Protein AF-A0A2D6DZB7-F1 (afdb_monomer)

Secondary structure (DSSP, 8-state):
-----------------HHHHHHHHHHHHHHHHHHTTS--S---EEEEE-TTT--EEEEE--S--SS--PPPEEEPPPPPP------------PPPPPP------------------------PPPPPPP----PPSP-TT-PPPTT-SEEEEEEEEEEETTTTEEEEESSTTSPPEEEEEEEEEEEEETTEE--GGGSPTTBEEEEEEEPPPTT-TTSS---HHHHHH-GGGG--EEEEEEEHHHHHHHTT-EEEEEEEEE--SSS--EEEEEEEESS--TTS--S-EEEE--TTSEEEETTEEE-GGG--TT-EEEEEEEEEGGGEEEEEEEESSHHHHHHHHHHHHHHHHHHHHHH-EEEEEEEEEE-TTS-EEEEEEEESSS-HHHHHHHHH-SEEEEEEB-TT-PBBS-HHHHPEEEEEEEEEE-SSPPTTEEEEEEEEEESS--TT-STT-EEEEE-SPPP-PPPGGGSB-SHHHHHHHHS----

Sequence (491 aa):
MNGHNPAHHNQSLKPVNEQTDMKQAISQTLAAMVVGIMLPAMCQTAAHADEKTGAHWAVFAHPSNPGGASPWVVKVASFKPVEGSAKLDVAKVPYSNPVMNRSESQATKDKPTAPVQAKANKLVAAPTQPKVINSGGPKRGIFPEEGAGVQIHGDLVISDPVNRRGALREKRHLPRHYFAMLPYGMVWYHGAPADIRDLPPGIHMHGRFLLPMEGEEETIPLTEKLLKNHENHRYNHAILLEDDVSFYSRRGRSWKVLGFEQGGGPAPRLKLSVEPVGPEIEGGINKAALFDIDNSTRVWRDRQLVNKDQIKEGMDVQVNLTWGPFDSLATTDVWLDESSLQANREIQRQRHLRMIRSRFLPGWIDAVKNNDSGGGEVTVTFFGGMDEELYDDIRKSQSLKICNAENTLRSWNYHQEYASPATILEKREIKDPPLGSSGLQVRLKVTQMLDGFRPGWVVRVKGPWAYVLLPWDEHINSAEAYEKSKKLILP

Foldseek 3Di:
DDDDDDDDDDDDDDDDDPVPVVVVVVVVVVVVVVVVPDDDDDWDWDKDDDPPPRWIWIWTDDPDDDDDDDTDTDGDDDDDDDDDDDDDDDDDDDDDDDDDDDDDDDDDDDDDDDDDDDDDDDDDDDPDDPDAPPDDFAEFQDFDDPPHADKDKAFFAFFDQLLQWTWGDQFPPADTLTAHEFLLAWEEDLQATATSVVDDGQWMKMWGFTADYVPLNQQEDDDPVSCVVPVSSRRHYTNYIYFQLNVQVVQVKWWAWQDWDFADDPDTFIWTWTAMDDDDDPPDDHGIATAGEDPQEFEDDPLDGDDPVVDDGGQTWGFIWGDDPPSHIHTNYIYRDPNNSVVVNVVRLVVLVVVCLALFFKWFWADWAADPVAFTKTKTFTWDNHDPVRVVLVVPDFKKWKFFAARSSAGAPWCVVPTWIKGWPDWFADPPDHRGTPRIMTMIGTRHDDPQRDRSGMMGMHGPGDHDTDPPLSHQHDPVSVVVSSHDDDD

Solvent-accessible surface area (backbone atoms only — not comparable to full-atom values): 29005 Å² total; per-residue (Å²): 133,89,82,84,86,87,85,89,84,92,77,87,77,75,89,74,68,69,75,58,60,55,54,54,54,51,51,56,52,52,56,54,54,66,59,70,74,65,82,95,75,94,71,74,77,59,77,58,75,50,90,88,75,76,57,64,49,57,53,60,64,81,97,80,76,100,69,95,76,84,76,66,80,63,86,74,85,86,86,82,89,84,89,82,92,78,88,84,82,84,81,88,78,88,87,82,83,85,87,80,89,80,87,86,84,83,88,84,88,89,86,88,88,88,89,84,86,91,77,94,72,87,75,77,78,74,85,76,75,84,75,72,64,86,63,80,46,43,49,74,72,47,73,56,63,88,79,53,48,47,77,50,55,22,20,30,78,42,82,38,50,70,56,34,31,34,21,31,31,69,40,90,90,52,73,70,46,54,37,35,45,42,70,37,33,26,30,32,39,60,65,18,38,41,51,67,77,74,56,62,82,39,36,28,33,43,31,35,18,27,42,37,38,77,92,42,67,72,25,55,85,77,53,72,70,54,43,74,77,39,59,69,61,60,39,26,22,26,50,34,39,20,26,43,40,23,52,36,46,77,63,59,31,42,30,32,28,72,38,78,43,78,42,77,73,98,74,60,43,47,22,44,30,31,36,59,42,61,71,84,54,89,91,55,80,74,55,71,45,66,30,36,49,60,93,80,38,44,28,29,44,89,66,35,84,48,64,72,86,74,68,50,64,74,39,63,29,44,48,32,39,22,77,27,80,93,74,39,43,17,41,50,34,36,28,63,39,68,66,21,43,50,53,50,16,49,55,34,35,54,53,34,52,57,52,38,54,55,63,27,51,50,26,30,24,72,41,68,45,80,43,96,90,60,17,29,38,39,29,34,41,32,37,22,58,65,61,68,67,62,55,49,44,43,70,75,46,53,68,37,30,38,32,47,27,45,64,52,65,30,25,66,39,66,45,87,79,70,29,29,51,27,34,61,76,45,79,47,80,47,81,86,48,50,68,36,40,55,23,45,31,38,32,29,42,31,62,54,75,54,92,51,70,38,63,34,31,33,30,27,38,36,52,92,55,72,91,55,88,72,66,77,85,56,34,36,80,46,73,67,54,45,60,54,64,57,40,60,82,81,133

Nearest PDB structures (foldseek):
  5xu0-assembly1_B-2  TM=4.532E-01  e=5.463E-01  Streptococcus pneumoniae
  1txy-assembly1_A  TM=4.956E-01  e=4.490E+00  Escherichia coli
  2pnh-assembly1_B  TM=4.084E-01  e=4.019E+00  Escherichia coli K-12

Radius of gyration: 32.4 Å; Cα contacts (8 Å, |Δi|>4): 882; chains: 1; bounding box: 83×65×130 Å

Structure (mmCIF, N/CA/C/O backbone):
data_AF-A0A2D6DZB7-F1
#
_entry.id   AF-A0A2D6DZB7-F1
#
loop_
_atom_site.group_PDB
_atom_site.id
_atom_site.type_symbol
_atom_site.label_atom_id
_atom_site.label_alt_id
_atom_site.label_comp_id
_atom_site.label_asym_id
_atom_site.label_entity_id
_atom_site.label_seq_id
_atom_site.pdbx_PDB_ins_code
_atom_site.Cartn_x
_atom_site.Cartn_y
_atom_site.Cartn_z
_atom_site.occupancy
_atom_site.B_iso_or_equiv
_atom_site.auth_seq_id
_atom_site.auth_comp_id
_atom_site.auth_asym_id
_atom_site.auth_atom_id
_atom_site.pdbx_PDB_model_num
ATOM 1 N N . MET A 1 1 ? -27.126 25.958 -76.516 1.00 35.28 1 MET A N 1
ATOM 2 C CA . MET A 1 1 ? -27.997 24.772 -76.403 1.00 35.28 1 MET A CA 1
ATOM 3 C C . MET A 1 1 ? -28.845 24.940 -75.151 1.00 35.28 1 MET A C 1
ATOM 5 O O . MET A 1 1 ? -28.281 25.089 -74.080 1.00 35.28 1 MET A O 1
ATOM 9 N N . ASN A 1 2 ? -30.155 25.076 -75.376 1.00 30.45 2 ASN A N 1
ATOM 10 C CA . ASN A 1 2 ? -31.335 25.088 -74.489 1.00 30.45 2 ASN A CA 1
ATOM 11 C C . ASN A 1 2 ? -31.114 24.634 -73.028 1.00 30.45 2 ASN A C 1
ATOM 13 O O . ASN A 1 2 ? -30.453 23.631 -72.814 1.00 30.45 2 ASN A O 1
ATOM 17 N N . GLY A 1 3 ? -31.704 25.217 -71.982 1.00 28.09 3 GLY A N 1
ATOM 18 C CA . GLY A 1 3 ? -32.727 26.256 -71.861 1.00 28.09 3 GLY A CA 1
ATOM 19 C C . GLY A 1 3 ? -33.411 26.163 -70.478 1.00 28.09 3 GLY A C 1
ATOM 20 O O . GLY A 1 3 ? -33.467 25.085 -69.903 1.00 28.09 3 GLY A O 1
ATOM 21 N N . HIS A 1 4 ? -33.964 27.295 -70.023 1.00 28.20 4 HIS A N 1
ATOM 22 C CA . HIS A 1 4 ? -35.022 27.476 -69.007 1.00 28.20 4 HIS A CA 1
ATOM 23 C C . HIS A 1 4 ? -34.724 27.297 -67.497 1.00 28.20 4 HIS A C 1
ATOM 25 O O . HIS A 1 4 ? -34.689 26.201 -66.953 1.00 28.20 4 HIS A O 1
ATOM 31 N N . ASN A 1 5 ? -34.681 28.445 -66.809 1.00 34.47 5 ASN A N 1
ATOM 32 C CA . ASN A 1 5 ? -35.309 28.702 -65.494 1.00 34.47 5 ASN A CA 1
ATOM 33 C C . ASN A 1 5 ? -36.765 29.191 -65.783 1.00 34.47 5 ASN A C 1
ATOM 35 O O . ASN A 1 5 ? -36.918 29.723 -66.892 1.00 34.47 5 ASN A O 1
ATOM 39 N N . PRO A 1 6 ? -37.819 29.116 -64.914 1.00 41.97 6 PRO A N 1
ATOM 40 C CA . PRO A 1 6 ? -37.835 29.793 -63.598 1.00 41.97 6 PRO A CA 1
ATOM 41 C C . PRO A 1 6 ? -38.810 29.278 -62.481 1.00 41.97 6 PRO A C 1
ATOM 43 O O . PRO A 1 6 ? -39.716 28.486 -62.704 1.00 41.97 6 PRO A O 1
ATOM 46 N N . ALA A 1 7 ? -38.653 29.888 -61.294 1.00 28.67 7 ALA A N 1
ATOM 47 C CA . ALA A 1 7 ? -39.682 30.371 -60.344 1.00 28.67 7 ALA A CA 1
ATOM 48 C C . ALA A 1 7 ? -40.462 29.434 -59.374 1.00 28.67 7 ALA A C 1
ATOM 50 O O . ALA A 1 7 ? -41.362 28.692 -59.741 1.00 28.67 7 ALA A O 1
ATOM 51 N N . HIS A 1 8 ? -40.192 29.683 -58.081 1.00 27.53 8 HIS A N 1
ATOM 52 C CA . HIS A 1 8 ? -41.109 29.942 -56.951 1.00 27.53 8 HIS A CA 1
ATOM 53 C C . HIS A 1 8 ? -42.373 29.088 -56.724 1.00 27.53 8 HIS A C 1
ATOM 55 O O . HIS A 1 8 ? -43.404 29.310 -57.355 1.00 27.53 8 HIS A O 1
ATOM 61 N N . HIS A 1 9 ? -42.403 28.387 -55.580 1.00 27.47 9 HIS A N 1
ATOM 62 C CA . HIS A 1 9 ? -43.562 28.465 -54.682 1.00 27.47 9 HIS A CA 1
ATOM 63 C C . HIS A 1 9 ? -43.171 28.423 -53.200 1.00 27.47 9 HIS A C 1
ATOM 65 O O . HIS A 1 9 ? -42.500 27.516 -52.720 1.00 27.47 9 HIS A O 1
ATOM 71 N N . ASN A 1 10 ? -43.596 29.475 -52.506 1.00 27.88 10 ASN A N 1
ATOM 72 C CA . ASN A 1 10 ? -43.483 29.698 -51.077 1.00 27.88 10 ASN A CA 1
ATOM 73 C C . ASN A 1 10 ? -44.675 28.975 -50.424 1.00 27.88 10 ASN A C 1
ATOM 75 O O . ASN A 1 10 ? -45.816 29.351 -50.693 1.00 27.88 10 ASN A O 1
ATOM 79 N N . GLN A 1 11 ? -44.447 27.949 -49.601 1.00 27.84 11 GLN A N 1
ATOM 80 C CA . GLN A 1 11 ? -45.487 27.405 -48.724 1.00 27.84 11 GLN A CA 1
ATOM 81 C C . GLN A 1 11 ? -45.077 27.576 -47.264 1.00 27.84 11 GLN A C 1
ATOM 83 O O . GLN A 1 11 ? -44.061 27.072 -46.796 1.00 27.84 11 GLN A O 1
ATOM 88 N N . SER A 1 12 ? -45.914 28.350 -46.582 1.00 27.44 12 SER A N 1
ATOM 89 C CA . SER A 1 12 ? -45.930 28.625 -45.155 1.00 27.44 12 SER A CA 1
ATOM 90 C C . SER A 1 12 ? -45.926 27.327 -44.339 1.00 27.44 12 SER A C 1
ATOM 92 O O . SER A 1 12 ? -46.898 26.572 -44.352 1.00 27.44 12 SER A O 1
ATOM 94 N N . LEU A 1 13 ? -44.844 27.093 -43.595 1.00 27.38 13 LEU A N 1
ATOM 95 C CA . LEU A 1 13 ? -44.833 26.151 -42.479 1.00 27.38 13 LEU A CA 1
ATOM 96 C C . LEU A 1 13 ? -45.423 26.859 -41.254 1.00 27.38 13 LEU A C 1
ATOM 98 O O . LEU A 1 13 ? -44.922 27.891 -40.808 1.00 27.38 13 LEU A O 1
ATOM 102 N N . LYS A 1 14 ? -46.520 26.306 -40.732 1.00 29.62 14 LYS A N 1
ATOM 103 C CA . LYS A 1 14 ? -47.074 26.655 -39.418 1.00 29.62 14 LYS A CA 1
ATOM 104 C C . LYS A 1 14 ? -46.025 26.352 -38.334 1.00 29.62 14 LYS A C 1
ATOM 106 O O . LYS A 1 14 ? -45.357 25.325 -38.450 1.00 29.62 14 LYS A O 1
ATOM 111 N N . PRO A 1 15 ? -45.898 27.158 -37.267 1.00 28.64 15 PRO A N 1
ATOM 112 C CA . PRO A 1 15 ? -45.034 26.798 -36.150 1.00 28.64 15 PRO A CA 1
ATOM 113 C C . PRO A 1 15 ? -45.606 25.564 -35.434 1.00 28.64 15 PRO A C 1
ATOM 115 O O . PRO A 1 15 ? -46.708 25.606 -34.885 1.00 28.64 15 PRO A O 1
ATOM 118 N N . VAL A 1 16 ? -44.861 24.457 -35.467 1.00 30.98 16 VAL A N 1
ATOM 119 C CA . VAL A 1 16 ? -45.063 23.309 -34.576 1.00 30.98 16 VAL A CA 1
ATOM 120 C C . VAL A 1 16 ? -44.421 23.661 -33.236 1.00 30.98 16 VAL A C 1
ATOM 122 O O . VAL A 1 16 ? -43.314 24.188 -33.174 1.00 30.98 16 VAL A O 1
ATOM 125 N N . ASN A 1 17 ? -45.165 23.437 -32.162 1.00 35.34 17 ASN A N 1
ATOM 126 C CA . ASN A 1 17 ? -44.822 23.840 -30.807 1.00 35.34 17 ASN A CA 1
ATOM 127 C C . ASN A 1 17 ? -43.742 22.898 -30.225 1.00 35.34 17 ASN A C 1
ATOM 129 O O . ASN A 1 17 ? -44.077 21.904 -29.579 1.00 35.34 17 ASN A O 1
ATOM 133 N N . GLU A 1 18 ? -42.457 23.208 -30.448 1.00 35.41 18 GLU A N 1
ATOM 134 C CA . GLU A 1 18 ? -41.270 22.429 -30.015 1.00 35.41 18 GLU A CA 1
ATOM 135 C C . GLU A 1 18 ? -41.260 22.042 -28.521 1.00 35.41 18 GLU A C 1
ATOM 137 O O . GLU A 1 18 ? -40.602 21.086 -28.115 1.00 35.41 18 GLU A O 1
ATOM 142 N N . GLN A 1 19 ? -42.035 22.724 -27.676 1.00 34.94 19 GLN A N 1
ATOM 143 C CA . GLN A 1 19 ? -42.124 22.419 -26.247 1.00 34.94 19 GLN A CA 1
ATOM 144 C C . GLN A 1 19 ? -42.938 21.161 -25.899 1.00 34.94 19 GLN A C 1
ATOM 146 O O . GLN A 1 19 ? -42.817 20.662 -24.777 1.00 34.94 19 GLN A O 1
ATOM 151 N N . THR A 1 20 ? -43.765 20.649 -26.817 1.00 37.03 20 THR A N 1
ATOM 152 C CA . THR A 1 20 ? -44.655 19.507 -26.527 1.00 37.03 20 THR A CA 1
ATOM 153 C C . THR A 1 20 ? -44.001 18.172 -26.907 1.00 37.03 20 THR A C 1
ATOM 155 O O . THR A 1 20 ? -44.047 17.235 -26.111 1.00 37.03 20 THR A O 1
ATOM 158 N N . ASP A 1 21 ? -43.258 18.125 -28.020 1.00 40.47 21 ASP A N 1
ATOM 159 C CA . ASP A 1 21 ? -42.490 16.940 -28.444 1.00 40.47 21 ASP A CA 1
ATOM 160 C C . ASP A 1 21 ? -41.290 16.650 -27.527 1.00 40.47 21 ASP A C 1
ATOM 162 O O . ASP A 1 21 ? -40.983 15.494 -27.222 1.00 40.47 21 ASP A O 1
ATOM 166 N N . MET A 1 22 ? -40.647 17.689 -26.983 1.00 35.44 22 MET A N 1
ATOM 167 C CA . MET A 1 22 ? -39.485 17.515 -26.105 1.00 35.44 22 MET A CA 1
ATOM 168 C C . MET A 1 22 ? -39.860 16.886 -24.749 1.00 35.44 22 MET A C 1
ATOM 170 O O . MET A 1 22 ? -39.091 16.109 -24.184 1.00 35.44 22 MET A O 1
ATOM 174 N N . LYS A 1 23 ? -41.070 17.151 -24.233 1.00 36.78 23 LYS A N 1
ATOM 175 C CA . LYS A 1 23 ? -41.561 16.544 -22.981 1.00 36.78 23 LYS A CA 1
ATOM 176 C C . LYS A 1 23 ? -41.942 15.073 -23.159 1.00 36.78 23 LYS A C 1
ATOM 178 O O . LYS A 1 23 ? -41.715 14.273 -22.250 1.00 36.78 23 LYS A O 1
ATOM 183 N N . GLN A 1 24 ? -42.464 14.707 -24.329 1.00 39.44 24 GLN A N 1
ATOM 184 C CA . GLN A 1 24 ? -42.832 13.327 -24.645 1.00 39.44 24 GLN A CA 1
ATOM 185 C C . GLN A 1 24 ? -41.581 12.453 -24.859 1.00 39.44 24 GLN A C 1
ATOM 187 O O . GLN A 1 24 ? -41.507 11.348 -24.317 1.00 39.44 24 GLN A O 1
ATOM 192 N N . ALA A 1 25 ? -40.546 12.996 -25.513 1.00 36.16 25 ALA A N 1
ATOM 193 C CA . ALA A 1 25 ? -39.251 12.332 -25.680 1.00 36.16 25 ALA A CA 1
ATOM 194 C C . ALA A 1 25 ? -38.500 12.127 -24.346 1.00 36.16 25 ALA A C 1
ATOM 196 O O . ALA A 1 25 ? -37.946 11.052 -24.099 1.00 36.16 25 ALA A O 1
ATOM 197 N N . ILE A 1 26 ? -38.523 13.113 -23.440 1.00 40.34 26 ILE A N 1
ATOM 198 C CA . ILE A 1 26 ? -37.875 13.003 -22.119 1.00 40.34 26 ILE A CA 1
ATOM 199 C C . ILE A 1 26 ? -38.595 11.977 -21.227 1.00 40.34 26 ILE A C 1
ATOM 201 O O . ILE A 1 26 ? -37.939 11.200 -20.532 1.00 40.34 26 ILE A O 1
ATOM 205 N N . SER A 1 27 ? -39.930 11.910 -21.280 1.00 37.41 27 SER A N 1
ATOM 206 C CA . SER A 1 27 ? -40.710 10.952 -20.485 1.00 37.41 27 SER A CA 1
ATOM 207 C C . SER A 1 27 ? -40.494 9.497 -20.926 1.00 37.41 27 SER A C 1
ATOM 209 O O . SER A 1 27 ? -40.306 8.628 -20.071 1.00 37.41 27 SER A O 1
ATOM 211 N N . GLN A 1 28 ? -40.427 9.230 -22.236 1.00 36.09 28 GLN A N 1
ATOM 212 C CA . GLN A 1 28 ? -40.142 7.886 -22.760 1.00 36.09 28 GLN A CA 1
ATOM 213 C C . GLN A 1 28 ? -38.703 7.434 -22.455 1.00 36.09 28 GLN A C 1
ATOM 215 O O . GLN A 1 28 ? -38.475 6.267 -22.131 1.00 36.09 28 GLN A O 1
ATOM 220 N N . THR A 1 29 ? -37.743 8.364 -22.468 1.00 34.44 29 THR A N 1
ATOM 221 C CA . THR A 1 29 ? -36.330 8.068 -22.173 1.00 34.44 29 THR A CA 1
ATOM 222 C C . THR A 1 29 ? -36.098 7.783 -20.682 1.00 34.44 29 THR A C 1
ATOM 224 O O . THR A 1 29 ? -35.358 6.859 -20.339 1.00 34.44 29 THR A O 1
ATOM 227 N N . LEU A 1 30 ? -36.777 8.504 -19.776 1.00 34.56 30 LEU A N 1
ATOM 228 C CA . LEU A 1 30 ? -36.695 8.230 -18.335 1.00 34.56 30 LEU A CA 1
ATOM 229 C C . LEU A 1 30 ? -37.351 6.895 -17.948 1.00 34.56 30 LEU A C 1
ATOM 231 O O . LEU A 1 30 ? -36.814 6.179 -17.104 1.00 34.56 30 LEU A O 1
ATOM 235 N N . ALA A 1 31 ? -38.476 6.531 -18.574 1.00 35.72 31 ALA A N 1
ATOM 236 C CA . ALA A 1 31 ? -39.130 5.247 -18.318 1.00 35.72 31 ALA A CA 1
ATOM 237 C C . ALA A 1 31 ? -38.248 4.058 -18.749 1.00 35.72 31 ALA A C 1
ATOM 239 O O . ALA A 1 31 ? -38.146 3.072 -18.019 1.00 35.72 31 ALA A O 1
ATOM 240 N N . ALA A 1 32 ? -37.545 4.176 -19.881 1.00 35.81 32 ALA A N 1
ATOM 241 C CA . ALA A 1 32 ? -36.591 3.163 -20.333 1.00 35.81 32 ALA A CA 1
ATOM 242 C C . ALA A 1 32 ? -35.363 3.042 -19.405 1.00 35.81 32 ALA A C 1
ATOM 244 O O . ALA A 1 32 ? -34.906 1.932 -19.133 1.00 35.81 32 ALA A O 1
ATOM 245 N N . MET A 1 33 ? -34.860 4.160 -18.862 1.00 34.47 33 MET A N 1
ATOM 246 C CA . MET A 1 33 ? -33.721 4.151 -17.931 1.00 34.47 33 MET A CA 1
ATOM 247 C C . MET A 1 33 ? -34.051 3.536 -16.567 1.00 34.47 33 MET A C 1
ATOM 249 O O . MET A 1 33 ? -33.223 2.815 -16.018 1.00 34.47 33 MET A O 1
ATOM 253 N N . VAL A 1 34 ? -35.245 3.774 -16.017 1.00 35.09 34 VAL A N 1
ATOM 254 C CA . VAL A 1 34 ? -35.616 3.227 -14.698 1.00 35.09 34 VAL A CA 1
ATOM 255 C C . VAL A 1 34 ? -35.854 1.713 -14.758 1.00 35.09 34 VAL A C 1
ATOM 257 O O . VAL A 1 34 ? -35.528 1.010 -13.804 1.00 35.09 34 VAL A O 1
ATOM 260 N N . VAL A 1 35 ? -36.342 1.181 -15.884 1.00 35.88 35 VAL A N 1
ATOM 261 C CA . VAL A 1 35 ? -36.539 -0.272 -16.059 1.00 35.88 35 VAL A CA 1
ATOM 262 C C . VAL A 1 35 ? -35.231 -0.998 -16.412 1.00 35.88 35 VAL A C 1
ATOM 264 O O . VAL A 1 35 ? -35.045 -2.141 -16.008 1.00 35.88 35 VAL A O 1
ATOM 267 N N . GLY A 1 36 ? -34.279 -0.336 -17.079 1.00 33.75 36 GLY A N 1
ATOM 268 C CA . GLY A 1 36 ? -32.982 -0.926 -17.443 1.00 33.75 36 GLY A CA 1
ATOM 269 C C . GLY A 1 36 ? -31.980 -1.119 -16.294 1.00 33.75 36 GLY A C 1
ATOM 270 O O . GLY A 1 36 ? -30.957 -1.768 -16.495 1.00 33.75 36 GLY A O 1
ATOM 271 N N . ILE A 1 37 ? -32.243 -0.578 -15.097 1.00 35.56 37 ILE A N 1
ATOM 272 C CA . ILE A 1 37 ? -31.298 -0.611 -13.961 1.00 35.56 37 ILE A CA 1
ATOM 273 C C . ILE A 1 37 ? -31.558 -1.790 -12.994 1.00 35.56 37 ILE A C 1
ATOM 275 O O . ILE A 1 37 ? -30.743 -2.047 -12.109 1.00 35.56 37 ILE A O 1
ATOM 279 N N . MET A 1 38 ? -32.611 -2.597 -13.188 1.00 29.62 38 MET A N 1
ATOM 280 C CA . MET A 1 38 ? -32.833 -3.817 -12.393 1.00 29.62 38 MET A CA 1
ATOM 281 C C . MET A 1 38 ? -32.892 -5.095 -13.255 1.00 29.62 38 MET A C 1
ATOM 283 O O . MET A 1 38 ? -33.896 -5.370 -13.898 1.00 29.62 38 MET A O 1
ATOM 287 N N . LEU A 1 39 ? -31.822 -5.899 -13.149 1.00 27.50 39 LEU A N 1
ATOM 288 C CA . LEU A 1 39 ? -31.581 -7.272 -13.647 1.00 27.50 39 LEU A CA 1
ATOM 289 C C . LEU A 1 39 ? -31.284 -7.495 -15.153 1.00 27.50 39 LEU A C 1
ATOM 291 O O . LEU A 1 39 ? -32.055 -7.077 -16.012 1.00 27.50 39 LEU A O 1
ATOM 295 N N . PRO A 1 40 ? -30.237 -8.285 -15.495 1.00 31.00 40 PRO A N 1
ATOM 296 C CA . PRO A 1 40 ? -30.018 -8.779 -16.849 1.00 31.00 40 PRO A CA 1
ATOM 297 C C . PRO A 1 40 ? -30.554 -10.215 -17.001 1.00 31.00 40 PRO A C 1
ATOM 299 O O . PRO A 1 40 ? -29.959 -11.139 -16.458 1.00 31.00 40 PRO A O 1
ATOM 302 N N . ALA A 1 41 ? -31.652 -10.411 -17.740 1.00 31.48 41 ALA A N 1
ATOM 303 C CA . ALA A 1 41 ? -31.907 -11.577 -18.610 1.00 31.48 41 ALA A CA 1
ATOM 304 C C . ALA A 1 41 ? -33.357 -11.584 -19.141 1.00 31.48 41 ALA A C 1
ATOM 306 O O . ALA A 1 41 ? -34.313 -11.444 -18.388 1.00 31.48 41 ALA A O 1
ATOM 307 N N . MET A 1 42 ? -33.469 -11.762 -20.461 1.00 33.81 42 MET A N 1
ATOM 308 C CA . MET A 1 42 ? -34.635 -12.094 -21.299 1.00 33.81 42 MET A CA 1
ATOM 309 C C . MET A 1 42 ? -36.019 -12.224 -20.617 1.00 33.81 42 MET A C 1
ATOM 311 O O . MET A 1 42 ? -36.379 -13.286 -20.121 1.00 33.81 42 MET A O 1
ATOM 315 N N . CYS A 1 43 ? -36.850 -11.183 -20.739 1.00 29.03 43 CYS A N 1
ATOM 316 C CA . CYS A 1 43 ? -38.306 -11.239 -20.551 1.00 29.03 43 CYS A CA 1
ATOM 317 C C . CYS A 1 43 ? -38.972 -10.298 -21.574 1.00 29.03 43 CYS A C 1
ATOM 319 O O . CYS A 1 43 ? -38.511 -9.171 -21.749 1.00 29.03 43 CYS A O 1
ATOM 321 N N . GLN A 1 44 ? -40.024 -10.737 -22.276 1.00 36.56 44 GLN A N 1
ATOM 322 C CA . GLN A 1 44 ? -40.795 -9.867 -23.179 1.00 36.56 44 GLN A CA 1
ATOM 323 C C . GLN A 1 44 ? -41.781 -9.017 -22.365 1.00 36.56 44 GLN A C 1
ATOM 325 O O . GLN A 1 44 ? -42.547 -9.551 -21.564 1.00 36.56 44 GLN A O 1
ATOM 330 N N . THR A 1 45 ? -41.776 -7.701 -22.577 1.00 36.12 45 THR A N 1
ATOM 331 C CA . THR A 1 45 ? -42.669 -6.737 -21.918 1.00 36.12 45 THR A CA 1
ATOM 332 C C . THR A 1 45 ? -43.615 -6.090 -22.928 1.00 36.12 45 THR A C 1
ATOM 334 O O . THR A 1 45 ? -43.199 -5.674 -24.007 1.00 36.12 45 THR A O 1
ATOM 337 N N . ALA A 1 46 ? -44.894 -5.967 -22.563 1.00 36.62 46 ALA A N 1
ATOM 338 C CA . ALA A 1 46 ? -45.872 -5.148 -23.277 1.00 36.62 46 ALA A CA 1
ATOM 339 C C . ALA A 1 46 ? -46.380 -4.048 -22.334 1.00 36.62 46 ALA A C 1
ATOM 341 O O . ALA A 1 46 ? -46.867 -4.338 -21.241 1.00 36.62 46 ALA A O 1
ATOM 342 N N . ALA A 1 47 ? -46.250 -2.788 -22.750 1.00 36.25 47 ALA A N 1
ATOM 343 C CA . ALA A 1 47 ? -46.787 -1.632 -22.038 1.00 36.25 47 ALA A CA 1
ATOM 344 C C . ALA A 1 47 ? -48.077 -1.156 -22.725 1.00 36.25 47 ALA A C 1
ATOM 346 O O . ALA A 1 47 ? -48.161 -1.148 -23.953 1.00 36.25 47 ALA A O 1
ATOM 347 N N . HIS A 1 48 ? -49.083 -0.758 -21.946 1.00 36.72 48 HIS A N 1
ATOM 348 C CA . HIS A 1 48 ? -50.268 -0.043 -22.433 1.00 36.72 48 HIS A CA 1
ATOM 349 C C . HIS A 1 48 ? -50.457 1.227 -21.599 1.00 36.72 48 HIS A C 1
ATOM 351 O O . HIS A 1 48 ? -50.329 1.199 -20.373 1.00 36.72 48 HIS A O 1
ATOM 357 N N . ALA A 1 49 ? -50.746 2.339 -22.272 1.00 34.56 49 ALA A N 1
ATOM 358 C CA . ALA A 1 49 ? -51.037 3.627 -21.654 1.00 34.56 49 ALA A CA 1
ATOM 359 C C . ALA A 1 49 ? -52.506 3.990 -21.908 1.00 34.56 49 ALA A C 1
ATOM 361 O O . ALA A 1 49 ? -52.968 3.911 -23.043 1.00 34.56 49 ALA A O 1
ATOM 362 N N . ASP A 1 50 ? -53.228 4.383 -20.857 1.00 35.69 50 ASP A N 1
ATOM 363 C CA . ASP A 1 50 ? -54.561 4.982 -20.971 1.00 35.69 50 ASP A CA 1
ATOM 364 C C . ASP A 1 50 ? -54.426 6.508 -20.868 1.00 35.69 50 ASP A C 1
ATOM 366 O O . ASP A 1 50 ? -54.114 7.060 -19.806 1.00 35.69 50 ASP A O 1
ATOM 370 N N . GLU A 1 51 ? -54.644 7.194 -21.992 1.00 36.88 51 GLU A N 1
ATOM 371 C CA . GLU A 1 51 ? -54.452 8.642 -22.133 1.00 36.88 51 GLU A CA 1
ATOM 372 C C . GLU A 1 51 ? -55.387 9.487 -21.254 1.00 36.88 51 GLU A C 1
ATOM 374 O O . GLU A 1 51 ? -55.123 10.672 -21.059 1.00 36.88 51 GLU A O 1
ATOM 379 N N . LYS A 1 52 ? -56.452 8.920 -20.666 1.00 35.84 52 LYS A N 1
ATOM 380 C CA . LYS A 1 52 ? -57.382 9.703 -19.832 1.00 35.84 52 LYS A CA 1
ATOM 381 C C . LYS A 1 52 ? -57.001 9.795 -18.356 1.00 35.84 52 LYS A C 1
ATOM 383 O O . LYS A 1 52 ? -57.511 10.680 -17.672 1.00 35.84 52 LYS A O 1
ATOM 388 N N . THR A 1 53 ? -56.128 8.923 -17.847 1.00 43.50 53 THR A N 1
ATOM 389 C CA . THR A 1 53 ? -55.811 8.865 -16.402 1.00 43.50 53 THR A CA 1
ATOM 390 C C . THR A 1 53 ? -54.328 9.017 -16.064 1.00 43.50 53 THR A C 1
ATOM 392 O O . THR A 1 53 ? -53.998 9.228 -14.898 1.00 43.50 53 THR A O 1
ATOM 395 N N . GLY A 1 54 ? -53.428 8.945 -17.053 1.00 36.78 54 GLY A N 1
ATOM 396 C CA . GLY A 1 54 ? -51.981 9.090 -16.841 1.00 36.78 54 GLY A CA 1
ATOM 397 C C . GLY A 1 54 ? -51.342 7.955 -16.028 1.00 36.78 54 GLY A C 1
ATOM 398 O O . GLY A 1 54 ? -50.218 8.100 -15.550 1.00 36.78 54 GLY A O 1
ATOM 399 N N . ALA A 1 55 ? -52.046 6.833 -15.843 1.00 34.41 55 ALA A N 1
ATOM 400 C CA . ALA A 1 55 ? -51.527 5.649 -15.169 1.00 34.41 55 ALA A CA 1
ATOM 401 C C . ALA A 1 55 ? -50.891 4.686 -16.185 1.00 34.41 55 ALA A C 1
ATOM 403 O O . ALA A 1 55 ? -51.519 4.309 -17.175 1.00 34.41 55 ALA A O 1
ATOM 404 N N . HIS A 1 56 ? -49.656 4.259 -15.915 1.00 38.97 56 HIS A N 1
ATOM 405 C CA . HIS A 1 56 ? -48.947 3.258 -16.713 1.00 38.97 56 HIS A CA 1
ATOM 406 C C . HIS A 1 56 ? -48.921 1.913 -15.982 1.00 38.97 56 HIS A C 1
ATOM 408 O O . HIS A 1 56 ? -48.644 1.857 -14.783 1.00 38.97 56 HIS A O 1
ATOM 414 N N . TRP A 1 57 ? -49.179 0.831 -16.718 1.00 36.25 57 TRP A N 1
ATOM 415 C CA . TRP A 1 57 ? -49.153 -0.539 -16.205 1.00 36.25 57 TRP A CA 1
ATOM 416 C C . TRP A 1 57 ? -48.139 -1.368 -16.992 1.00 36.25 57 TRP A C 1
ATOM 418 O O . TRP A 1 57 ? -48.053 -1.250 -18.216 1.00 36.25 57 TRP A O 1
ATOM 428 N N . ALA A 1 58 ? -47.395 -2.225 -16.295 1.00 37.06 58 ALA A N 1
ATOM 429 C CA . ALA A 1 58 ? -46.524 -3.222 -16.906 1.00 37.06 58 ALA A CA 1
ATOM 430 C C . ALA A 1 58 ? -46.988 -4.619 -16.477 1.00 37.06 58 ALA A C 1
ATOM 432 O O . ALA A 1 58 ? -47.185 -4.870 -15.287 1.00 37.06 58 ALA A O 1
ATOM 433 N N . VAL A 1 59 ? -47.178 -5.510 -17.452 1.00 37.44 59 VAL A N 1
ATOM 434 C CA . VAL A 1 59 ? -47.521 -6.920 -17.225 1.00 37.44 59 VAL A CA 1
ATOM 435 C C . VAL A 1 59 ? -46.298 -7.766 -17.563 1.00 37.44 59 VAL A C 1
ATOM 437 O O . VAL A 1 59 ? -45.734 -7.632 -18.649 1.00 37.44 59 VAL A O 1
ATOM 440 N N . PHE A 1 60 ? -45.896 -8.636 -16.638 1.00 36.97 60 PHE A N 1
ATOM 441 C CA . PHE A 1 60 ? -44.755 -9.536 -16.804 1.00 36.97 60 PHE A CA 1
ATOM 442 C C . PHE A 1 60 ? -45.250 -10.985 -16.877 1.00 36.97 60 PHE A C 1
ATOM 444 O O . PHE A 1 60 ? -45.989 -11.431 -15.998 1.00 36.97 60 PHE A O 1
ATOM 451 N N . ALA A 1 61 ? -44.840 -11.724 -17.910 1.00 39.25 61 ALA A N 1
ATOM 452 C CA . ALA A 1 61 ? -45.146 -13.145 -18.072 1.00 39.25 61 ALA A CA 1
ATOM 453 C C . ALA A 1 61 ? -43.846 -13.952 -18.217 1.00 39.25 61 ALA A C 1
ATOM 455 O O . ALA A 1 61 ? -42.983 -13.598 -19.017 1.00 39.25 61 ALA A O 1
ATOM 456 N N . HIS A 1 62 ? -43.707 -15.035 -17.447 1.00 33.06 62 HIS A N 1
ATOM 457 C CA . HIS A 1 62 ? -42.538 -15.919 -17.485 1.00 33.06 62 HIS A CA 1
ATOM 458 C C . HIS A 1 62 ? -42.788 -17.096 -18.446 1.00 33.06 62 HIS A C 1
ATOM 460 O O . HIS A 1 62 ? -43.805 -17.781 -18.296 1.00 33.06 62 HIS A O 1
ATOM 466 N N . PRO A 1 63 ? -41.894 -17.406 -19.402 1.00 34.19 63 PRO A N 1
ATOM 467 C CA . PRO A 1 63 ? -42.124 -18.484 -20.355 1.00 34.19 63 PRO A CA 1
ATOM 468 C C . PRO A 1 63 ? -41.575 -19.819 -19.826 1.00 34.19 63 PRO A C 1
ATOM 470 O O . PRO A 1 63 ? -40.553 -20.281 -20.310 1.00 34.19 63 PRO A O 1
ATOM 473 N N . SER A 1 64 ? -42.227 -20.427 -18.823 1.00 35.66 64 SER A N 1
ATOM 474 C CA . SER A 1 64 ? -42.122 -21.878 -18.527 1.00 35.66 64 SER A CA 1
ATOM 475 C C . SER A 1 64 ? -42.922 -22.294 -17.278 1.00 35.66 64 SER A C 1
ATOM 477 O O . SER A 1 64 ? -42.349 -22.369 -16.194 1.00 35.66 64 SER A O 1
ATOM 479 N N . ASN A 1 65 ? -44.222 -22.597 -17.409 1.00 32.19 65 ASN A N 1
ATOM 480 C CA . ASN A 1 65 ? -44.878 -23.699 -16.676 1.00 32.19 65 ASN A CA 1
ATOM 481 C C . ASN A 1 65 ? -46.321 -23.929 -17.188 1.00 32.19 65 ASN A C 1
ATOM 483 O O . ASN A 1 65 ? -47.105 -22.978 -17.196 1.00 32.19 65 ASN A O 1
ATOM 487 N N . PRO A 1 66 ? -46.724 -25.151 -17.588 1.00 37.97 66 PRO A N 1
ATOM 488 C CA . PRO A 1 66 ? -48.112 -25.471 -17.893 1.00 37.97 66 PRO A CA 1
ATOM 489 C C . PRO A 1 66 ? -48.828 -25.864 -16.593 1.00 37.97 66 PRO A C 1
ATOM 491 O O . PRO A 1 66 ? -48.842 -27.023 -16.193 1.00 37.97 66 PRO A O 1
ATOM 494 N N . GLY A 1 67 ? -49.394 -24.887 -15.892 1.00 33.59 67 GLY A N 1
ATOM 495 C CA . GLY A 1 67 ? -50.158 -25.131 -14.668 1.00 33.59 67 GLY A CA 1
ATOM 496 C C . GLY A 1 67 ? -50.530 -23.815 -14.005 1.00 33.59 67 GLY A C 1
ATOM 497 O O . GLY A 1 67 ? -49.651 -23.069 -13.590 1.00 33.59 67 GLY A O 1
ATOM 498 N N . GLY A 1 68 ? -51.825 -23.505 -13.988 1.00 42.59 68 GLY A N 1
ATOM 499 C CA . GLY A 1 68 ? -52.360 -22.167 -13.750 1.00 42.59 68 GLY A CA 1
ATOM 500 C C . GLY A 1 68 ? -51.915 -21.487 -12.452 1.00 42.59 68 GLY A C 1
ATOM 501 O O . GLY A 1 68 ? -52.125 -22.005 -11.360 1.00 42.59 68 GLY A O 1
ATOM 502 N N . ALA A 1 69 ? -51.399 -20.266 -12.598 1.00 34.25 69 ALA A N 1
ATOM 503 C CA . ALA A 1 69 ? -51.429 -19.210 -11.592 1.00 34.25 69 ALA A CA 1
ATOM 504 C C . ALA A 1 69 ? -51.409 -17.840 -12.302 1.00 34.25 69 ALA A C 1
ATOM 506 O O . ALA A 1 69 ? -50.734 -17.666 -13.316 1.00 34.25 69 ALA A O 1
ATOM 507 N N . SER A 1 70 ? -52.199 -16.893 -11.796 1.00 34.81 70 SER A N 1
ATOM 508 C CA . SER A 1 70 ? -52.464 -15.570 -12.382 1.00 34.81 70 SER A CA 1
ATOM 509 C C . SER A 1 70 ? -51.219 -14.659 -12.422 1.00 34.81 70 SER A C 1
ATOM 511 O O . SER A 1 70 ? -50.394 -14.737 -11.511 1.00 34.81 70 SER A O 1
ATOM 513 N N . PRO A 1 71 ? -51.081 -13.757 -13.419 1.00 33.53 71 PRO A N 1
ATOM 514 C CA . PRO A 1 71 ? -49.941 -12.841 -13.512 1.00 33.53 71 PRO A CA 1
ATOM 515 C C . PRO A 1 71 ? -49.945 -11.776 -12.401 1.00 33.53 71 PRO A C 1
ATOM 517 O O . PRO A 1 71 ? -50.997 -11.293 -11.979 1.00 33.53 71 PRO A O 1
ATOM 520 N N . TRP A 1 72 ? -48.748 -11.384 -11.955 1.00 30.72 72 TRP A N 1
ATOM 521 C CA . TRP A 1 72 ? -48.534 -10.325 -10.965 1.00 30.72 72 TRP A CA 1
ATOM 522 C C . TRP A 1 72 ? -48.704 -8.942 -11.615 1.00 30.72 72 TRP A C 1
ATOM 524 O O . TRP A 1 72 ? -48.081 -8.660 -12.638 1.00 30.72 72 TRP A O 1
ATOM 534 N N . VAL A 1 73 ? -49.511 -8.063 -11.011 1.00 34.16 73 VAL A N 1
ATOM 535 C CA . VAL A 1 73 ? -49.685 -6.663 -11.446 1.00 34.16 73 VAL A CA 1
ATOM 536 C C . VAL A 1 73 ? -49.105 -5.737 -10.379 1.00 34.16 73 VAL A C 1
ATOM 538 O O . VAL A 1 73 ? -49.560 -5.747 -9.237 1.00 34.16 73 VAL A O 1
ATOM 541 N N . VAL A 1 74 ? -48.117 -4.916 -10.747 1.00 29.36 74 VAL A N 1
ATOM 542 C CA . VAL A 1 74 ? -47.512 -3.906 -9.861 1.00 29.36 74 VAL A CA 1
ATOM 543 C C . VAL A 1 74 ? -47.994 -2.515 -10.277 1.00 29.36 74 VAL A C 1
ATOM 545 O O . VAL A 1 74 ? -47.896 -2.142 -11.444 1.00 29.36 74 VAL A O 1
ATOM 548 N N . LYS A 1 75 ? -48.518 -1.737 -9.321 1.00 30.69 75 LYS A N 1
ATOM 549 C CA . LYS A 1 75 ? -48.994 -0.360 -9.529 1.00 30.69 75 LYS A CA 1
ATOM 550 C C . LYS A 1 75 ? -47.908 0.629 -9.101 1.00 30.69 75 LYS A C 1
ATOM 552 O O . LYS A 1 75 ? -47.535 0.650 -7.932 1.00 30.69 75 LYS A O 1
ATOM 557 N N . VAL A 1 76 ? -47.415 1.456 -10.021 1.00 31.80 76 VAL A N 1
ATOM 558 C CA . VAL A 1 76 ? -46.402 2.488 -9.727 1.00 31.80 76 VAL A CA 1
ATOM 559 C C . VAL A 1 76 ? -47.107 3.831 -9.498 1.00 31.80 76 VAL A C 1
ATOM 561 O O . VAL A 1 76 ? -47.915 4.253 -10.322 1.00 31.80 76 VAL A O 1
ATOM 564 N N . ALA A 1 77 ? -46.855 4.489 -8.360 1.00 28.95 77 ALA A N 1
ATOM 565 C CA . ALA A 1 77 ? -47.485 5.763 -7.995 1.00 28.95 77 ALA A CA 1
ATOM 566 C C . ALA A 1 77 ? -46.733 6.977 -8.583 1.00 28.95 77 ALA A C 1
ATOM 568 O O . ALA A 1 77 ? -45.505 7.020 -8.582 1.00 28.95 77 ALA A O 1
ATOM 569 N N . SER A 1 78 ? -47.480 7.975 -9.064 1.00 30.55 78 SER A N 1
ATOM 570 C CA . SER A 1 78 ? -46.983 9.193 -9.724 1.00 30.55 78 SER A CA 1
ATOM 571 C C . SER A 1 78 ? -46.520 10.281 -8.738 1.00 30.55 78 SER A C 1
ATOM 573 O O . SER A 1 78 ? -47.271 10.631 -7.827 1.00 30.55 78 SER A O 1
ATOM 575 N N . PHE A 1 79 ? -45.356 10.900 -8.975 1.00 26.02 79 PHE A N 1
ATOM 576 C CA . PHE A 1 79 ? -44.888 12.117 -8.285 1.00 26.02 79 PHE A CA 1
ATOM 577 C C . PHE A 1 79 ? -45.272 13.390 -9.068 1.00 26.02 79 PHE A C 1
ATOM 579 O O . PHE A 1 79 ? -45.136 13.428 -10.289 1.00 26.02 79 PHE A O 1
ATOM 586 N N . LYS A 1 80 ? -45.724 14.448 -8.372 1.00 25.33 80 LYS A N 1
ATOM 587 C CA . LYS A 1 80 ? -45.946 15.794 -8.945 1.00 25.33 80 LYS A CA 1
ATOM 588 C C . LYS A 1 80 ? -44.740 16.714 -8.664 1.00 25.33 80 LYS A C 1
ATOM 590 O O . LYS A 1 80 ? -44.222 16.651 -7.550 1.00 25.33 80 LYS A O 1
ATOM 595 N N . PRO A 1 81 ? -44.324 17.598 -9.593 1.00 26.55 81 PRO A N 1
ATOM 596 C CA . PRO A 1 81 ? -43.280 18.588 -9.332 1.00 26.55 81 PRO A CA 1
ATOM 597 C C . PRO A 1 81 ? -43.849 19.822 -8.613 1.00 26.55 81 PRO A C 1
ATOM 599 O O . PRO A 1 81 ? -44.960 20.257 -8.914 1.00 26.55 81 PRO A O 1
ATOM 602 N N . VAL A 1 82 ? -43.079 20.400 -7.686 1.00 27.20 82 VAL A N 1
ATOM 603 C CA . VAL 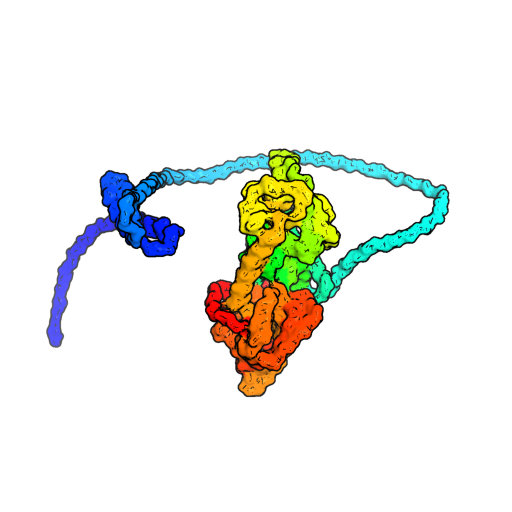A 1 82 ? -43.374 21.692 -7.040 1.00 27.20 82 VAL A CA 1
ATOM 604 C C . VAL A 1 82 ? -42.458 22.758 -7.647 1.00 27.20 82 VAL A C 1
ATOM 606 O O . VAL A 1 82 ? -41.237 22.642 -7.566 1.00 27.20 82 VAL A O 1
ATOM 609 N N . GLU A 1 83 ? -43.049 23.784 -8.263 1.00 27.09 83 GLU A N 1
ATOM 610 C CA . GLU A 1 83 ? -42.379 25.019 -8.690 1.00 27.09 83 GLU A CA 1
ATOM 611 C C . GLU A 1 83 ? -42.288 26.007 -7.515 1.00 27.09 83 GLU A C 1
ATOM 613 O O . GLU A 1 83 ? -43.258 26.185 -6.779 1.00 27.09 83 GLU A O 1
ATOM 618 N N . GLY A 1 84 ? -41.149 26.690 -7.353 1.00 27.53 84 GLY A N 1
ATOM 619 C CA . GLY A 1 84 ? -41.039 27.810 -6.412 1.00 27.53 84 GLY A CA 1
ATOM 620 C C . GLY A 1 84 ? -39.607 28.226 -6.082 1.00 27.53 84 GLY A C 1
ATOM 621 O O . GLY A 1 84 ? -38.962 27.649 -5.214 1.00 27.53 84 GLY A O 1
ATOM 622 N N . SER A 1 85 ? -39.126 29.270 -6.754 1.00 25.47 85 SER A N 1
ATOM 623 C CA . SER A 1 85 ? -37.894 29.998 -6.442 1.00 25.47 85 SER A CA 1
ATOM 624 C C . SER A 1 85 ? -38.005 30.769 -5.119 1.00 25.47 85 SER A C 1
ATOM 626 O O . SER A 1 85 ? -38.888 31.616 -4.989 1.00 25.47 85 SER A O 1
ATOM 628 N N . ALA A 1 86 ? -37.063 30.577 -4.192 1.00 25.77 86 ALA A N 1
ATOM 629 C CA . ALA A 1 86 ? -36.868 31.467 -3.046 1.00 25.77 86 ALA A CA 1
ATOM 630 C C . ALA A 1 86 ? -35.380 31.819 -2.891 1.00 25.77 86 ALA A C 1
ATOM 632 O O . ALA A 1 86 ? -34.527 30.948 -2.723 1.00 25.77 86 ALA A O 1
ATOM 633 N N . LYS A 1 87 ? -35.088 33.121 -2.989 1.00 24.33 87 LYS A N 1
ATOM 634 C CA . LYS A 1 87 ? -33.796 33.744 -2.675 1.00 24.33 87 LYS A CA 1
ATOM 635 C C . LYS A 1 87 ? -33.516 33.598 -1.176 1.00 24.33 87 LYS A C 1
ATOM 637 O O . LYS A 1 87 ? -34.409 33.839 -0.370 1.00 24.33 87 LYS A O 1
ATOM 642 N N . LEU A 1 88 ? -32.284 33.238 -0.819 1.00 23.00 88 LEU A N 1
ATOM 643 C CA . LEU A 1 88 ? -31.816 33.201 0.567 1.00 23.00 88 LEU A CA 1
ATOM 644 C C . LEU A 1 88 ? -31.024 34.484 0.863 1.00 23.00 88 LEU A C 1
ATOM 646 O O . LEU A 1 88 ? -29.921 34.664 0.347 1.00 23.00 88 LEU A O 1
ATOM 650 N N . ASP A 1 89 ? -31.597 35.365 1.681 1.00 22.25 89 ASP A N 1
ATOM 651 C CA . ASP A 1 89 ? -30.907 36.518 2.262 1.00 22.25 89 ASP A CA 1
ATOM 652 C C . ASP A 1 89 ? -30.047 36.068 3.452 1.00 22.25 89 ASP A C 1
ATOM 654 O O . ASP A 1 89 ? -30.524 35.432 4.393 1.00 22.25 89 ASP A O 1
ATOM 658 N N . VAL A 1 90 ? -28.756 36.405 3.417 1.00 23.62 90 VAL A N 1
ATOM 659 C CA . VAL A 1 90 ? -27.795 36.107 4.487 1.00 23.62 90 VAL A CA 1
ATOM 660 C C . VAL A 1 90 ? -27.811 37.248 5.505 1.00 23.62 90 VAL A C 1
ATOM 662 O O . VAL A 1 90 ? -27.194 38.294 5.301 1.00 23.62 90 VAL A O 1
ATOM 665 N N . ALA A 1 91 ? -28.501 37.044 6.627 1.00 23.62 91 ALA A N 1
ATOM 666 C CA . ALA A 1 91 ? -28.428 37.935 7.781 1.00 23.62 91 ALA A CA 1
ATOM 667 C C . ALA A 1 91 ? -27.125 37.699 8.573 1.00 23.62 91 ALA A C 1
ATOM 669 O O . ALA A 1 91 ? -26.834 36.589 9.018 1.00 23.62 91 ALA A O 1
ATOM 670 N N . LYS A 1 92 ? -26.338 38.768 8.756 1.00 22.23 92 LYS A N 1
ATOM 671 C CA . LYS A 1 92 ? -25.147 38.827 9.620 1.00 22.23 92 LYS A CA 1
ATOM 672 C C . LYS A 1 92 ? -25.561 38.835 11.096 1.00 22.23 92 LYS A C 1
ATOM 674 O O . LYS A 1 92 ? -26.314 39.713 11.507 1.00 22.23 92 LYS A O 1
ATOM 679 N N . VAL A 1 93 ? -24.989 37.939 11.899 1.00 22.75 93 VAL A N 1
ATOM 680 C CA . VAL A 1 93 ? -25.044 37.983 13.372 1.00 22.75 93 VAL A CA 1
ATOM 681 C C . VAL A 1 93 ? -23.614 38.172 13.904 1.00 22.75 93 VAL A C 1
ATOM 683 O O . VAL A 1 93 ? -22.732 37.408 13.505 1.00 22.75 93 VAL A O 1
ATOM 686 N N . PRO A 1 94 ? -23.332 39.177 14.757 1.00 24.08 94 PRO A N 1
ATOM 687 C CA . PRO A 1 94 ? -21.995 39.400 15.301 1.00 24.08 94 PRO A CA 1
ATOM 688 C C . PRO A 1 94 ? -21.719 38.501 16.517 1.00 24.08 94 PRO A C 1
ATOM 690 O O . PRO A 1 94 ? -22.502 38.458 17.462 1.00 24.08 94 PRO A O 1
ATOM 693 N N . TYR A 1 95 ? -20.573 37.816 16.503 1.00 22.39 95 TYR A N 1
ATOM 694 C CA . TYR A 1 95 ? -20.015 37.101 17.655 1.00 22.39 95 TYR A CA 1
ATOM 695 C C . TYR A 1 95 ? -19.179 38.065 18.511 1.00 22.39 95 TYR A C 1
ATOM 697 O O . TYR A 1 95 ? -18.233 38.677 18.013 1.00 22.39 95 TYR A O 1
ATOM 705 N N . SER A 1 96 ? -19.503 38.177 19.800 1.00 24.30 96 SER A N 1
ATOM 706 C CA . SER A 1 96 ? -18.704 38.858 20.824 1.00 24.30 96 SER A CA 1
ATOM 707 C C . SER A 1 96 ? -17.978 37.826 21.701 1.00 24.30 96 SER A C 1
ATOM 709 O O . SER A 1 96 ? -18.588 36.902 22.233 1.00 24.30 96 SER A O 1
ATOM 711 N N . ASN A 1 97 ? -16.658 37.978 21.844 1.00 23.36 97 ASN A N 1
ATOM 712 C CA . ASN A 1 97 ? -15.813 37.184 22.745 1.00 23.36 97 ASN A CA 1
ATOM 713 C C . ASN A 1 97 ? -15.722 37.863 24.124 1.00 23.36 97 ASN A C 1
ATOM 715 O O . ASN A 1 97 ? -15.368 39.043 24.169 1.00 23.36 97 ASN A O 1
ATOM 719 N N . PRO A 1 98 ? -15.905 37.146 25.247 1.00 26.39 98 PRO A N 1
ATOM 720 C CA . PRO A 1 98 ? -15.438 37.603 26.547 1.00 26.39 98 PRO A CA 1
ATOM 721 C C . PRO A 1 98 ? -14.007 37.115 26.817 1.00 26.39 98 PRO A C 1
ATOM 723 O O . PRO A 1 98 ? -13.704 35.923 26.780 1.00 26.39 98 PRO A O 1
ATOM 726 N N . VAL A 1 99 ? -13.133 38.076 27.107 1.00 25.09 99 VAL A N 1
ATOM 727 C CA . VAL A 1 99 ? -11.755 37.903 27.582 1.00 25.09 99 VAL A CA 1
ATOM 728 C C . VAL A 1 99 ? -11.783 37.486 29.058 1.00 25.09 99 VAL A C 1
ATOM 730 O O . VAL A 1 99 ? -12.378 38.181 29.877 1.00 25.09 99 VAL A O 1
ATOM 733 N N . MET A 1 100 ? -11.120 36.382 29.411 1.00 25.78 100 MET A N 1
ATOM 734 C CA . MET A 1 100 ? -10.843 35.998 30.802 1.00 25.78 100 MET A CA 1
ATOM 735 C C . MET A 1 100 ? -9.344 36.138 31.077 1.00 25.78 100 MET A C 1
ATOM 737 O O . MET A 1 100 ? -8.523 35.405 30.528 1.00 25.78 100 MET A O 1
ATOM 741 N N . ASN A 1 101 ? -9.017 37.104 31.936 1.00 24.23 101 ASN A N 1
ATOM 742 C CA . ASN A 1 101 ? -7.688 37.357 32.487 1.00 24.23 101 ASN A CA 1
ATOM 743 C C . ASN A 1 101 ? -7.236 36.187 33.378 1.00 24.23 101 ASN A C 1
ATOM 745 O O . ASN A 1 101 ? -7.951 35.799 34.302 1.00 24.23 101 ASN A O 1
ATOM 749 N N . ARG A 1 102 ? -6.020 35.674 33.156 1.00 25.53 102 ARG A N 1
ATOM 750 C CA . ARG A 1 102 ? -5.276 34.876 34.142 1.00 25.53 102 ARG A CA 1
ATOM 751 C C . ARG A 1 102 ? -4.159 35.736 34.721 1.00 25.53 102 ARG A C 1
ATOM 753 O O . ARG A 1 102 ? -3.291 36.197 33.989 1.00 25.53 102 ARG A O 1
ATOM 760 N N . SER A 1 103 ? -4.213 35.941 36.030 1.00 25.47 103 SER A N 1
ATOM 761 C CA . SER A 1 103 ? -3.178 36.570 36.844 1.00 25.47 103 SER A CA 1
ATOM 762 C C . SER A 1 103 ? -1.996 35.619 37.052 1.00 25.47 103 SER A C 1
ATOM 764 O O . SER A 1 103 ? -2.181 34.489 37.505 1.00 25.47 103 SER A O 1
ATOM 766 N N . GLU A 1 104 ? -0.794 36.100 36.750 1.00 24.06 104 GLU A N 1
ATOM 767 C CA . GLU A 1 104 ? 0.485 35.502 37.133 1.00 24.06 104 GLU A CA 1
ATOM 768 C C . GLU A 1 104 ? 0.804 35.805 38.607 1.00 24.06 104 GLU A C 1
ATOM 770 O O . GLU A 1 104 ? 0.552 36.909 39.089 1.00 24.06 104 GLU A O 1
ATOM 775 N N . SER A 1 105 ? 1.416 34.851 39.310 1.00 25.47 105 SER A N 1
ATOM 776 C CA . SER A 1 105 ? 2.088 35.078 40.595 1.00 25.47 105 SER A CA 1
ATOM 777 C C . SER A 1 105 ? 3.489 34.461 40.553 1.00 25.47 105 SER A C 1
ATOM 779 O O . SER A 1 105 ? 3.640 33.277 40.249 1.00 25.47 105 SER A O 1
ATOM 781 N N . GLN A 1 106 ? 4.500 35.283 40.839 1.00 24.22 106 GLN A N 1
ATOM 782 C CA . GLN A 1 106 ? 5.932 34.967 40.851 1.00 24.22 106 GLN A CA 1
ATOM 783 C C . GLN A 1 106 ? 6.443 34.494 42.231 1.00 24.22 106 GLN A C 1
ATOM 785 O O . GLN A 1 106 ? 5.887 34.879 43.254 1.00 24.22 106 GLN A O 1
ATOM 790 N N . ALA A 1 107 ? 7.608 33.818 42.179 1.00 26.20 107 ALA A N 1
ATOM 791 C CA . ALA A 1 107 ? 8.700 33.709 43.175 1.00 26.20 107 ALA A CA 1
ATOM 792 C C . ALA A 1 107 ? 8.438 32.856 44.451 1.00 26.20 107 ALA A C 1
ATOM 794 O O . ALA A 1 107 ? 7.307 32.747 44.891 1.00 26.20 107 ALA A O 1
ATOM 795 N N . THR A 1 108 ? 9.391 32.158 45.093 1.00 24.89 108 THR A N 1
ATOM 796 C CA . THR A 1 108 ? 10.847 32.351 45.295 1.00 24.89 108 THR A CA 1
ATOM 797 C C . THR A 1 108 ? 11.599 31.027 45.595 1.00 24.89 108 THR A C 1
ATOM 799 O O . THR A 1 108 ? 11.008 29.994 45.895 1.00 24.89 108 THR A O 1
ATOM 802 N N . LYS A 1 109 ? 12.939 31.095 45.503 1.00 25.56 109 LYS A N 1
ATOM 803 C CA . LYS A 1 109 ? 13.965 30.104 45.894 1.00 25.56 109 LYS A CA 1
ATOM 804 C C . LYS A 1 109 ? 14.111 29.987 47.425 1.00 25.56 109 LYS A C 1
ATOM 806 O O . LYS A 1 109 ? 13.937 30.997 48.092 1.00 25.56 109 LYS A O 1
ATOM 811 N N . ASP A 1 110 ? 14.521 28.817 47.939 1.00 27.47 110 ASP A N 1
ATOM 812 C CA . ASP A 1 110 ? 15.780 28.635 48.703 1.00 27.47 110 ASP A CA 1
ATOM 813 C C . ASP A 1 110 ? 16.014 27.184 49.192 1.00 27.47 110 ASP A C 1
ATOM 815 O O . ASP A 1 110 ? 15.091 26.409 49.426 1.00 27.47 110 ASP A O 1
ATOM 819 N N . LYS A 1 111 ? 17.301 26.818 49.286 1.00 25.97 111 LYS A N 1
ATOM 820 C CA . LYS A 1 111 ? 17.905 25.529 49.710 1.00 25.97 111 LYS A CA 1
ATOM 821 C C . LYS A 1 111 ? 18.612 25.760 51.069 1.00 25.97 111 LYS A C 1
ATOM 823 O O . LYS A 1 111 ? 18.963 26.913 51.317 1.00 25.97 111 LYS A O 1
ATOM 828 N N . PRO A 1 112 ? 18.924 24.742 51.910 1.00 31.94 112 PRO A N 1
ATOM 829 C CA . PRO A 1 112 ? 20.183 23.989 51.726 1.00 31.94 112 PRO A CA 1
ATOM 830 C C . PRO A 1 112 ? 20.204 22.500 52.189 1.00 31.94 112 PRO A C 1
ATOM 832 O O . PRO A 1 112 ? 19.418 22.042 53.007 1.00 31.94 112 PRO A O 1
ATOM 835 N N . THR A 1 113 ? 21.172 21.767 51.623 1.00 25.70 113 THR A N 1
ATOM 836 C CA . THR A 1 113 ? 21.665 20.377 51.852 1.00 25.70 113 THR A CA 1
ATOM 837 C C . THR A 1 113 ? 22.536 20.252 53.127 1.00 25.70 113 THR A C 1
ATOM 839 O O . THR A 1 113 ? 23.122 21.255 53.514 1.00 25.70 113 THR A O 1
ATOM 842 N N . ALA A 1 114 ? 22.707 19.115 53.833 1.00 26.14 114 ALA A N 1
ATOM 843 C CA . ALA A 1 114 ? 23.358 17.817 53.497 1.00 26.14 114 ALA A CA 1
ATOM 844 C C . ALA A 1 114 ? 23.394 16.898 54.772 1.00 26.14 114 ALA A C 1
ATOM 846 O O . ALA A 1 114 ? 22.966 17.384 55.818 1.00 26.14 114 ALA A O 1
ATOM 847 N N . PRO A 1 115 ? 24.057 15.708 54.829 1.00 32.38 115 PRO A N 1
ATOM 848 C CA . PRO A 1 115 ? 24.301 14.611 53.865 1.00 32.38 115 PRO A CA 1
ATOM 849 C C . PRO A 1 115 ? 23.816 13.227 54.409 1.00 32.38 115 PRO A C 1
ATOM 851 O O . PRO A 1 115 ? 23.379 13.147 55.548 1.00 32.38 115 PRO A O 1
ATOM 854 N N . VAL A 1 116 ? 23.921 12.133 53.627 1.00 26.19 116 VAL A N 1
ATOM 855 C CA . VAL A 1 116 ? 24.432 10.787 54.037 1.00 26.19 116 VAL A CA 1
ATOM 856 C C . VAL A 1 116 ? 24.204 9.737 52.923 1.00 26.19 116 VAL A C 1
ATOM 858 O O . VAL A 1 116 ? 23.086 9.367 52.591 1.00 26.19 116 VAL A O 1
ATOM 861 N N . GLN A 1 117 ? 25.343 9.293 52.381 1.00 25.16 117 GLN A N 1
ATOM 862 C CA . GLN A 1 117 ? 25.760 7.956 51.918 1.00 25.16 117 GLN A CA 1
ATOM 863 C C . GLN A 1 117 ? 24.977 7.163 50.851 1.00 25.16 117 GLN A C 1
ATOM 865 O O . GLN A 1 117 ? 23.831 6.749 50.991 1.00 25.16 117 GLN A O 1
ATOM 870 N N . ALA A 1 118 ? 25.740 6.858 49.798 1.00 24.39 118 ALA A N 1
ATOM 871 C CA . ALA A 1 118 ? 25.406 6.075 48.625 1.00 24.39 118 ALA A CA 1
ATOM 872 C C . ALA A 1 118 ? 25.234 4.574 48.917 1.00 24.39 118 ALA A C 1
ATOM 874 O O . ALA A 1 118 ? 26.086 3.944 49.544 1.00 24.39 118 ALA A O 1
ATOM 875 N N . LYS A 1 119 ? 24.189 3.979 48.334 1.00 26.58 119 LYS A N 1
ATOM 876 C CA . LYS A 1 119 ? 24.140 2.553 47.996 1.00 26.58 119 LYS A CA 1
ATOM 877 C C . LYS A 1 119 ? 23.947 2.425 46.491 1.00 26.58 119 LYS A C 1
ATOM 879 O O . LYS A 1 119 ? 22.968 2.914 45.935 1.00 26.58 119 LYS A O 1
ATOM 884 N N . ALA A 1 120 ? 24.920 1.796 45.844 1.00 26.14 120 ALA A N 1
ATOM 885 C CA . ALA A 1 120 ? 24.897 1.489 44.426 1.00 26.14 120 ALA A CA 1
ATOM 886 C C . ALA A 1 120 ? 23.835 0.416 44.142 1.00 26.14 120 ALA A C 1
ATOM 888 O O . ALA A 1 120 ? 24.031 -0.748 44.479 1.00 26.14 120 ALA A O 1
ATOM 889 N N . ASN A 1 121 ? 22.735 0.804 43.495 1.00 27.28 121 ASN A N 1
ATOM 890 C CA . ASN A 1 121 ? 21.862 -0.126 42.788 1.00 27.28 121 ASN A CA 1
ATOM 891 C C . ASN A 1 121 ? 22.105 0.047 41.288 1.00 27.28 121 ASN A C 1
ATOM 893 O O . ASN A 1 121 ? 21.916 1.129 40.734 1.00 27.28 121 ASN A O 1
ATOM 897 N N . LYS A 1 122 ? 22.559 -1.038 40.651 1.00 27.14 122 LYS A N 1
ATOM 898 C CA . LYS A 1 122 ? 22.674 -1.176 39.198 1.00 27.14 122 LYS A CA 1
ATOM 899 C C . LYS A 1 122 ? 21.310 -0.893 38.566 1.00 27.14 122 LYS A C 1
ATOM 901 O O . LYS A 1 122 ? 20.405 -1.719 38.647 1.00 27.14 122 LYS A O 1
ATOM 906 N N . LEU A 1 123 ? 21.184 0.271 37.936 1.00 25.45 123 LEU A N 1
ATOM 907 C CA . LEU A 1 123 ? 20.118 0.561 36.987 1.00 25.45 123 LEU A CA 1
ATOM 908 C C . LEU A 1 123 ? 20.323 -0.339 35.768 1.00 25.45 123 LEU A C 1
ATOM 910 O O . LEU A 1 123 ? 21.302 -0.208 35.034 1.00 25.45 123 LEU A O 1
ATOM 914 N N . VAL A 1 124 ? 19.403 -1.283 35.598 1.00 28.05 124 VAL A N 1
ATOM 915 C CA . VAL A 1 124 ? 19.203 -2.011 34.347 1.00 28.05 124 VAL A CA 1
ATOM 916 C C . VAL A 1 124 ? 18.875 -0.966 33.284 1.00 28.05 124 VAL A C 1
ATOM 918 O O . VAL A 1 124 ? 17.970 -0.152 33.467 1.00 28.05 124 VAL A O 1
ATOM 921 N N . ALA A 1 125 ? 19.680 -0.935 32.224 1.00 26.16 125 ALA A N 1
ATOM 922 C CA . ALA A 1 125 ? 19.545 0.027 31.144 1.00 26.16 125 ALA A CA 1
ATOM 923 C C . ALA A 1 125 ? 18.141 -0.060 30.530 1.00 26.16 125 ALA A C 1
ATOM 925 O O . ALA A 1 125 ? 17.669 -1.144 30.188 1.00 26.16 125 ALA A O 1
ATOM 926 N N . ALA A 1 126 ? 17.485 1.094 30.403 1.00 27.09 126 ALA A N 1
ATOM 927 C CA . ALA A 1 126 ? 16.260 1.232 29.632 1.00 27.09 126 ALA A CA 1
ATOM 928 C C . ALA A 1 126 ? 16.501 0.758 28.184 1.00 27.09 126 ALA A C 1
ATOM 930 O O . ALA A 1 126 ? 17.593 0.998 27.652 1.00 27.09 126 ALA A O 1
ATOM 931 N N . PRO A 1 127 ? 15.519 0.103 27.535 1.00 28.92 127 PRO A N 1
ATOM 932 C CA . PRO A 1 127 ? 15.657 -0.308 26.147 1.00 28.92 127 PRO A CA 1
ATOM 933 C C . PRO A 1 127 ? 15.934 0.923 25.285 1.00 28.92 127 PRO A C 1
ATOM 935 O O . PRO A 1 127 ? 15.233 1.935 25.335 1.00 28.92 127 PRO A O 1
ATOM 938 N N . THR A 1 128 ? 17.039 0.845 24.554 1.00 29.45 128 THR A N 1
ATOM 939 C CA . THR A 1 128 ? 17.546 1.897 23.684 1.00 29.45 128 THR A CA 1
ATOM 940 C C . THR A 1 128 ? 16.510 2.151 22.595 1.00 29.45 128 THR A C 1
ATOM 942 O O . THR A 1 128 ? 16.144 1.228 21.872 1.00 29.45 128 THR A O 1
ATOM 945 N N . GLN A 1 129 ? 16.011 3.385 22.488 1.00 30.22 129 GLN A N 1
ATOM 946 C CA . GLN A 1 129 ? 15.138 3.759 21.376 1.00 30.22 129 GLN A CA 1
ATOM 947 C C . GLN A 1 129 ? 15.874 3.511 20.050 1.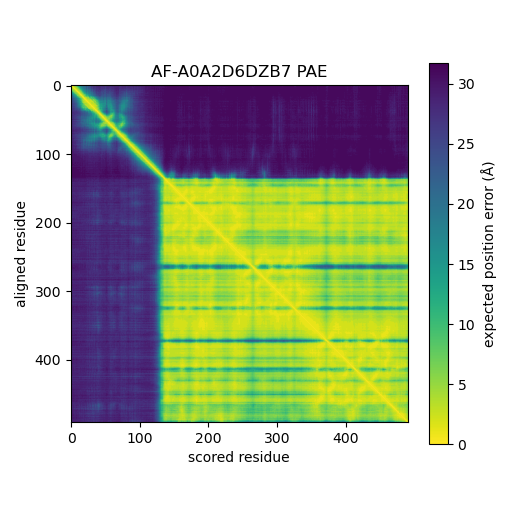00 30.22 129 GLN A C 1
ATOM 949 O O . GLN A 1 129 ? 17.052 3.881 19.952 1.00 30.22 129 GLN A O 1
ATOM 954 N N . PRO A 1 130 ? 15.232 2.898 19.038 1.00 35.72 130 PRO A N 1
ATOM 955 C CA . PRO A 1 130 ? 15.846 2.747 17.732 1.00 35.72 130 PRO A CA 1
ATOM 956 C C . PRO A 1 130 ? 16.137 4.137 17.165 1.00 35.72 130 PRO A C 1
ATOM 958 O O . PRO A 1 130 ? 15.272 5.003 17.040 1.00 35.72 130 PRO A O 1
ATOM 961 N N . LYS A 1 131 ? 17.419 4.365 16.902 1.00 34.28 131 LYS A N 1
ATOM 962 C CA . LYS A 1 131 ? 17.971 5.617 16.405 1.00 34.28 131 LYS A CA 1
ATOM 963 C C . LYS A 1 131 ? 17.470 5.804 14.971 1.00 34.28 131 LYS A C 1
ATOM 965 O O . LYS A 1 131 ? 17.838 5.016 14.107 1.00 34.28 131 LYS A O 1
ATOM 970 N N . VAL A 1 132 ? 16.641 6.821 14.723 1.00 44.31 132 VAL A N 1
ATOM 971 C CA . VAL A 1 132 ? 16.261 7.228 13.359 1.00 44.31 132 VAL A CA 1
ATOM 972 C C . VAL A 1 132 ? 17.552 7.463 12.577 1.00 44.31 132 VAL A C 1
ATOM 974 O O . VAL A 1 132 ? 18.346 8.343 12.926 1.00 44.31 132 VAL A O 1
ATOM 977 N N . ILE A 1 133 ? 17.805 6.638 11.561 1.00 45.53 133 ILE A N 1
ATOM 978 C CA . ILE A 1 133 ? 18.960 6.809 10.684 1.00 45.53 133 ILE A CA 1
ATOM 979 C C . ILE A 1 133 ? 18.629 7.981 9.756 1.00 45.53 133 ILE A C 1
ATOM 981 O O . ILE A 1 133 ? 18.003 7.822 8.714 1.00 45.53 133 ILE A O 1
ATOM 985 N N . ASN A 1 134 ? 19.017 9.184 10.182 1.00 45.38 134 ASN A N 1
ATOM 986 C CA . ASN A 1 134 ? 19.033 10.389 9.356 1.00 45.38 134 ASN A CA 1
ATOM 987 C C . ASN A 1 134 ? 20.245 10.335 8.408 1.00 45.38 134 ASN A C 1
ATOM 989 O O . ASN A 1 134 ? 21.197 11.099 8.562 1.00 45.38 134 ASN A O 1
ATOM 993 N N . SER A 1 135 ? 20.258 9.404 7.460 1.00 45.94 135 SER A N 1
ATOM 994 C CA . SER A 1 135 ? 21.061 9.535 6.240 1.00 45.94 135 SER A CA 1
ATOM 995 C C . SER A 1 135 ? 20.131 10.054 5.133 1.00 45.94 135 SER A C 1
ATOM 997 O O . SER A 1 135 ? 18.915 9.953 5.269 1.00 45.94 135 SER A O 1
ATOM 999 N N . GLY A 1 136 ? 20.660 10.747 4.117 1.00 66.69 136 GLY A N 1
ATOM 1000 C CA . GLY A 1 136 ? 19.858 11.460 3.106 1.00 66.69 136 GLY A CA 1
ATOM 1001 C C . GLY A 1 136 ? 18.723 10.630 2.483 1.00 66.69 136 GLY A C 1
ATOM 1002 O O . GLY A 1 136 ? 18.705 9.407 2.590 1.00 66.69 136 GLY A O 1
ATOM 1003 N N . GLY A 1 137 ? 17.762 11.306 1.843 1.00 78.50 137 GLY A N 1
ATOM 1004 C CA . GLY A 1 137 ? 16.592 10.656 1.247 1.00 78.50 137 GLY A CA 1
ATOM 1005 C C . GLY A 1 137 ? 16.930 9.492 0.300 1.00 78.50 137 GLY A C 1
ATOM 1006 O O . GLY A 1 137 ? 18.075 9.372 -0.152 1.00 78.50 137 GLY A O 1
ATOM 1007 N N . PRO A 1 138 ? 15.957 8.606 0.009 1.00 90.81 138 PRO A N 1
ATOM 1008 C CA . PRO A 1 138 ? 16.186 7.436 -0.829 1.00 90.81 138 PRO A CA 1
ATOM 1009 C C . PRO A 1 138 ? 16.828 7.791 -2.172 1.00 90.81 138 PRO A C 1
ATOM 1011 O O . PRO A 1 138 ? 16.567 8.849 -2.746 1.00 90.81 138 PRO A O 1
ATOM 1014 N N . LYS A 1 139 ? 17.648 6.882 -2.697 1.00 91.19 139 LYS A N 1
ATOM 1015 C CA . LYS A 1 139 ? 18.300 7.034 -4.001 1.00 91.19 139 LYS A CA 1
ATOM 1016 C C . LYS A 1 139 ? 17.715 6.051 -4.999 1.00 91.19 139 LYS A C 1
ATOM 1018 O O . LYS A 1 139 ? 17.287 4.956 -4.637 1.00 91.19 139 LYS A O 1
ATOM 1023 N N . ARG A 1 140 ? 17.745 6.416 -6.278 1.00 89.62 140 ARG A N 1
ATOM 1024 C CA . ARG A 1 140 ? 17.316 5.518 -7.357 1.00 89.62 140 ARG A CA 1
ATOM 1025 C C . ARG A 1 140 ? 18.159 4.241 -7.362 1.00 89.62 140 ARG A C 1
ATOM 1027 O O . ARG A 1 140 ? 19.381 4.306 -7.253 1.00 89.62 140 ARG A O 1
ATOM 1034 N N . GLY A 1 141 ? 17.503 3.091 -7.510 1.00 90.06 141 GLY A N 1
ATOM 1035 C CA . GLY A 1 141 ? 18.161 1.780 -7.560 1.00 90.06 141 GLY A CA 1
ATOM 1036 C C . GLY A 1 141 ? 18.716 1.273 -6.224 1.00 90.06 141 GLY A C 1
ATOM 1037 O O . GLY A 1 141 ? 19.407 0.258 -6.214 1.00 90.06 141 GLY A O 1
ATOM 1038 N N . ILE A 1 142 ? 18.450 1.957 -5.105 1.00 92.25 142 ILE A N 1
ATOM 1039 C CA . ILE A 1 142 ? 18.929 1.559 -3.777 1.00 92.25 142 ILE A CA 1
ATOM 1040 C C . ILE A 1 142 ? 17.737 1.494 -2.824 1.00 92.25 142 ILE A C 1
ATOM 1042 O O . ILE A 1 142 ? 17.070 2.498 -2.576 1.00 92.25 142 ILE A O 1
ATOM 1046 N N . PHE A 1 143 ? 17.463 0.304 -2.285 1.00 93.12 143 PHE A N 1
ATOM 1047 C CA . PHE A 1 143 ? 16.439 0.145 -1.253 1.00 93.12 143 PHE A CA 1
ATOM 1048 C C . PHE A 1 143 ? 16.924 0.778 0.058 1.00 93.12 143 PHE A C 1
ATOM 1050 O O . PHE A 1 143 ? 18.122 0.728 0.349 1.00 93.12 143 PHE A O 1
ATOM 1057 N N . PRO A 1 144 ? 16.026 1.382 0.851 1.00 92.06 144 PRO A N 1
ATOM 1058 C CA . PRO A 1 144 ? 16.414 1.992 2.111 1.00 92.06 144 PRO A CA 1
ATOM 1059 C C . PRO A 1 144 ? 16.828 0.933 3.135 1.00 92.06 144 PRO A C 1
ATOM 1061 O O . PRO A 1 144 ? 16.424 -0.229 3.060 1.00 92.06 144 PRO A O 1
ATOM 1064 N N . GLU A 1 145 ? 17.622 1.365 4.111 1.00 88.25 145 GLU A N 1
ATOM 1065 C CA . GLU A 1 145 ? 18.044 0.526 5.230 1.00 88.25 145 GLU A CA 1
ATOM 1066 C C . GLU A 1 145 ? 16.847 0.074 6.078 1.00 88.25 145 GLU A C 1
ATOM 1068 O O . GLU A 1 145 ? 15.799 0.730 6.145 1.00 88.25 145 GLU A O 1
ATOM 1073 N N . GLU A 1 146 ? 17.008 -1.063 6.752 1.00 84.06 146 GLU A N 1
ATOM 1074 C CA . GLU A 1 146 ? 15.991 -1.580 7.659 1.00 84.06 146 GLU A CA 1
ATOM 1075 C C . GLU A 1 146 ? 15.692 -0.570 8.777 1.00 84.06 146 GLU A C 1
ATOM 1077 O O . GLU A 1 146 ? 16.587 0.044 9.355 1.00 84.06 146 GLU A O 1
ATOM 1082 N N . GLY A 1 147 ? 14.407 -0.364 9.070 1.00 83.69 147 GLY A N 1
ATOM 1083 C CA . GLY A 1 147 ? 13.979 0.598 10.085 1.00 83.69 147 GLY A CA 1
ATOM 1084 C C . GLY A 1 147 ? 14.106 2.068 9.671 1.00 83.69 147 GLY A C 1
ATOM 1085 O O . GLY A 1 147 ? 13.836 2.942 10.493 1.00 83.69 147 GLY A O 1
ATOM 1086 N N . ALA A 1 148 ? 14.451 2.387 8.421 1.00 89.50 148 ALA A N 1
ATOM 1087 C CA . ALA A 1 148 ? 14.472 3.770 7.955 1.00 89.50 148 ALA A CA 1
ATOM 1088 C C . ALA A 1 148 ? 13.073 4.426 7.981 1.00 89.50 148 ALA A C 1
ATOM 1090 O O . ALA A 1 148 ? 12.029 3.768 7.880 1.00 89.50 148 ALA A O 1
ATOM 1091 N N . GLY A 1 149 ? 13.062 5.753 8.107 1.00 92.06 149 GLY A N 1
ATOM 1092 C CA . GLY A 1 149 ? 11.849 6.569 8.124 1.00 92.06 149 GLY A CA 1
ATOM 1093 C C . GLY A 1 149 ? 11.198 6.728 9.501 1.00 92.06 149 GLY A C 1
ATOM 1094 O O . GLY A 1 149 ? 11.688 6.230 10.511 1.00 92.06 149 GLY A O 1
ATOM 1095 N N . VAL A 1 150 ? 10.080 7.449 9.526 1.00 94.12 150 VAL A N 1
ATOM 1096 C CA . VAL A 1 150 ? 9.284 7.760 10.718 1.00 94.12 150 VAL A CA 1
ATOM 1097 C C . VAL A 1 150 ? 7.894 7.145 10.609 1.00 94.12 150 VAL A C 1
ATOM 1099 O O . VAL A 1 150 ? 7.337 7.026 9.516 1.00 94.12 150 VAL A O 1
ATOM 1102 N N . GLN A 1 151 ? 7.332 6.746 11.747 1.00 95.19 151 GLN A N 1
ATOM 1103 C CA . GLN A 1 151 ? 5.973 6.225 11.824 1.00 95.19 151 GLN A CA 1
ATOM 1104 C C . GLN A 1 151 ? 4.972 7.377 11.966 1.00 95.19 151 GLN A C 1
ATOM 1106 O O . GLN A 1 151 ? 5.103 8.211 12.861 1.00 95.19 151 GLN A O 1
ATOM 1111 N N . ILE A 1 152 ? 3.966 7.417 11.096 1.00 95.69 152 ILE A N 1
ATOM 1112 C CA . ILE A 1 152 ? 2.874 8.398 11.135 1.00 95.69 152 ILE A CA 1
ATOM 1113 C C . ILE A 1 152 ? 1.567 7.641 10.932 1.00 95.69 152 ILE A C 1
ATOM 1115 O O . ILE A 1 152 ? 1.509 6.715 10.127 1.00 95.69 152 ILE A O 1
ATOM 1119 N N . HIS A 1 153 ? 0.524 8.027 11.655 1.00 95.81 153 HIS A N 1
ATOM 1120 C CA . HIS A 1 153 ? -0.807 7.452 11.515 1.00 95.81 153 HIS A CA 1
ATOM 1121 C C . HIS A 1 153 ? -1.857 8.549 11.353 1.00 95.81 153 HIS A C 1
ATOM 1123 O O . HIS A 1 153 ? -1.601 9.728 11.617 1.00 95.81 153 HIS A O 1
ATOM 1129 N N . GLY A 1 154 ? -3.035 8.157 10.891 1.00 96.06 154 GLY A N 1
ATOM 1130 C CA . GLY A 1 154 ? -4.185 9.037 10.771 1.00 96.06 154 GLY A CA 1
ATOM 1131 C C . GLY A 1 154 ? -5.124 8.601 9.662 1.00 96.06 154 GLY A C 1
ATOM 1132 O O . GLY A 1 154 ? -4.866 7.644 8.934 1.00 96.06 154 GLY A O 1
ATOM 1133 N N . ASP A 1 155 ? -6.209 9.344 9.512 1.00 96.56 155 ASP A N 1
ATOM 1134 C CA . ASP A 1 155 ? -7.251 9.017 8.550 1.00 96.56 155 ASP A CA 1
ATOM 1135 C C . ASP A 1 155 ? -6.869 9.458 7.140 1.00 96.56 155 ASP A C 1
ATOM 1137 O O . ASP A 1 155 ? -6.366 10.570 6.931 1.00 96.56 155 ASP A O 1
ATOM 1141 N N . LEU A 1 156 ? -7.145 8.607 6.154 1.00 97.50 156 LEU A N 1
ATOM 1142 C CA . LEU A 1 156 ? -6.952 8.919 4.744 1.00 97.50 156 LEU A CA 1
ATOM 1143 C C . LEU A 1 156 ? -7.985 9.957 4.284 1.00 97.50 156 LEU A C 1
ATOM 1145 O O . LEU A 1 156 ? -9.128 9.628 3.971 1.00 97.50 156 LEU A O 1
ATOM 1149 N N . VAL A 1 157 ? -7.584 11.227 4.219 1.00 95.75 157 VAL A N 1
ATOM 1150 C CA . VAL A 1 157 ? -8.480 12.351 3.878 1.00 95.75 157 VAL A CA 1
ATOM 1151 C C . VAL A 1 157 ? -8.399 12.783 2.414 1.00 95.75 157 VAL A C 1
ATOM 1153 O O . VAL A 1 157 ? -9.280 13.495 1.939 1.00 95.75 157 VAL A O 1
ATOM 1156 N N . ILE A 1 158 ? -7.339 12.391 1.702 1.00 95.56 158 ILE A N 1
ATOM 1157 C CA . ILE A 1 158 ? -7.143 12.640 0.266 1.00 95.56 158 ILE A CA 1
ATOM 1158 C C . ILE A 1 158 ? -6.561 11.375 -0.356 1.00 95.56 158 ILE A C 1
ATOM 1160 O O . ILE A 1 158 ? -5.636 10.792 0.206 1.00 95.56 158 ILE A O 1
ATOM 1164 N N . SER A 1 159 ? -7.071 10.994 -1.526 1.00 94.94 159 SER A N 1
ATOM 1165 C CA . SER A 1 159 ? -6.616 9.834 -2.290 1.00 94.94 159 SER A CA 1
ATOM 1166 C C . SER A 1 159 ? -6.462 10.209 -3.766 1.00 94.94 159 SER A C 1
ATOM 1168 O O . SER A 1 159 ? -7.417 10.657 -4.398 1.00 94.94 159 SER A O 1
ATOM 1170 N N . ASP A 1 160 ? -5.253 10.042 -4.301 1.00 94.81 160 ASP A N 1
ATOM 1171 C CA . ASP A 1 160 ? -4.938 10.081 -5.732 1.00 94.81 160 ASP A CA 1
ATOM 1172 C C . ASP A 1 160 ? -4.179 8.794 -6.076 1.00 94.81 160 ASP A C 1
ATOM 1174 O O . ASP A 1 160 ? -2.943 8.747 -6.055 1.00 94.81 160 ASP A O 1
ATOM 1178 N N . PRO A 1 161 ? -4.893 7.703 -6.371 1.00 94.19 161 PRO A N 1
ATOM 1179 C CA . PRO A 1 161 ? -4.232 6.433 -6.591 1.00 94.19 161 PRO A CA 1
ATOM 1180 C C . PRO A 1 161 ? -3.565 6.327 -7.966 1.00 94.19 161 PRO A C 1
ATOM 1182 O O . PRO A 1 161 ? -2.726 5.448 -8.170 1.00 94.19 161 PRO A O 1
ATOM 1185 N N . VAL A 1 162 ? -3.908 7.201 -8.922 1.00 92.62 162 VAL A N 1
ATOM 1186 C CA . VAL A 1 162 ? -3.284 7.206 -10.252 1.00 92.62 162 VAL A CA 1
ATOM 1187 C C . VAL A 1 162 ? -1.831 7.641 -10.139 1.00 92.62 162 VAL A C 1
ATOM 1189 O O . VAL A 1 162 ? -0.961 6.969 -10.686 1.00 92.62 162 VAL A O 1
ATOM 1192 N N . ASN A 1 163 ? -1.557 8.699 -9.373 1.00 94.00 163 ASN A N 1
ATOM 1193 C CA . ASN A 1 163 ? -0.186 9.142 -9.109 1.00 94.00 163 ASN A CA 1
ATOM 1194 C C . ASN A 1 163 ? 0.387 8.581 -7.798 1.00 94.00 163 ASN A C 1
ATOM 1196 O O . ASN A 1 163 ? 1.477 8.977 -7.394 1.00 94.00 163 ASN A O 1
ATOM 1200 N N . ARG A 1 164 ? -0.335 7.657 -7.148 1.00 95.44 164 ARG A N 1
ATOM 120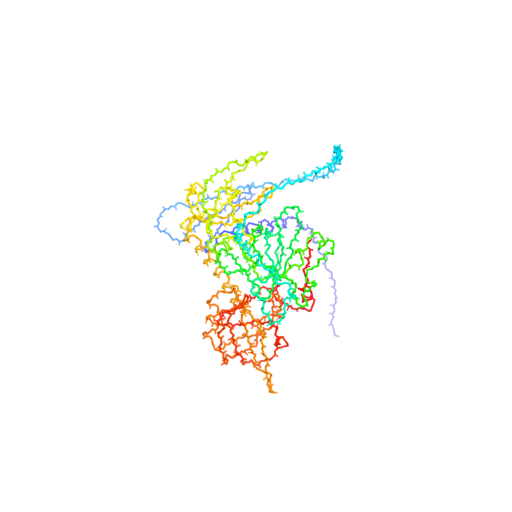1 C CA . ARG A 1 164 ? 0.019 7.017 -5.873 1.00 95.44 164 ARG A CA 1
ATOM 1202 C C . ARG A 1 164 ? 0.347 8.033 -4.773 1.00 95.44 164 ARG A C 1
ATOM 1204 O O . ARG A 1 164 ? 1.412 7.998 -4.162 1.00 95.44 164 ARG A O 1
ATOM 1211 N N . ARG A 1 165 ? -0.583 8.952 -4.533 1.00 96.19 165 ARG A N 1
ATOM 1212 C CA . ARG A 1 165 ? -0.483 10.037 -3.554 1.00 96.19 165 ARG A CA 1
ATOM 1213 C C . ARG A 1 165 ? -1.712 10.089 -2.661 1.00 96.19 165 ARG A C 1
ATOM 1215 O O . ARG A 1 165 ? -2.759 9.522 -2.972 1.00 96.19 165 ARG A O 1
ATOM 1222 N N . GLY A 1 166 ? -1.593 10.817 -1.564 1.00 96.62 166 GLY A N 1
ATOM 1223 C CA . GLY A 1 166 ? -2.715 11.062 -0.677 1.00 96.62 166 GLY A CA 1
ATOM 1224 C C . GLY A 1 166 ? -2.359 12.005 0.454 1.00 96.62 166 GLY A C 1
ATOM 1225 O O . GLY A 1 166 ? -1.344 12.703 0.415 1.00 96.62 166 GLY A O 1
ATOM 1226 N N . ALA A 1 167 ? -3.213 12.034 1.469 1.00 97.00 167 ALA A N 1
ATOM 1227 C CA . ALA A 1 167 ? -2.898 12.709 2.713 1.00 97.00 167 ALA A CA 1
ATOM 1228 C C . ALA A 1 167 ? -3.538 12.007 3.903 1.00 97.00 167 ALA A C 1
ATOM 1230 O O . ALA A 1 167 ? -4.716 11.645 3.847 1.00 97.00 167 ALA A O 1
ATOM 1231 N N . LEU A 1 168 ? -2.766 11.882 4.979 1.00 97.12 168 LEU A N 1
ATOM 1232 C CA . LEU A 1 168 ? -3.259 11.442 6.277 1.00 97.12 168 LEU A CA 1
ATOM 1233 C C . LEU A 1 168 ? -3.558 12.650 7.165 1.00 97.12 168 LEU A C 1
ATOM 1235 O O . LEU A 1 168 ? -2.963 13.722 7.015 1.00 97.12 168 LEU A O 1
ATOM 1239 N N . ARG A 1 169 ? -4.476 12.491 8.112 1.00 94.50 169 ARG A N 1
ATOM 1240 C CA . ARG A 1 169 ? -4.705 13.473 9.171 1.00 94.50 169 ARG A CA 1
ATOM 1241 C C . ARG A 1 169 ? -4.839 12.761 10.506 1.00 94.50 169 ARG A C 1
ATOM 1243 O O . ARG A 1 169 ? -5.759 11.981 10.687 1.00 94.50 169 ARG A O 1
ATOM 1250 N N . GLU A 1 170 ? -3.949 13.080 11.439 1.00 91.75 170 GLU A N 1
ATOM 1251 C CA . GLU A 1 170 ? -3.955 12.475 12.777 1.00 91.75 170 GLU A CA 1
ATOM 1252 C C . GLU A 1 170 ? -5.124 12.988 13.633 1.00 91.75 170 GLU A C 1
ATOM 1254 O O . GLU A 1 170 ? -5.802 12.218 14.300 1.00 91.75 170 GLU A O 1
ATOM 1259 N N . LYS A 1 171 ? -5.370 14.306 13.629 1.00 89.12 171 LYS A N 1
ATOM 1260 C CA . LYS A 1 171 ? -6.430 14.947 14.431 1.00 89.12 171 LYS A CA 1
ATOM 1261 C C . LYS A 1 171 ? -7.097 16.068 13.666 1.00 89.12 171 LYS A C 1
ATOM 1263 O O . LYS A 1 171 ? -6.493 16.666 12.772 1.00 89.12 171 LYS A O 1
ATOM 1268 N N . ARG A 1 172 ? -8.320 16.433 14.062 1.00 85.25 172 ARG A N 1
ATOM 1269 C CA . ARG A 1 172 ? -9.135 17.424 13.342 1.00 85.25 172 ARG A CA 1
ATOM 1270 C C . ARG A 1 172 ? -8.402 18.747 13.103 1.00 85.25 172 ARG A C 1
ATOM 1272 O O . ARG A 1 172 ? -8.513 19.316 12.014 1.00 85.25 172 ARG A O 1
ATOM 1279 N N . HIS A 1 173 ? -7.689 19.227 14.120 1.00 85.75 173 HIS A N 1
ATOM 1280 C CA . HIS A 1 173 ? -7.033 20.537 14.140 1.00 85.75 173 HIS A CA 1
ATOM 1281 C C . HIS A 1 173 ? -5.595 20.528 13.609 1.00 85.75 173 HIS A C 1
ATOM 1283 O O . HIS A 1 173 ? -4.996 21.595 13.478 1.00 85.75 173 HIS A O 1
ATOM 1289 N N . LEU A 1 174 ? -5.042 19.352 13.303 1.00 90.31 174 LEU A N 1
ATOM 1290 C CA . LEU A 1 174 ? -3.698 19.232 12.757 1.00 90.31 174 LEU A CA 1
ATOM 1291 C C . LEU A 1 174 ? -3.712 19.381 11.225 1.00 90.31 174 LEU A C 1
ATOM 1293 O O . LEU A 1 174 ? -4.711 19.051 10.569 1.00 90.31 174 LEU A O 1
ATOM 1297 N N . PRO A 1 175 ? -2.625 19.911 10.633 1.00 93.62 175 PRO A N 1
ATOM 1298 C CA . PRO A 1 175 ? -2.480 19.952 9.183 1.00 93.62 175 PRO A CA 1
ATOM 1299 C C . PRO A 1 175 ? -2.505 18.542 8.580 1.00 93.62 175 PRO A C 1
ATOM 1301 O O . PRO A 1 175 ? -2.281 17.541 9.258 1.00 93.62 175 PRO A O 1
ATOM 1304 N N . ARG A 1 176 ? -2.812 18.468 7.280 1.00 95.06 176 ARG A N 1
ATOM 1305 C CA . ARG A 1 176 ? -2.763 17.204 6.538 1.00 95.06 176 ARG A CA 1
ATOM 1306 C C . ARG A 1 176 ? -1.305 16.837 6.274 1.00 95.06 176 ARG A C 1
ATOM 1308 O O . ARG A 1 176 ? -0.558 17.658 5.741 1.00 95.06 176 ARG A O 1
ATOM 1315 N N . HIS A 1 177 ? -0.953 15.594 6.562 1.00 96.38 177 HIS A N 1
ATOM 1316 C CA . HIS A 1 177 ? 0.316 15.000 6.181 1.00 96.38 177 HIS A CA 1
ATOM 1317 C C . HIS A 1 177 ? 0.196 14.429 4.767 1.00 96.38 177 HIS A C 1
ATOM 1319 O O . HIS A 1 177 ? -0.248 13.297 4.570 1.00 96.38 177 HIS A O 1
ATOM 1325 N N . TYR A 1 178 ? 0.512 15.254 3.771 1.00 97.25 178 TYR A N 1
ATOM 1326 C CA . TYR A 1 178 ? 0.521 14.841 2.369 1.00 97.25 178 TYR A CA 1
ATOM 1327 C C . TYR A 1 178 ? 1.641 13.839 2.103 1.00 97.25 178 TYR A C 1
ATOM 1329 O O . TYR A 1 178 ? 2.733 13.970 2.657 1.00 97.25 178 TYR A O 1
ATOM 1337 N N . PHE A 1 179 ? 1.380 12.871 1.229 1.00 97.38 179 PHE A N 1
ATOM 1338 C CA . PHE A 1 179 ? 2.360 11.859 0.876 1.00 97.38 179 PHE A CA 1
ATOM 1339 C C . PHE A 1 179 ? 2.339 11.459 -0.597 1.00 97.38 179 PHE A C 1
ATOM 1341 O O . PHE A 1 179 ? 1.317 11.551 -1.283 1.00 97.38 179 PHE A O 1
ATOM 1348 N N . ALA A 1 180 ? 3.483 10.954 -1.048 1.00 97.25 180 ALA A N 1
ATOM 1349 C CA . ALA A 1 180 ? 3.671 10.229 -2.294 1.00 97.25 180 ALA A CA 1
ATOM 1350 C C . ALA A 1 180 ? 4.231 8.842 -1.963 1.00 97.25 180 ALA A C 1
ATOM 1352 O O . ALA A 1 180 ? 5.067 8.706 -1.075 1.00 97.25 180 ALA A O 1
ATOM 1353 N N . MET A 1 181 ? 3.769 7.792 -2.632 1.00 97.44 181 MET A N 1
ATOM 1354 C CA . MET A 1 181 ? 4.373 6.470 -2.474 1.00 97.44 181 MET A CA 1
ATOM 1355 C C . MET A 1 181 ? 5.712 6.435 -3.203 1.00 97.44 181 MET A C 1
ATOM 1357 O O . MET A 1 181 ? 5.814 6.891 -4.341 1.00 97.44 181 MET A O 1
ATOM 1361 N N . LEU A 1 182 ? 6.715 5.808 -2.592 1.00 96.75 182 LEU A N 1
ATOM 1362 C CA . LEU A 1 182 ? 7.897 5.374 -3.332 1.00 96.75 182 LEU A CA 1
ATOM 1363 C C . LEU A 1 182 ? 7.490 4.362 -4.422 1.00 96.75 182 LEU A C 1
ATOM 1365 O O . LEU A 1 182 ? 6.467 3.680 -4.266 1.00 96.75 182 LEU A O 1
ATOM 1369 N N . PRO A 1 183 ? 8.288 4.192 -5.494 1.00 95.88 183 PRO A N 1
ATOM 1370 C CA . PRO A 1 183 ? 7.982 3.216 -6.545 1.00 95.88 183 PRO A CA 1
ATOM 1371 C C . PRO A 1 183 ? 7.810 1.794 -5.990 1.00 95.88 183 PRO A C 1
ATOM 1373 O O . PRO A 1 183 ? 6.894 1.069 -6.365 1.00 95.88 183 PRO A O 1
ATOM 1376 N N . TYR A 1 184 ? 8.649 1.437 -5.020 1.00 96.88 184 TYR A N 1
ATOM 1377 C CA . TYR A 1 184 ? 8.622 0.177 -4.275 1.00 96.88 184 TYR A CA 1
ATOM 1378 C C . TYR A 1 184 ? 7.823 0.259 -2.961 1.00 96.88 184 TYR A C 1
ATOM 1380 O O . TYR A 1 184 ? 7.948 -0.601 -2.090 1.00 96.88 184 TYR A O 1
ATOM 1388 N N . GLY A 1 185 ? 7.026 1.315 -2.784 1.00 97.06 185 GLY A N 1
ATOM 1389 C CA . GLY A 1 185 ? 6.170 1.484 -1.621 1.00 97.06 185 GLY A CA 1
ATOM 1390 C C . GLY A 1 185 ? 5.008 0.489 -1.632 1.00 97.06 185 GLY A C 1
ATOM 1391 O O . GLY A 1 185 ? 4.340 0.309 -2.652 1.00 97.06 185 GLY A O 1
ATOM 1392 N N . MET A 1 186 ? 4.747 -0.134 -0.489 1.00 97.69 186 MET A N 1
ATOM 1393 C CA . MET A 1 186 ? 3.773 -1.211 -0.325 1.00 97.69 186 MET A CA 1
ATOM 1394 C C . MET A 1 186 ? 2.519 -0.712 0.394 1.00 97.69 186 MET A C 1
ATOM 1396 O O . MET A 1 186 ? 2.600 0.142 1.277 1.00 97.69 186 MET A O 1
ATOM 1400 N N . VAL A 1 187 ? 1.361 -1.262 0.034 1.00 98.44 187 VAL A N 1
ATOM 1401 C CA . VAL A 1 187 ? 0.080 -0.954 0.679 1.00 98.44 187 VAL A CA 1
ATOM 1402 C C . VAL A 1 187 ? -0.57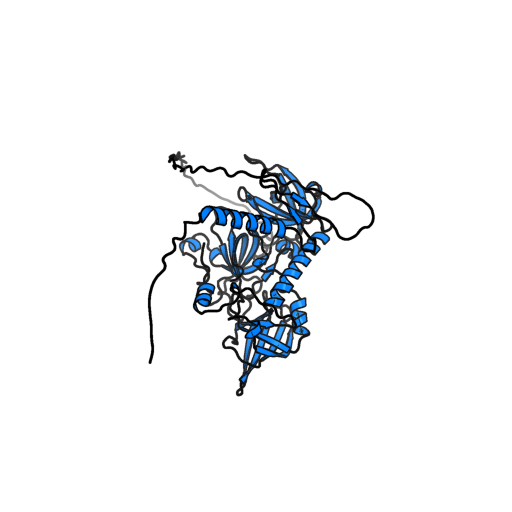7 -2.264 1.089 1.00 98.44 187 VAL A C 1
ATOM 1404 O O . VAL A 1 187 ? -0.615 -3.202 0.294 1.00 98.44 187 VAL A O 1
ATOM 1407 N N . TRP A 1 188 ? -1.087 -2.318 2.315 1.00 98.50 188 TRP A N 1
ATOM 1408 C CA . TRP A 1 188 ? -1.798 -3.464 2.866 1.00 98.50 188 TRP A CA 1
ATOM 1409 C C . TRP A 1 188 ? -3.178 -3.046 3.355 1.00 98.50 188 TRP A C 1
ATOM 1411 O O . TRP A 1 188 ? -3.327 -2.027 4.032 1.00 98.50 188 TRP A O 1
ATOM 1421 N N . TYR A 1 189 ? -4.176 -3.848 3.002 1.00 98.44 189 TYR A N 1
ATOM 1422 C CA . TYR A 1 189 ? -5.560 -3.675 3.420 1.00 98.44 189 TYR A CA 1
ATOM 1423 C C . TYR A 1 189 ? -6.147 -5.048 3.751 1.00 98.44 189 TYR A C 1
ATOM 1425 O O . TYR A 1 189 ? -5.929 -6.009 3.010 1.00 98.44 189 TYR A O 1
ATOM 1433 N N . HIS A 1 190 ? -6.842 -5.176 4.883 1.00 97.56 190 HIS A N 1
ATOM 1434 C CA . HIS A 1 190 ? -7.394 -6.452 5.363 1.00 97.56 190 HIS A CA 1
ATOM 1435 C C . HIS A 1 190 ? -6.353 -7.593 5.460 1.00 97.56 190 HIS A C 1
ATOM 1437 O O . HIS A 1 190 ? -6.664 -8.775 5.303 1.00 97.56 190 HIS A O 1
ATOM 1443 N N . GLY A 1 191 ? -5.086 -7.255 5.704 1.00 96.75 191 GLY A N 1
ATOM 1444 C CA . GLY A 1 191 ? -3.968 -8.192 5.779 1.00 96.75 191 GLY A CA 1
ATOM 1445 C C . GLY A 1 191 ? -3.532 -8.785 4.435 1.00 96.75 191 GLY A C 1
ATOM 1446 O O . GLY A 1 191 ? -2.868 -9.817 4.439 1.00 96.75 191 GLY A O 1
ATOM 1447 N N . ALA A 1 192 ? -3.909 -8.184 3.304 1.00 98.19 192 ALA A N 1
ATOM 1448 C CA . ALA A 1 192 ? -3.460 -8.567 1.963 1.00 98.19 192 ALA A CA 1
ATOM 1449 C C . ALA A 1 192 ? -2.824 -7.380 1.215 1.00 98.19 192 ALA A C 1
ATOM 1451 O O . ALA A 1 192 ? -3.143 -6.226 1.523 1.00 98.19 192 ALA A O 1
ATOM 1452 N N . PRO A 1 193 ? -1.972 -7.647 0.203 1.00 98.44 193 PRO A N 1
ATOM 1453 C CA . PRO A 1 193 ? -1.505 -6.632 -0.735 1.00 98.44 193 PRO A CA 1
ATOM 1454 C C . PRO A 1 193 ? -2.643 -5.802 -1.335 1.00 98.44 193 PRO A C 1
ATOM 1456 O O . PRO A 1 193 ? -3.711 -6.321 -1.676 1.00 98.44 193 PRO A O 1
ATOM 1459 N N . ALA A 1 194 ? -2.411 -4.502 -1.488 1.00 98.19 194 ALA A N 1
ATOM 1460 C CA . ALA A 1 194 ? -3.414 -3.551 -1.941 1.00 98.19 194 ALA A CA 1
ATOM 1461 C C . ALA A 1 194 ? -2.816 -2.415 -2.777 1.00 98.19 194 ALA A C 1
ATOM 1463 O O . ALA A 1 194 ? -1.601 -2.275 -2.928 1.00 98.19 194 ALA A O 1
ATOM 1464 N N . ASP A 1 195 ? -3.696 -1.601 -3.345 1.00 96.38 195 ASP A N 1
ATOM 1465 C CA . ASP A 1 195 ? -3.373 -0.291 -3.904 1.00 96.38 195 ASP A CA 1
ATOM 1466 C C . ASP A 1 195 ? -4.166 0.801 -3.193 1.00 96.38 195 ASP A C 1
ATOM 1468 O O . ASP A 1 195 ? -5.185 0.535 -2.561 1.00 96.38 195 ASP A O 1
ATOM 1472 N N . ILE A 1 196 ? -3.744 2.056 -3.347 1.00 96.19 196 ILE A N 1
ATOM 1473 C CA . ILE A 1 196 ? -4.480 3.207 -2.807 1.00 96.19 196 ILE A CA 1
ATOM 1474 C C . ILE A 1 196 ? -5.927 3.246 -3.345 1.00 96.19 196 ILE A C 1
ATOM 1476 O O . ILE A 1 196 ? -6.817 3.710 -2.638 1.00 96.19 196 ILE A O 1
ATOM 1480 N N . ARG A 1 197 ? -6.188 2.706 -4.552 1.00 95.00 197 ARG A N 1
ATOM 1481 C CA . ARG A 1 197 ? -7.547 2.511 -5.112 1.00 95.00 197 ARG A CA 1
ATOM 1482 C C . ARG A 1 197 ? -8.470 1.688 -4.216 1.00 95.00 197 ARG A C 1
ATOM 1484 O O . ARG A 1 197 ? -9.680 1.882 -4.277 1.00 95.00 197 ARG A O 1
ATOM 1491 N N . ASP A 1 198 ? -7.915 0.743 -3.464 1.00 96.88 198 ASP A N 1
ATOM 1492 C CA . ASP A 1 198 ? -8.693 -0.191 -2.653 1.00 96.88 198 ASP A CA 1
ATOM 1493 C C . ASP A 1 198 ? -9.056 0.401 -1.283 1.00 96.88 198 ASP A C 1
ATOM 1495 O O . ASP A 1 198 ? -9.954 -0.111 -0.614 1.00 96.88 198 ASP A O 1
ATOM 1499 N N . LEU A 1 199 ? -8.381 1.483 -0.874 1.00 97.31 199 LEU A N 1
ATOM 1500 C CA . LEU A 1 199 ? -8.549 2.104 0.434 1.00 97.31 199 LEU A CA 1
ATOM 1501 C C . LEU A 1 199 ? -9.796 3.004 0.456 1.00 97.31 199 LEU A C 1
ATOM 1503 O O . LEU A 1 199 ? -9.875 3.964 -0.320 1.00 97.31 199 LEU A O 1
ATOM 1507 N N . PRO A 1 200 ? -10.766 2.757 1.353 1.00 95.50 200 PRO A N 1
ATOM 1508 C CA . PRO A 1 200 ? -11.914 3.640 1.487 1.00 95.50 200 PRO A CA 1
ATOM 1509 C C . PRO A 1 200 ? -11.499 4.991 2.102 1.00 95.50 200 PRO A C 1
ATOM 1511 O O . PRO A 1 200 ? -10.682 5.021 3.024 1.00 95.50 200 PRO A O 1
ATOM 1514 N N . PRO A 1 201 ? -12.064 6.127 1.649 1.00 93.62 201 PRO A N 1
ATOM 1515 C CA . PRO A 1 201 ? -11.826 7.417 2.288 1.00 93.62 201 PRO A CA 1
ATOM 1516 C C . PRO A 1 201 ? -12.186 7.393 3.776 1.00 93.62 201 PRO A C 1
ATOM 1518 O O . PRO A 1 201 ? -13.195 6.810 4.169 1.00 93.62 201 PRO A O 1
ATOM 1521 N N . GLY A 1 202 ? -11.375 8.058 4.593 1.00 94.50 202 GLY A N 1
ATOM 1522 C CA . GLY A 1 202 ? -11.548 8.135 6.040 1.00 94.50 202 GLY A CA 1
ATOM 1523 C C . GLY A 1 202 ? -11.015 6.932 6.814 1.00 94.50 202 GLY A C 1
ATOM 1524 O O . GLY A 1 202 ? -11.013 6.992 8.038 1.00 94.50 202 GLY A O 1
ATOM 1525 N N . ILE A 1 203 ? -10.545 5.864 6.160 1.00 97.25 203 ILE A N 1
ATOM 1526 C CA . ILE A 1 203 ? -9.917 4.749 6.877 1.00 97.25 203 ILE A CA 1
ATOM 1527 C C . ILE A 1 203 ? -8.674 5.217 7.634 1.00 97.25 203 ILE A C 1
ATOM 1529 O O . ILE A 1 203 ? -7.874 5.994 7.101 1.00 97.25 203 ILE A O 1
ATOM 1533 N N . HIS A 1 204 ? -8.516 4.733 8.861 1.00 97.94 204 HIS A N 1
ATOM 1534 C CA . HIS A 1 204 ? -7.326 4.982 9.650 1.00 97.94 204 HIS A CA 1
ATOM 1535 C C . HIS A 1 204 ? -6.166 4.119 9.132 1.00 97.94 204 HIS A C 1
ATOM 1537 O O . HIS A 1 204 ? -6.288 2.905 8.961 1.00 97.94 204 HIS A O 1
ATOM 1543 N N . MET A 1 205 ? -5.040 4.767 8.840 1.00 98.12 205 MET A N 1
ATOM 1544 C CA . MET A 1 205 ? -3.864 4.138 8.247 1.00 98.12 205 MET A CA 1
ATOM 1545 C C . MET A 1 205 ? -2.633 4.371 9.113 1.00 98.12 205 MET A C 1
ATOM 1547 O O . MET A 1 205 ? -2.441 5.443 9.687 1.00 98.12 205 MET A O 1
ATOM 1551 N N . HIS A 1 206 ? -1.744 3.387 9.110 1.00 98.00 206 HIS A N 1
ATOM 1552 C CA . HIS A 1 206 ? -0.402 3.435 9.670 1.00 98.00 206 HIS A CA 1
ATOM 1553 C C . HIS A 1 206 ? 0.608 3.461 8.533 1.00 98.00 206 HIS A C 1
ATOM 1555 O O . HIS A 1 206 ? 0.605 2.578 7.679 1.00 98.00 206 HIS A O 1
ATOM 1561 N N . GLY A 1 207 ? 1.500 4.446 8.522 1.00 97.06 207 GLY A N 1
ATOM 1562 C CA . GLY A 1 207 ? 2.494 4.595 7.471 1.00 97.06 207 GLY A CA 1
ATOM 1563 C C . GLY A 1 207 ? 3.918 4.761 7.978 1.00 97.06 207 GLY A C 1
ATOM 1564 O O . GLY A 1 207 ? 4.163 5.393 9.007 1.00 97.06 207 GLY A O 1
ATOM 1565 N N . ARG A 1 208 ? 4.866 4.218 7.209 1.00 96.62 208 ARG A N 1
ATOM 1566 C CA . ARG A 1 208 ? 6.303 4.466 7.369 1.00 96.62 208 ARG A CA 1
ATOM 1567 C C . ARG A 1 208 ? 6.755 5.427 6.276 1.00 96.62 208 ARG A C 1
ATOM 1569 O O . ARG A 1 208 ? 6.657 5.106 5.088 1.00 96.62 208 ARG A O 1
ATOM 1576 N N . PHE A 1 209 ? 7.245 6.593 6.681 1.00 97.12 209 PHE A N 1
ATOM 1577 C CA . PHE A 1 209 ? 7.568 7.697 5.782 1.00 97.12 209 PHE A CA 1
ATOM 1578 C C . PHE A 1 209 ? 9.051 8.045 5.813 1.00 97.12 209 PHE A C 1
ATOM 1580 O O . PHE A 1 209 ? 9.659 8.176 6.870 1.00 97.12 209 PHE A O 1
ATOM 1587 N N . LEU A 1 210 ? 9.623 8.233 4.636 1.00 96.50 210 LEU A N 1
ATOM 1588 C CA . LEU A 1 210 ? 10.994 8.651 4.393 1.00 96.50 210 LEU A CA 1
ATOM 1589 C C . LEU A 1 210 ? 11.002 10.096 3.886 1.00 96.50 210 LEU A C 1
ATOM 1591 O O . LEU A 1 210 ? 9.964 10.658 3.518 1.00 96.50 210 LEU A O 1
ATOM 1595 N N . LEU A 1 211 ? 12.192 10.693 3.862 1.00 95.56 211 LEU A N 1
ATOM 1596 C CA . LEU A 1 211 ? 12.432 11.915 3.100 1.00 95.56 211 LEU A CA 1
ATOM 1597 C C . LEU A 1 211 ? 12.160 11.668 1.604 1.00 95.56 211 LEU A C 1
ATOM 1599 O O . LEU A 1 211 ? 12.182 10.509 1.172 1.00 95.56 211 LEU A O 1
ATOM 1603 N N . PRO A 1 212 ? 11.930 12.730 0.811 1.00 94.50 212 PRO A N 1
ATOM 1604 C CA . PRO A 1 212 ? 11.852 12.611 -0.634 1.00 94.50 212 PRO A CA 1
ATOM 1605 C C . PRO A 1 212 ? 13.014 11.829 -1.229 1.00 94.50 212 PRO A C 1
ATOM 1607 O O . PRO A 1 212 ? 14.154 11.943 -0.775 1.00 94.50 212 PRO A O 1
ATOM 1610 N N . MET A 1 213 ? 12.701 11.028 -2.244 1.00 91.88 213 MET A N 1
ATOM 1611 C CA . MET A 1 213 ? 13.730 10.430 -3.082 1.00 91.88 213 MET A CA 1
ATOM 1612 C C . MET A 1 213 ? 14.447 11.538 -3.861 1.00 91.88 213 MET A C 1
ATOM 1614 O O . MET A 1 213 ? 13.831 12.545 -4.200 1.00 91.88 213 MET A O 1
ATOM 1618 N N . GLU A 1 214 ? 15.726 11.338 -4.166 1.00 89.62 214 GLU A N 1
ATOM 1619 C CA . GLU A 1 214 ? 16.510 12.285 -4.965 1.00 89.62 214 GLU A CA 1
ATOM 1620 C C . GLU A 1 214 ? 15.792 12.650 -6.283 1.00 89.62 214 GLU A C 1
ATOM 1622 O O . GLU A 1 214 ? 15.493 11.780 -7.113 1.00 89.62 214 GLU A O 1
ATOM 1627 N N . GLY A 1 215 ? 15.515 13.945 -6.467 1.00 89.00 215 GLY A N 1
ATOM 1628 C CA . GLY A 1 215 ? 14.784 14.499 -7.611 1.00 89.00 215 GLY A CA 1
ATOM 1629 C C . GLY A 1 215 ? 13.260 14.586 -7.440 1.00 89.00 215 GLY A C 1
ATOM 1630 O O . GLY A 1 215 ? 12.580 15.035 -8.363 1.00 89.00 215 GLY A O 1
ATOM 1631 N N . GLU A 1 216 ? 12.718 14.168 -6.294 1.00 92.06 216 GLU A N 1
ATOM 1632 C CA . GLU A 1 216 ? 11.290 14.226 -5.935 1.00 92.06 216 GLU A CA 1
ATOM 1633 C C . GLU A 1 216 ? 11.024 15.196 -4.762 1.00 92.06 216 GLU A C 1
ATOM 1635 O O . GLU A 1 216 ? 9.955 15.180 -4.147 1.00 92.06 216 GLU A O 1
ATOM 1640 N N . GLU A 1 217 ? 11.983 16.061 -4.418 1.00 91.88 217 GLU A N 1
ATOM 1641 C CA . GLU A 1 217 ? 11.874 17.013 -3.304 1.00 91.88 217 GLU A CA 1
ATOM 1642 C C . GLU A 1 217 ? 10.698 17.986 -3.489 1.00 91.88 217 GLU A C 1
ATOM 1644 O O . GLU A 1 217 ? 10.010 18.334 -2.530 1.00 91.88 217 GLU A O 1
ATOM 1649 N N . GLU A 1 218 ? 10.420 18.352 -4.742 1.00 91.88 218 GLU A N 1
ATOM 1650 C CA . GLU A 1 218 ? 9.356 19.280 -5.142 1.00 91.88 218 GLU A CA 1
ATOM 1651 C C . GLU A 1 218 ? 8.017 18.585 -5.442 1.00 91.88 218 GLU A C 1
ATOM 1653 O O . GLU A 1 218 ? 7.056 19.232 -5.875 1.00 91.88 218 GLU A O 1
ATOM 1658 N N . THR A 1 219 ? 7.933 17.266 -5.241 1.00 94.12 219 THR A N 1
ATOM 1659 C CA . THR A 1 219 ? 6.731 16.479 -5.551 1.00 94.12 219 THR A CA 1
ATOM 1660 C C . THR A 1 219 ? 5.557 16.875 -4.664 1.00 94.12 219 THR A C 1
ATOM 1662 O O . THR A 1 219 ? 4.408 16.859 -5.109 1.00 94.12 219 THR A O 1
ATOM 1665 N N . ILE A 1 220 ? 5.825 17.285 -3.423 1.00 94.75 220 ILE A N 1
ATOM 1666 C CA . ILE A 1 220 ? 4.813 17.783 -2.490 1.00 94.75 220 ILE A CA 1
ATOM 1667 C C . ILE A 1 220 ? 5.186 19.215 -2.105 1.00 94.75 220 ILE A C 1
ATOM 1669 O O . ILE A 1 220 ? 6.202 19.413 -1.440 1.00 94.75 220 ILE A O 1
ATOM 1673 N N . PRO A 1 221 ? 4.371 20.219 -2.472 1.00 90.38 221 PRO A N 1
ATOM 1674 C CA . PRO A 1 221 ? 4.684 21.611 -2.178 1.00 90.38 221 PRO A CA 1
ATOM 1675 C C . PRO A 1 221 ? 4.468 21.901 -0.685 1.00 90.38 221 PRO A C 1
ATOM 1677 O O . PRO A 1 221 ? 3.344 22.110 -0.223 1.00 90.38 221 PRO A O 1
ATOM 1680 N N . LEU A 1 222 ? 5.556 21.902 0.087 1.00 90.38 222 LEU A N 1
ATOM 1681 C CA . LEU A 1 222 ? 5.557 22.218 1.517 1.00 90.38 222 LEU A CA 1
ATOM 1682 C C . LEU A 1 222 ? 5.968 23.676 1.749 1.00 90.38 222 LEU A C 1
ATOM 1684 O O . LEU A 1 222 ? 6.842 24.210 1.076 1.00 90.38 222 LEU A O 1
ATOM 1688 N N . THR A 1 223 ? 5.359 24.327 2.742 1.00 90.31 223 THR A N 1
ATOM 1689 C CA . THR A 1 223 ? 5.750 25.689 3.143 1.00 90.31 223 THR A CA 1
ATOM 1690 C C . THR A 1 223 ? 6.727 25.651 4.316 1.00 90.31 223 THR A C 1
ATOM 1692 O O . THR A 1 223 ? 6.584 24.830 5.223 1.00 90.31 223 THR A O 1
ATOM 1695 N N . GLU A 1 224 ? 7.673 26.590 4.372 1.00 91.12 224 GLU A N 1
ATOM 1696 C CA . GLU A 1 224 ? 8.608 26.712 5.506 1.00 91.12 224 GLU A CA 1
ATOM 1697 C C . GLU A 1 224 ? 7.876 26.865 6.847 1.00 91.12 224 GLU A C 1
ATOM 1699 O O . GLU A 1 224 ? 8.265 26.281 7.859 1.00 91.12 224 GLU A O 1
ATOM 1704 N N . LYS A 1 225 ? 6.756 27.602 6.849 1.00 92.31 225 LYS A N 1
ATOM 1705 C CA . LYS A 1 225 ? 5.900 27.778 8.028 1.00 92.31 225 LYS A CA 1
ATOM 1706 C C . LYS A 1 225 ? 5.353 26.445 8.544 1.00 92.31 225 LYS A C 1
ATOM 1708 O O . LYS A 1 225 ? 5.334 26.232 9.755 1.00 92.31 225 LYS A O 1
ATOM 1713 N N . LEU A 1 226 ? 4.913 25.561 7.644 1.00 90.75 226 LEU A N 1
ATOM 1714 C CA . LEU A 1 226 ? 4.439 24.226 8.010 1.00 90.75 226 LEU A CA 1
ATOM 1715 C C . LEU A 1 226 ? 5.572 23.418 8.646 1.00 90.75 226 LEU A C 1
ATOM 1717 O O . LEU A 1 226 ? 5.395 22.872 9.730 1.00 90.75 226 LEU A O 1
ATOM 1721 N N . LEU A 1 227 ? 6.748 23.417 8.019 1.00 90.81 227 LEU A N 1
ATOM 1722 C CA . LEU A 1 227 ? 7.910 22.657 8.479 1.00 90.81 227 LEU A CA 1
ATOM 1723 C C . LEU A 1 227 ? 8.494 23.153 9.806 1.00 90.81 227 LEU A C 1
ATOM 1725 O O . LEU A 1 227 ? 9.072 22.360 10.548 1.00 90.81 227 LEU A O 1
ATOM 1729 N N . LYS A 1 228 ? 8.349 24.446 10.111 1.00 91.75 228 LYS A N 1
ATOM 1730 C CA . LYS A 1 228 ? 8.752 25.025 11.398 1.00 91.75 228 LYS A CA 1
ATOM 1731 C C . LYS A 1 228 ? 7.871 24.539 12.550 1.00 91.75 228 LYS A C 1
ATOM 1733 O O . LYS A 1 228 ? 8.367 24.344 13.653 1.00 91.75 228 LYS A O 1
ATOM 1738 N N . ASN A 1 229 ? 6.578 24.352 12.291 1.00 90.88 229 ASN A N 1
ATOM 1739 C CA . ASN A 1 229 ? 5.607 23.952 13.310 1.00 90.88 229 ASN A CA 1
ATOM 1740 C C . ASN A 1 229 ? 5.421 22.429 13.386 1.00 90.88 229 ASN A C 1
ATOM 1742 O O . ASN A 1 229 ? 5.028 21.910 14.427 1.00 90.88 229 ASN A O 1
ATOM 1746 N N . HIS A 1 230 ? 5.688 21.722 12.286 1.00 90.88 230 HIS A N 1
ATOM 1747 C CA . HIS A 1 230 ? 5.466 20.288 12.144 1.00 90.88 230 HIS A CA 1
ATOM 1748 C C . HIS A 1 230 ? 6.604 19.643 11.339 1.00 90.88 230 HIS A C 1
ATOM 1750 O O . HIS A 1 230 ? 6.443 19.274 10.176 1.00 90.88 230 HIS A O 1
ATOM 1756 N N . GLU A 1 231 ? 7.765 19.490 11.975 1.00 90.12 231 GLU A N 1
ATOM 1757 C CA . GLU A 1 231 ? 8.992 18.957 11.362 1.00 90.12 231 GLU A CA 1
ATOM 1758 C C . GLU A 1 231 ? 8.792 17.615 10.639 1.00 90.12 231 GLU A C 1
ATOM 1760 O O . GLU A 1 231 ? 9.320 17.432 9.541 1.00 90.12 231 GLU A O 1
ATOM 1765 N N . ASN A 1 232 ? 7.963 16.720 11.187 1.00 91.19 232 ASN A N 1
ATOM 1766 C CA . ASN A 1 232 ? 7.703 15.408 10.591 1.00 91.19 232 ASN A CA 1
ATOM 1767 C C . ASN A 1 232 ? 7.117 15.481 9.171 1.00 91.19 232 ASN A C 1
ATOM 1769 O O . ASN A 1 232 ? 7.269 14.524 8.422 1.00 91.19 232 ASN A O 1
ATOM 1773 N N . HIS A 1 233 ? 6.528 16.612 8.753 1.00 93.88 233 HIS A N 1
ATOM 1774 C CA . HIS A 1 233 ? 6.002 16.785 7.390 1.00 93.88 233 HIS A CA 1
ATOM 1775 C C . HIS A 1 233 ? 7.095 16.757 6.311 1.00 93.88 233 HIS A C 1
ATOM 1777 O O . HIS A 1 233 ? 6.773 16.586 5.139 1.00 93.88 233 HIS A O 1
ATOM 1783 N N . ARG A 1 234 ? 8.381 16.879 6.682 1.00 94.75 234 ARG A N 1
ATOM 1784 C CA . ARG A 1 234 ? 9.505 16.624 5.762 1.00 94.75 234 ARG A CA 1
ATOM 1785 C C . ARG A 1 234 ? 9.550 15.171 5.281 1.00 94.75 234 ARG A C 1
ATOM 1787 O O . ARG A 1 234 ? 10.020 14.920 4.177 1.00 94.75 234 ARG A O 1
ATOM 1794 N N . TYR A 1 235 ? 9.064 14.226 6.086 1.00 96.12 235 TYR A N 1
ATOM 1795 C CA . TYR A 1 235 ? 8.982 12.812 5.729 1.00 96.12 235 TYR A CA 1
ATOM 1796 C C . TYR A 1 235 ? 7.667 12.550 5.005 1.00 96.12 235 TYR A C 1
ATOM 1798 O O . TYR A 1 235 ? 6.655 12.211 5.614 1.00 96.12 235 TYR A O 1
ATOM 1806 N N . ASN A 1 236 ? 7.662 12.762 3.698 1.00 96.00 236 ASN A N 1
ATOM 1807 C CA . ASN A 1 236 ? 6.450 12.771 2.884 1.00 96.00 236 ASN A CA 1
ATOM 1808 C C . ASN A 1 236 ? 6.446 11.683 1.791 1.00 96.00 236 ASN A C 1
ATOM 1810 O O . ASN A 1 236 ? 5.544 11.661 0.957 1.00 96.00 236 ASN A O 1
ATOM 1814 N N . HIS A 1 237 ? 7.415 10.761 1.801 1.00 96.94 237 HIS A N 1
ATOM 1815 C CA . HIS A 1 237 ? 7.465 9.632 0.872 1.00 96.94 237 HIS A CA 1
ATOM 1816 C C . HIS A 1 237 ? 7.225 8.302 1.591 1.00 96.94 237 HIS A C 1
ATOM 1818 O O . HIS A 1 237 ? 8.034 7.865 2.404 1.00 96.94 237 HIS A O 1
ATOM 1824 N N . ALA A 1 238 ? 6.101 7.648 1.315 1.00 97.38 238 ALA A N 1
ATOM 1825 C CA . ALA A 1 238 ? 5.696 6.420 1.990 1.00 97.38 238 ALA A CA 1
ATOM 1826 C C . ALA A 1 238 ? 6.355 5.180 1.366 1.00 97.38 238 ALA A C 1
ATOM 1828 O O . ALA A 1 238 ? 6.244 4.945 0.159 1.00 97.38 238 ALA A O 1
ATOM 1829 N N . ILE A 1 239 ? 6.989 4.350 2.201 1.00 97.06 239 ILE A N 1
ATOM 1830 C CA . ILE A 1 239 ? 7.417 2.990 1.823 1.00 97.06 239 ILE A CA 1
ATOM 1831 C C . ILE A 1 239 ? 6.384 1.931 2.204 1.00 97.06 239 ILE A C 1
ATOM 1833 O O . ILE A 1 239 ? 6.339 0.863 1.601 1.00 97.06 239 ILE A O 1
ATOM 1837 N N . LEU A 1 240 ? 5.554 2.210 3.203 1.00 97.44 240 LEU A N 1
ATOM 1838 C CA . LEU A 1 240 ? 4.572 1.268 3.712 1.00 97.44 240 LEU A CA 1
ATOM 1839 C C . LEU A 1 240 ? 3.340 2.032 4.186 1.00 97.44 240 LEU A C 1
ATOM 1841 O O . LEU A 1 240 ? 3.492 3.014 4.910 1.00 97.44 240 LEU A O 1
ATOM 1845 N N . LEU A 1 241 ? 2.158 1.564 3.793 1.00 98.25 241 LEU A N 1
ATOM 1846 C CA . LEU A 1 241 ? 0.860 1.950 4.342 1.00 98.25 241 LEU A CA 1
ATOM 1847 C C . LEU A 1 241 ? 0.082 0.684 4.713 1.00 98.25 241 LEU A C 1
ATOM 1849 O O . LEU A 1 241 ? -0.019 -0.233 3.903 1.00 98.25 241 LEU A O 1
ATOM 1853 N N . GLU A 1 242 ? -0.469 0.633 5.918 1.00 98.31 242 GLU A N 1
ATOM 1854 C CA . GLU A 1 242 ? -1.218 -0.505 6.458 1.00 98.31 242 GLU A CA 1
ATOM 1855 C C . GLU A 1 242 ? -2.497 0.021 7.128 1.00 98.31 242 GLU A C 1
ATOM 1857 O O . GLU A 1 242 ? -2.425 0.996 7.875 1.00 98.31 242 GLU A O 1
ATOM 1862 N N . ASP A 1 243 ? -3.655 -0.597 6.891 1.00 98.50 243 ASP A N 1
ATOM 1863 C CA . ASP A 1 243 ? -4.819 -0.392 7.769 1.00 98.50 243 ASP A CA 1
ATOM 1864 C C . ASP A 1 243 ? -4.566 -1.003 9.158 1.00 98.50 243 ASP A C 1
ATOM 1866 O O . ASP A 1 243 ? -3.594 -1.741 9.356 1.00 98.50 243 ASP A O 1
ATOM 1870 N N . ASP A 1 244 ? -5.418 -0.696 10.141 1.00 98.38 244 ASP A N 1
ATOM 1871 C CA . ASP A 1 244 ? -5.214 -1.162 11.518 1.00 98.38 244 ASP A CA 1
ATOM 187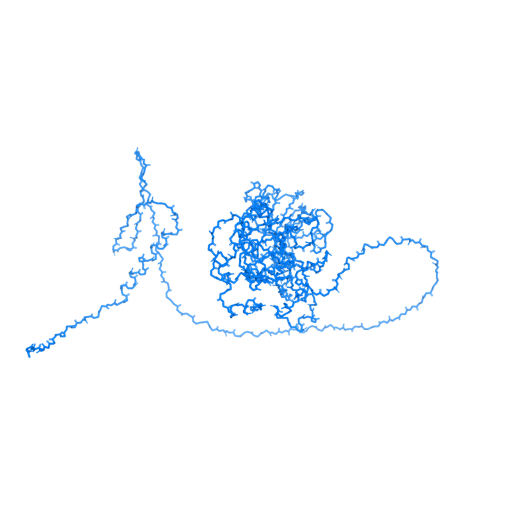2 C C . ASP A 1 244 ? -5.083 -2.686 11.599 1.00 98.38 244 ASP A C 1
ATOM 1874 O O . ASP A 1 244 ? -4.124 -3.182 12.193 1.00 98.38 244 ASP A O 1
ATOM 1878 N N . VAL A 1 245 ? -5.977 -3.451 10.963 1.00 98.00 245 VAL A N 1
ATOM 1879 C CA . VAL A 1 245 ? -5.903 -4.914 11.023 1.00 98.00 245 VAL A CA 1
ATOM 1880 C C . VAL A 1 245 ? -4.611 -5.442 10.405 1.00 98.00 245 VAL A C 1
ATOM 1882 O O . VAL A 1 245 ? -3.989 -6.318 11.005 1.00 98.00 245 VAL A O 1
ATOM 1885 N N . SER A 1 246 ? -4.140 -4.912 9.267 1.00 98.12 246 SER A N 1
ATOM 1886 C CA . SER A 1 246 ? -2.847 -5.326 8.698 1.00 98.12 246 SER A CA 1
ATOM 1887 C C . SER A 1 246 ? -1.694 -4.961 9.631 1.00 98.12 246 SER A C 1
ATOM 1889 O O . SER A 1 246 ? -0.830 -5.795 9.906 1.00 98.12 246 SER A O 1
ATOM 1891 N N . PHE A 1 247 ? -1.707 -3.737 10.163 1.00 97.94 247 PHE A N 1
ATOM 1892 C CA . PHE A 1 247 ? -0.657 -3.209 11.023 1.00 97.94 247 PHE A CA 1
ATOM 1893 C C . PHE A 1 247 ? -0.515 -4.007 12.327 1.00 97.94 247 PHE A C 1
ATOM 1895 O O . PHE A 1 247 ? 0.599 -4.411 12.684 1.00 97.94 247 PHE A O 1
ATOM 1902 N N . TYR A 1 248 ? -1.625 -4.254 13.027 1.00 97.69 248 TYR A N 1
ATOM 1903 C CA . TYR A 1 248 ? -1.636 -4.981 14.295 1.00 97.69 248 TYR A CA 1
ATOM 1904 C C . TYR A 1 248 ? -1.420 -6.486 14.078 1.00 97.69 248 TYR A C 1
ATOM 1906 O O . TYR A 1 248 ? -0.500 -7.055 14.673 1.00 97.69 248 TYR A O 1
ATOM 1914 N N . SER A 1 249 ? -2.177 -7.136 13.187 1.00 96.06 249 SER A N 1
ATOM 1915 C CA . SER A 1 249 ? -2.093 -8.598 13.015 1.00 96.06 249 SER A CA 1
ATOM 1916 C C . SER A 1 249 ? -0.709 -9.067 12.554 1.00 96.06 249 SER A C 1
ATOM 1918 O O . SER A 1 249 ? -0.183 -10.034 13.106 1.00 96.06 249 SER A O 1
ATOM 1920 N N . ARG A 1 250 ? -0.050 -8.340 11.635 1.00 95.06 250 ARG A N 1
ATOM 1921 C CA . ARG A 1 250 ? 1.315 -8.664 11.176 1.00 95.06 250 ARG A CA 1
ATOM 1922 C C . ARG A 1 250 ? 2.342 -8.644 12.309 1.00 95.06 250 ARG A C 1
ATOM 1924 O O . ARG A 1 250 ? 3.357 -9.331 12.238 1.00 95.06 250 ARG A O 1
ATOM 1931 N N . ARG A 1 251 ? 2.089 -7.860 13.357 1.00 95.81 251 ARG A N 1
ATOM 1932 C CA . ARG A 1 251 ? 2.954 -7.738 14.538 1.00 95.81 251 ARG A CA 1
ATOM 1933 C C . ARG A 1 251 ? 2.485 -8.628 15.697 1.00 95.81 251 ARG A C 1
ATOM 1935 O O . ARG A 1 251 ? 2.897 -8.418 16.835 1.00 95.81 251 ARG A O 1
ATOM 1942 N N . GLY A 1 252 ? 1.622 -9.610 15.420 1.00 95.81 252 GLY A N 1
ATOM 1943 C CA . GLY A 1 252 ? 1.096 -10.543 16.416 1.00 95.81 252 GLY A CA 1
ATOM 1944 C C . GLY A 1 252 ? 0.159 -9.883 17.426 1.00 95.81 252 GLY A C 1
ATOM 1945 O O . GLY A 1 252 ? 0.091 -10.330 18.570 1.00 95.81 252 GLY A O 1
ATOM 1946 N N . ARG A 1 253 ? -0.514 -8.793 17.032 1.00 95.69 253 ARG A N 1
ATOM 1947 C CA . ARG A 1 253 ? -1.433 -8.040 17.889 1.00 95.69 253 ARG A CA 1
ATOM 1948 C C . ARG A 1 253 ? -2.891 -8.295 17.529 1.00 95.69 253 ARG A C 1
ATOM 1950 O O . ARG A 1 253 ? -3.252 -8.431 16.361 1.00 95.69 253 ARG A O 1
ATOM 1957 N N . SER A 1 254 ? -3.718 -8.338 18.564 1.00 97.06 254 SER A N 1
ATOM 1958 C CA . SER A 1 254 ? -5.181 -8.404 18.497 1.00 97.06 254 SER A CA 1
ATOM 1959 C C . SER A 1 254 ? -5.787 -7.608 19.657 1.00 97.06 254 SER A C 1
ATOM 1961 O O . SER A 1 254 ? -5.055 -6.984 20.432 1.00 97.06 254 SER A O 1
ATOM 1963 N N . TRP A 1 255 ? -7.111 -7.606 19.772 1.00 98.25 255 TRP A N 1
ATOM 1964 C CA . TRP A 1 255 ? -7.847 -6.839 20.771 1.00 98.25 255 TRP A CA 1
ATOM 1965 C C . TRP A 1 255 ? -8.711 -7.757 21.615 1.00 98.25 255 TRP A C 1
ATOM 1967 O O . TRP A 1 255 ? -9.626 -8.379 21.089 1.00 98.25 255 TRP A O 1
ATOM 1977 N N . LYS A 1 256 ? -8.479 -7.808 22.923 1.00 98.44 256 LYS A N 1
ATOM 1978 C CA . LYS A 1 256 ? -9.407 -8.457 23.841 1.00 98.44 256 LYS A CA 1
ATOM 1979 C C . LYS A 1 256 ? -10.522 -7.489 24.203 1.00 98.44 256 LYS A C 1
ATOM 1981 O O . LYS A 1 256 ? -10.265 -6.372 24.648 1.00 98.44 256 LYS A O 1
ATOM 1986 N N . VAL A 1 257 ? -11.762 -7.928 24.036 1.00 98.50 257 VAL A N 1
ATOM 1987 C CA . VAL A 1 257 ? -12.954 -7.156 24.389 1.00 98.50 257 VAL A CA 1
ATOM 1988 C C . VAL A 1 257 ? -13.146 -7.156 25.903 1.00 98.50 257 VAL A C 1
ATOM 1990 O O . VAL A 1 257 ? -13.291 -8.213 26.516 1.00 98.50 257 VAL A O 1
ATOM 1993 N N . LEU A 1 258 ? -13.200 -5.967 26.497 1.00 97.94 258 LEU A N 1
ATOM 1994 C CA . LEU A 1 258 ? -13.529 -5.758 27.910 1.00 97.94 258 LEU A CA 1
ATOM 1995 C C . LEU A 1 258 ? -15.023 -5.509 28.132 1.00 97.94 258 LEU A C 1
ATOM 1997 O O . LEU A 1 258 ? -15.514 -5.733 29.230 1.00 97.94 258 LEU A O 1
ATOM 2001 N N . GLY A 1 259 ? -15.735 -5.064 27.094 1.00 96.56 259 GLY A N 1
ATOM 2002 C CA . GLY A 1 259 ? -17.176 -4.832 27.122 1.00 96.56 259 GLY A CA 1
ATOM 2003 C C . GLY A 1 259 ? -17.568 -3.560 26.385 1.00 96.56 259 GLY A C 1
ATOM 2004 O O . GLY A 1 259 ? -16.820 -3.042 25.550 1.00 96.56 259 GLY A O 1
ATOM 2005 N N . PHE A 1 260 ? -18.758 -3.059 26.701 1.00 96.44 260 PHE A N 1
ATOM 2006 C CA . PHE A 1 260 ? -19.262 -1.794 26.180 1.00 96.44 260 PHE A CA 1
ATOM 2007 C C . PHE A 1 260 ? -19.370 -0.752 27.284 1.00 96.44 260 PHE A C 1
ATOM 2009 O O . PHE A 1 260 ? -19.850 -1.033 28.380 1.00 96.44 260 PHE A O 1
ATOM 2016 N N . GLU A 1 261 ? -18.998 0.480 26.959 1.00 93.81 261 GLU A N 1
ATOM 2017 C CA . GLU A 1 261 ? -19.093 1.621 27.860 1.00 93.81 261 GLU A CA 1
ATOM 2018 C C . GLU A 1 261 ? -19.919 2.730 27.211 1.00 93.81 261 GLU A C 1
ATOM 2020 O O . GLU A 1 261 ? -19.772 3.033 26.024 1.00 93.81 261 GLU A O 1
ATOM 2025 N N . GLN A 1 262 ? -20.790 3.372 27.988 1.00 90.94 262 GLN A N 1
ATOM 2026 C CA . GLN A 1 262 ? -21.449 4.589 27.535 1.00 90.94 262 GLN A CA 1
ATOM 2027 C C . GLN A 1 262 ? -20.487 5.762 27.739 1.00 90.94 262 GLN A C 1
ATOM 2029 O O . GLN A 1 262 ? -20.142 6.111 28.867 1.00 90.94 262 GLN A O 1
ATOM 2034 N N . GLY A 1 263 ? -20.058 6.389 26.647 1.00 80.00 263 GLY A N 1
ATOM 2035 C CA . GLY A 1 263 ? -19.226 7.583 26.698 1.00 80.00 263 GLY A CA 1
ATOM 2036 C C . GLY A 1 263 ? -19.928 8.724 27.437 1.00 80.00 263 GLY A C 1
ATOM 2037 O O . GLY A 1 263 ? -21.128 8.935 27.271 1.00 80.00 263 GLY A O 1
ATOM 2038 N N . GLY A 1 264 ? -19.173 9.470 28.244 1.00 76.38 264 GLY A N 1
ATOM 2039 C CA . GLY A 1 264 ? -19.669 10.668 28.923 1.00 76.38 264 GLY A CA 1
ATOM 2040 C C . GLY A 1 264 ? -19.766 11.896 28.007 1.00 76.38 264 GLY A C 1
ATOM 2041 O O . GLY A 1 264 ? -19.318 11.885 26.861 1.00 76.38 264 GLY A O 1
ATOM 2042 N N . GLY A 1 265 ? -20.313 12.992 28.542 1.00 72.69 265 GLY A N 1
ATOM 2043 C CA . GLY A 1 265 ? -20.371 14.293 27.865 1.00 72.69 265 GLY A CA 1
ATOM 2044 C C . GLY A 1 265 ? -21.696 14.591 27.145 1.00 72.69 265 GLY A C 1
ATOM 2045 O O . GLY A 1 265 ? -22.658 13.837 27.269 1.00 72.69 265 GLY A O 1
ATOM 2046 N N . PRO A 1 266 ? -21.773 15.719 26.410 1.00 70.69 266 PRO A N 1
ATOM 2047 C CA . PRO A 1 266 ? -23.026 16.245 25.851 1.00 70.69 266 PRO A CA 1
ATOM 2048 C C . PRO A 1 266 ? -23.591 15.436 24.671 1.00 70.69 266 PRO A C 1
ATOM 2050 O O . PRO A 1 266 ? -24.742 15.634 24.296 1.00 70.69 266 PRO A O 1
ATOM 2053 N N . ALA A 1 267 ? -22.800 14.535 24.083 1.00 74.69 267 ALA A N 1
ATOM 2054 C CA . ALA A 1 267 ? -23.215 13.633 23.010 1.00 74.69 267 ALA A CA 1
ATOM 2055 C C . ALA A 1 267 ? -22.708 12.211 23.318 1.00 74.69 267 ALA A C 1
ATOM 2057 O O . ALA A 1 267 ? -21.718 11.775 22.722 1.00 74.69 267 ALA A O 1
ATOM 2058 N N . PRO A 1 268 ? -23.326 11.516 24.291 1.00 82.25 268 PRO A N 1
ATOM 2059 C CA . PRO A 1 268 ? -22.839 10.231 24.768 1.00 82.25 268 PRO A CA 1
ATOM 2060 C C . PRO A 1 268 ? -22.950 9.181 23.655 1.00 82.25 268 PRO A C 1
ATOM 2062 O O . PRO A 1 268 ? -24.012 9.000 23.058 1.00 82.25 268 PRO A O 1
ATOM 2065 N N . ARG A 1 269 ? -21.844 8.491 23.367 1.00 88.38 269 ARG A N 1
ATOM 2066 C CA . ARG A 1 269 ? -21.750 7.441 22.341 1.00 88.38 269 ARG A CA 1
ATOM 2067 C C . ARG A 1 269 ? -21.394 6.107 22.971 1.00 88.38 269 ARG A C 1
ATOM 2069 O O . ARG A 1 269 ? -20.702 6.078 23.983 1.00 88.38 269 ARG A O 1
ATOM 2076 N N . LEU A 1 270 ? -21.850 5.019 22.360 1.00 94.31 270 LEU A N 1
ATOM 2077 C CA . LEU A 1 270 ? -21.438 3.682 22.762 1.00 94.31 270 LEU A CA 1
ATOM 2078 C C . LEU A 1 270 ? -19.978 3.464 22.352 1.00 94.31 270 LEU A C 1
ATOM 2080 O O . LEU A 1 270 ? -19.592 3.776 21.223 1.00 94.31 270 LEU A O 1
ATOM 2084 N N . LYS A 1 271 ? -19.176 2.944 23.277 1.00 95.38 271 LYS A N 1
ATOM 2085 C CA . LYS A 1 271 ? -17.758 2.665 23.081 1.00 95.38 271 LYS A CA 1
ATOM 2086 C C . LYS A 1 271 ? -17.491 1.182 23.294 1.00 95.38 271 LYS A C 1
ATOM 2088 O O . LYS A 1 271 ? -17.958 0.603 24.270 1.00 95.38 271 LYS A O 1
ATOM 2093 N N . LEU A 1 272 ? -16.744 0.583 22.379 1.00 97.06 272 LEU A N 1
ATOM 2094 C CA . LEU A 1 272 ? -16.146 -0.732 22.524 1.00 97.06 272 LEU A CA 1
ATOM 2095 C C . LEU A 1 272 ? -14.859 -0.579 23.341 1.00 97.06 272 LEU A C 1
ATOM 2097 O O . LEU A 1 272 ? -13.916 0.081 22.898 1.00 97.06 272 LEU A O 1
ATOM 2101 N N . SER A 1 273 ? -14.849 -1.164 24.536 1.00 97.50 273 SER A N 1
ATOM 2102 C CA . SER A 1 273 ? -13.695 -1.179 25.431 1.00 97.50 273 SER A CA 1
ATOM 2103 C C . SER A 1 273 ? -12.831 -2.387 25.115 1.00 97.50 273 SER A C 1
ATOM 2105 O O . SER A 1 273 ? -13.319 -3.521 25.101 1.00 97.50 273 SER A O 1
ATOM 2107 N N . VAL A 1 274 ? -11.559 -2.143 24.808 1.00 98.06 274 VAL A N 1
ATOM 2108 C CA . VAL A 1 274 ? -10.610 -3.189 24.426 1.00 98.06 274 VAL A CA 1
ATOM 2109 C C . VAL A 1 274 ? -9.265 -3.003 25.101 1.00 98.06 274 VAL A C 1
ATOM 2111 O O . VAL A 1 274 ? -8.810 -1.882 25.333 1.00 98.06 274 VAL A O 1
ATOM 2114 N N . GLU A 1 275 ? -8.583 -4.114 25.343 1.00 97.69 275 GLU A N 1
ATOM 2115 C CA . GLU A 1 275 ? -7.168 -4.130 25.689 1.00 97.69 275 GLU A CA 1
ATOM 2116 C C . GLU A 1 275 ? -6.366 -4.849 24.606 1.00 97.69 275 GLU A C 1
ATOM 2118 O O . GLU A 1 275 ? -6.831 -5.838 24.034 1.00 97.69 275 GLU A O 1
ATOM 2123 N N . PRO A 1 276 ? -5.166 -4.366 24.271 1.00 97.50 276 PRO A N 1
ATOM 2124 C CA . PRO A 1 276 ? -4.423 -4.970 23.190 1.00 97.50 276 PRO A CA 1
ATOM 2125 C C . PRO A 1 276 ? -3.649 -6.209 23.673 1.00 97.50 276 PRO A C 1
ATOM 2127 O O . PRO A 1 276 ? -2.939 -6.170 24.679 1.00 97.50 276 PRO A O 1
ATOM 2130 N N . VAL A 1 277 ? -3.744 -7.304 22.920 1.00 97.25 277 VAL A N 1
ATOM 2131 C CA . VAL A 1 277 ? -3.118 -8.606 23.204 1.00 97.25 277 VAL A CA 1
ATOM 2132 C C . VAL A 1 277 ? -1.919 -8.811 22.286 1.00 97.25 277 VAL A C 1
ATOM 2134 O O . VAL A 1 277 ? -2.060 -8.698 21.072 1.00 97.25 277 VAL A O 1
ATOM 2137 N N . GLY A 1 278 ? -0.751 -9.133 22.847 1.00 95.69 278 GLY A N 1
ATOM 2138 C CA . GLY A 1 278 ? 0.510 -9.337 22.115 1.00 95.69 278 GLY A CA 1
ATOM 2139 C C . GLY A 1 278 ? 1.618 -8.375 22.574 1.00 95.69 278 GLY A C 1
ATOM 2140 O O . GLY A 1 278 ? 1.424 -7.676 23.570 1.00 95.69 278 GLY A O 1
ATOM 2141 N N . PRO A 1 279 ? 2.761 -8.293 21.871 1.00 96.12 279 PRO A N 1
ATOM 2142 C CA . PRO A 1 279 ? 3.876 -7.415 22.248 1.00 96.12 279 PRO A CA 1
ATOM 2143 C C . PRO A 1 279 ? 3.544 -5.920 22.087 1.00 96.12 279 PRO A C 1
ATOM 2145 O O . PRO A 1 279 ? 2.710 -5.550 21.266 1.00 96.12 279 PRO A O 1
ATOM 2148 N N . GLU A 1 280 ? 4.216 -5.035 22.827 1.00 94.88 280 GLU A N 1
ATOM 2149 C CA . GLU A 1 280 ? 4.146 -3.596 22.532 1.00 94.88 280 GLU A CA 1
ATOM 2150 C C . GLU A 1 280 ? 4.782 -3.292 21.171 1.00 94.88 280 GLU A C 1
ATOM 2152 O O . GLU A 1 280 ? 5.806 -3.874 20.807 1.00 94.88 280 GLU A O 1
ATOM 2157 N N . ILE A 1 281 ? 4.178 -2.368 20.423 1.00 93.88 281 ILE A N 1
ATOM 2158 C CA . ILE A 1 281 ? 4.630 -2.009 19.076 1.00 93.88 281 ILE A CA 1
ATOM 2159 C C . ILE A 1 281 ? 4.766 -0.492 18.910 1.00 93.88 281 ILE A C 1
ATOM 2161 O O . ILE A 1 281 ? 3.979 0.289 19.451 1.00 93.88 281 ILE A O 1
ATOM 2165 N N . GLU A 1 282 ? 5.770 -0.062 18.146 1.00 91.75 282 GLU A N 1
ATOM 2166 C CA . GLU A 1 282 ? 5.986 1.349 17.802 1.00 91.75 282 GLU A CA 1
ATOM 2167 C C . GLU A 1 282 ? 4.820 1.888 16.963 1.00 91.75 282 GLU A C 1
ATOM 2169 O O . GLU A 1 282 ? 4.413 1.259 15.990 1.00 91.75 282 GLU A O 1
ATOM 2174 N N . GLY A 1 283 ? 4.296 3.061 17.329 1.00 88.06 283 GLY A N 1
ATOM 2175 C CA . GLY A 1 283 ? 3.224 3.748 16.596 1.00 88.06 283 GLY A CA 1
ATOM 2176 C C . GLY A 1 283 ? 1.838 3.114 16.698 1.00 88.06 283 GLY A C 1
ATOM 2177 O O . GLY A 1 283 ? 0.894 3.661 16.140 1.00 88.06 283 GLY A O 1
ATOM 2178 N N . GLY A 1 284 ? 1.704 2.003 17.424 1.00 92.06 284 GLY A N 1
ATOM 2179 C CA . GLY A 1 284 ? 0.417 1.413 17.766 1.00 92.06 284 GLY A CA 1
ATOM 2180 C C . GLY A 1 284 ? -0.113 1.887 19.116 1.00 92.06 284 GLY A C 1
ATOM 2181 O O . GLY A 1 284 ? 0.584 2.497 19.931 1.00 92.06 284 GLY A O 1
ATOM 2182 N N . ILE A 1 285 ? -1.367 1.547 19.378 1.00 95.25 285 ILE A N 1
ATOM 2183 C CA . ILE A 1 285 ? -2.004 1.748 20.675 1.00 95.25 285 ILE A CA 1
ATOM 2184 C C . ILE A 1 285 ? -1.597 0.584 21.595 1.00 95.25 285 ILE A C 1
ATOM 2186 O O . ILE A 1 285 ? -1.921 -0.579 21.350 1.00 95.25 285 ILE A O 1
ATOM 2190 N N . ASN A 1 286 ? -0.849 0.899 22.657 1.00 95.94 286 ASN A N 1
ATOM 2191 C CA . ASN A 1 286 ? -0.276 -0.102 23.571 1.00 95.94 286 ASN A CA 1
ATOM 2192 C C . ASN A 1 286 ? -1.014 -0.243 24.908 1.00 95.94 286 ASN A C 1
ATOM 2194 O O . ASN A 1 286 ? -0.667 -1.098 25.715 1.00 95.94 286 ASN A O 1
ATOM 2198 N N . LYS A 1 287 ? -2.041 0.574 25.138 1.00 96.19 287 LYS A N 1
ATOM 2199 C CA . LYS A 1 287 ? -2.855 0.567 26.358 1.00 96.19 287 LYS A CA 1
ATOM 2200 C C . LYS A 1 287 ? -4.305 0.262 26.011 1.00 96.19 287 LYS A C 1
ATOM 2202 O O . LYS A 1 287 ? -4.673 0.303 24.839 1.00 96.19 287 LYS A O 1
ATOM 2207 N N . ALA A 1 288 ? -5.109 -0.010 27.036 1.00 96.44 288 ALA A N 1
ATOM 2208 C CA . ALA A 1 288 ? -6.553 -0.109 26.881 1.00 96.44 288 ALA A CA 1
ATOM 2209 C C . ALA A 1 288 ? -7.109 1.129 26.162 1.00 96.44 288 ALA A C 1
ATOM 2211 O O . ALA A 1 288 ? -6.656 2.257 26.396 1.00 96.44 288 ALA A O 1
ATOM 2212 N N . ALA A 1 289 ? -8.059 0.896 25.266 1.00 95.62 289 ALA A N 1
ATOM 2213 C CA . ALA A 1 289 ? -8.597 1.897 24.367 1.00 95.62 289 ALA A CA 1
ATOM 2214 C C . ALA A 1 289 ? -10.116 1.785 24.282 1.00 95.62 289 ALA A C 1
ATOM 2216 O O . ALA A 1 289 ? -10.698 0.717 24.468 1.00 95.62 289 ALA A O 1
ATOM 2217 N N . LEU A 1 290 ? -10.740 2.918 23.978 1.00 95.50 290 LEU A N 1
ATOM 2218 C CA . LEU A 1 290 ? -12.170 3.016 23.757 1.00 95.50 290 LEU A CA 1
ATOM 2219 C C . LEU A 1 290 ? -12.413 3.442 22.317 1.00 95.50 290 LEU A C 1
ATOM 2221 O O . LEU A 1 290 ? -12.096 4.577 21.947 1.00 95.50 290 LEU A O 1
ATOM 2225 N N . PHE A 1 291 ? -13.005 2.553 21.530 1.00 96.25 291 PHE A N 1
ATOM 2226 C CA . PHE A 1 291 ? -13.381 2.852 20.156 1.00 96.25 291 PHE A CA 1
ATOM 2227 C C . PHE A 1 291 ? -14.872 3.135 20.070 1.00 96.25 291 PHE A C 1
ATOM 2229 O O . PHE A 1 291 ? -15.675 2.380 20.606 1.00 96.25 291 PHE A O 1
ATOM 2236 N N . ASP A 1 292 ? -15.267 4.211 19.400 1.00 95.62 292 ASP A N 1
ATOM 2237 C CA . ASP A 1 292 ? -16.679 4.439 19.110 1.00 95.62 292 ASP A CA 1
ATOM 2238 C C . ASP A 1 292 ? -17.220 3.291 18.250 1.00 95.62 292 ASP A C 1
ATOM 2240 O O . ASP A 1 292 ? -16.568 2.813 17.317 1.00 95.62 292 ASP A O 1
ATOM 2244 N N . ILE A 1 293 ? -18.420 2.830 18.581 1.00 95.56 293 ILE A N 1
ATOM 2245 C CA . ILE A 1 293 ? -19.107 1.771 17.849 1.00 95.56 293 ILE A CA 1
ATOM 2246 C C . ILE A 1 293 ? -20.574 2.141 17.695 1.00 95.56 293 ILE A C 1
ATOM 2248 O O . ILE A 1 293 ? -21.233 2.583 18.640 1.00 95.56 293 ILE A O 1
ATOM 2252 N N . ASP A 1 294 ? -21.102 1.971 16.491 1.00 92.94 294 ASP A N 1
ATOM 2253 C CA . ASP A 1 294 ? -22.500 2.246 16.199 1.00 92.94 294 ASP A CA 1
ATOM 2254 C C . ASP A 1 294 ? -23.069 1.234 15.195 1.00 92.94 294 ASP A C 1
ATOM 2256 O O . ASP A 1 294 ? -22.483 0.186 14.932 1.00 92.94 294 ASP A O 1
ATOM 2260 N N . ASN A 1 295 ? -24.272 1.495 14.686 1.00 92.94 295 ASN A N 1
ATOM 2261 C CA . ASN A 1 295 ? -24.950 0.570 13.777 1.00 92.94 295 ASN A CA 1
ATOM 2262 C C . ASN A 1 295 ? -24.337 0.532 12.365 1.00 92.94 295 ASN A C 1
ATOM 2264 O O . ASN A 1 295 ? -24.772 -0.284 11.558 1.00 92.94 295 ASN A O 1
ATOM 2268 N N . SER A 1 296 ? -23.382 1.411 12.047 1.00 92.62 296 SER A N 1
ATOM 2269 C CA . SER A 1 296 ? -22.643 1.379 10.781 1.00 92.62 296 SER A CA 1
ATOM 2270 C C . SER A 1 296 ? -21.421 0.457 10.825 1.00 92.62 296 SER A C 1
ATOM 2272 O O . SER A 1 296 ? -20.936 0.049 9.769 1.00 92.62 296 SER A O 1
ATOM 2274 N N . THR A 1 297 ? -20.958 0.078 12.022 1.00 97.00 297 THR A N 1
ATOM 2275 C CA . THR A 1 297 ? -19.846 -0.858 12.204 1.00 97.00 297 THR A CA 1
ATOM 2276 C C . THR A 1 297 ? -20.213 -2.245 11.678 1.00 97.00 297 THR A C 1
ATOM 2278 O O . THR A 1 297 ? -21.202 -2.854 12.095 1.00 97.00 297 THR A O 1
ATOM 2281 N N . ARG A 1 298 ? -19.385 -2.779 10.779 1.00 97.94 298 ARG A N 1
ATOM 2282 C CA . ARG A 1 298 ? -19.548 -4.118 10.207 1.00 97.94 298 ARG A CA 1
ATOM 2283 C C . ARG A 1 298 ? -18.947 -5.156 11.145 1.00 97.94 298 ARG A C 1
ATOM 2285 O O . ARG A 1 298 ? -17.732 -5.228 11.300 1.00 97.94 298 ARG A O 1
ATOM 2292 N N . VAL A 1 299 ? -19.790 -5.970 11.768 1.00 98.44 299 VAL A N 1
ATOM 2293 C CA . VAL A 1 299 ? -19.330 -7.057 12.638 1.00 98.44 299 VAL A CA 1
ATOM 2294 C C . VAL A 1 299 ? -19.374 -8.361 11.861 1.00 98.44 299 VAL A C 1
ATOM 2296 O O . VAL A 1 299 ? -20.417 -8.741 11.335 1.00 98.44 299 VAL A O 1
ATOM 2299 N N . TRP A 1 300 ? -18.236 -9.038 11.773 1.00 98.38 300 TRP A N 1
ATOM 2300 C CA . TRP A 1 300 ? -18.057 -10.226 10.957 1.00 98.38 300 TRP A CA 1
ATOM 2301 C C . TRP A 1 300 ? -17.909 -11.469 11.816 1.00 98.38 300 TRP A C 1
ATOM 2303 O O . TRP A 1 300 ? -17.049 -11.521 12.700 1.00 98.38 300 TRP A O 1
ATOM 2313 N N . ARG A 1 301 ? -18.718 -12.482 11.508 1.00 97.94 301 ARG A N 1
ATOM 2314 C CA . ARG A 1 301 ? -18.607 -13.815 12.087 1.00 97.94 301 ARG A CA 1
ATOM 2315 C C . ARG A 1 301 ? -18.947 -14.889 11.063 1.00 97.94 301 ARG A C 1
ATOM 2317 O O . ARG A 1 301 ? -19.913 -14.724 10.323 1.00 97.94 301 ARG A O 1
ATOM 2324 N N . ASP A 1 302 ? -18.181 -15.974 11.021 1.00 97.25 302 ASP A N 1
ATOM 2325 C CA . ASP A 1 302 ? -18.416 -17.119 10.131 1.00 97.25 302 ASP A CA 1
ATOM 2326 C C . ASP A 1 302 ? -18.621 -16.687 8.659 1.00 97.25 302 ASP A C 1
ATOM 2328 O O . ASP A 1 302 ? -19.455 -17.224 7.926 1.00 97.25 302 ASP A O 1
ATOM 2332 N N . ARG A 1 303 ? -17.849 -15.677 8.219 1.00 96.62 303 ARG A N 1
ATOM 2333 C CA . ARG A 1 303 ? -17.896 -15.053 6.880 1.00 96.62 303 ARG A CA 1
ATOM 2334 C C . ARG A 1 303 ? -19.207 -14.321 6.558 1.00 96.62 303 ARG A C 1
ATOM 2336 O O . ARG A 1 303 ? -19.516 -14.111 5.383 1.00 96.62 303 ARG A O 1
ATOM 2343 N N . GLN A 1 304 ? -19.965 -13.918 7.572 1.00 96.94 304 GLN A N 1
ATOM 2344 C CA . GLN A 1 304 ? -21.228 -13.193 7.441 1.00 96.94 304 GLN A CA 1
ATOM 2345 C C . GLN A 1 304 ? -21.237 -11.932 8.306 1.00 96.94 304 GLN A C 1
ATOM 2347 O O . GLN A 1 304 ? -20.524 -11.840 9.306 1.00 96.94 304 GLN A O 1
ATOM 2352 N N . LEU A 1 305 ? -22.064 -10.959 7.917 1.00 97.69 305 LEU A N 1
ATOM 2353 C CA . LEU A 1 305 ? -22.367 -9.815 8.770 1.00 97.69 305 LEU A CA 1
ATOM 2354 C C . LEU A 1 305 ? -23.338 -10.254 9.859 1.00 97.69 305 LEU A C 1
ATOM 2356 O O . LEU A 1 305 ? -24.403 -10.802 9.574 1.00 97.69 305 LEU A O 1
ATOM 2360 N N . VAL A 1 306 ? -22.968 -9.979 11.100 1.00 97.38 306 VAL A N 1
ATOM 2361 C CA . VAL A 1 306 ? -23.788 -10.229 12.277 1.00 97.38 306 VAL A CA 1
ATOM 2362 C C . VAL A 1 306 ? -24.035 -8.932 13.030 1.00 97.38 306 VAL A C 1
ATOM 2364 O O . VAL A 1 306 ? -23.420 -7.896 12.778 1.00 97.38 306 VAL A O 1
ATOM 2367 N N . ASN A 1 307 ? -24.971 -8.983 13.966 1.00 95.50 307 ASN A N 1
ATOM 2368 C CA . ASN A 1 307 ? -25.279 -7.846 14.812 1.00 95.50 307 ASN A CA 1
ATOM 2369 C C . ASN A 1 307 ? -24.229 -7.677 15.925 1.00 95.50 307 ASN A C 1
ATOM 2371 O O . ASN A 1 307 ? -23.565 -8.627 16.347 1.00 95.50 307 ASN A O 1
ATOM 2375 N N . LYS A 1 308 ? -24.121 -6.451 16.449 1.00 95.06 308 LYS A N 1
ATOM 2376 C CA . LYS A 1 308 ? -23.163 -6.092 17.507 1.00 95.06 308 LYS A CA 1
ATOM 2377 C C . LYS A 1 308 ? -23.338 -6.847 18.831 1.00 95.06 308 LYS A C 1
ATOM 2379 O O . LYS A 1 308 ? -22.383 -6.927 19.590 1.00 95.06 308 LYS A O 1
ATOM 2384 N N . ASP A 1 309 ? -24.509 -7.425 19.110 1.00 94.00 309 ASP A N 1
ATOM 2385 C CA . ASP A 1 309 ? -24.747 -8.274 20.294 1.00 94.00 309 ASP A CA 1
ATOM 2386 C C . ASP A 1 309 ? -23.925 -9.572 20.281 1.00 94.00 309 ASP A C 1
ATOM 2388 O O . ASP A 1 309 ? -23.799 -10.241 21.305 1.00 94.00 309 ASP A O 1
ATOM 2392 N N . GLN A 1 310 ? -23.339 -9.926 19.134 1.00 96.62 310 GLN A N 1
ATOM 2393 C CA . GLN A 1 310 ? -22.420 -11.056 19.028 1.00 96.62 310 GLN A CA 1
ATOM 2394 C C . GLN A 1 310 ? -21.023 -10.752 19.581 1.00 96.62 310 GLN A C 1
ATOM 2396 O O . GLN A 1 310 ? -20.267 -11.692 19.825 1.00 96.62 310 GLN A O 1
ATOM 2401 N N . ILE A 1 311 ? -20.689 -9.477 19.807 1.00 97.38 311 ILE A N 1
ATOM 2402 C CA . ILE A 1 311 ? -19.455 -9.069 20.481 1.00 97.38 311 ILE A CA 1
ATOM 2403 C C . ILE A 1 311 ? -19.629 -9.337 21.978 1.00 97.38 311 ILE A C 1
ATOM 2405 O O . ILE A 1 311 ? -20.488 -8.735 22.624 1.00 97.38 311 ILE A O 1
ATOM 2409 N N . LYS A 1 312 ? -18.818 -10.240 22.536 1.00 96.88 312 LYS A N 1
ATOM 2410 C CA . LYS A 1 312 ? -18.866 -10.608 23.957 1.00 96.88 312 LYS A CA 1
ATOM 2411 C C . LYS A 1 312 ? -17.545 -10.301 24.645 1.00 96.88 312 LYS A C 1
ATOM 2413 O O . LYS A 1 312 ? -16.483 -10.363 24.031 1.00 96.88 312 LYS A O 1
ATOM 2418 N N . GLU A 1 313 ? -17.629 -10.012 25.936 1.00 97.44 313 GLU A N 1
ATOM 2419 C CA . GLU A 1 313 ? -16.464 -9.832 26.802 1.00 97.44 313 GLU A CA 1
ATOM 2420 C C . GLU A 1 313 ? -15.556 -11.069 26.778 1.00 97.44 313 GLU A C 1
ATOM 2422 O O . GLU A 1 313 ? -16.020 -12.209 26.705 1.00 97.44 313 GLU A O 1
ATOM 2427 N N . GLY A 1 314 ? -14.246 -10.834 26.816 1.00 97.00 314 GLY A N 1
ATOM 2428 C CA . GLY A 1 314 ? -13.214 -11.864 26.774 1.00 97.00 314 GLY A CA 1
ATOM 2429 C C . GLY A 1 314 ? -12.885 -12.409 25.382 1.00 97.00 314 GLY A C 1
ATOM 2430 O O . GLY A 1 314 ? -11.949 -13.199 25.279 1.00 97.00 314 GLY A O 1
ATOM 2431 N N . MET A 1 315 ? -13.605 -12.007 24.327 1.00 97.31 315 MET A N 1
ATOM 2432 C CA . MET A 1 315 ? -13.271 -12.378 22.947 1.00 97.31 315 MET A CA 1
ATOM 2433 C C . MET A 1 315 ? -12.033 -11.632 22.454 1.00 97.31 315 MET A C 1
ATOM 2435 O O . MET A 1 315 ? -11.918 -10.426 22.668 1.00 97.31 315 MET A O 1
ATOM 2439 N N . ASP A 1 316 ? -11.167 -12.335 21.727 1.00 97.44 316 ASP A N 1
ATOM 2440 C CA . ASP A 1 316 ? -10.095 -11.720 20.951 1.00 97.44 316 ASP A CA 1
ATOM 2441 C C . ASP A 1 316 ? -10.627 -11.396 19.548 1.00 97.44 316 ASP A C 1
ATOM 2443 O O . ASP A 1 316 ? -11.140 -12.268 18.846 1.00 97.44 316 ASP A O 1
ATOM 2447 N N . VAL A 1 317 ? -10.531 -10.132 19.148 1.00 98.31 317 VAL A N 1
ATOM 2448 C CA . VAL A 1 317 ? -11.060 -9.606 17.887 1.00 98.31 317 VAL A CA 1
ATOM 2449 C C . VAL A 1 317 ? -9.988 -8.842 17.118 1.00 98.31 317 VAL A C 1
ATOM 2451 O O . VAL A 1 317 ? -8.967 -8.407 17.660 1.00 98.31 317 VAL A O 1
ATOM 2454 N N . GLN A 1 318 ? -10.241 -8.651 15.830 1.00 98.38 318 GLN A N 1
ATOM 2455 C CA . GLN A 1 318 ? -9.509 -7.706 14.992 1.00 98.38 318 GLN A CA 1
ATOM 2456 C C . GLN A 1 318 ? -10.426 -6.545 14.623 1.00 98.38 318 GLN A C 1
ATOM 2458 O O . GLN A 1 318 ? -11.631 -6.743 14.468 1.00 98.38 318 GLN A O 1
ATOM 2463 N N . VAL A 1 319 ? -9.872 -5.342 14.476 1.00 98.12 319 VAL A N 1
ATOM 2464 C CA . VAL A 1 319 ? -10.657 -4.144 14.148 1.00 98.12 319 VAL A CA 1
ATOM 2465 C C . VAL A 1 319 ? -9.982 -3.324 13.062 1.00 98.12 319 VAL A C 1
ATOM 2467 O O . VAL A 1 319 ? -8.755 -3.284 12.988 1.00 98.12 319 VAL A O 1
ATOM 2470 N N . ASN A 1 320 ? -10.799 -2.632 12.275 1.00 98.19 320 ASN A N 1
ATOM 2471 C CA . ASN A 1 320 ? -10.371 -1.486 11.485 1.00 98.19 320 ASN A CA 1
ATOM 2472 C C . ASN A 1 320 ? -11.026 -0.219 12.013 1.00 98.19 320 ASN A C 1
ATOM 2474 O O . ASN A 1 320 ? -12.180 -0.245 12.455 1.00 98.19 320 ASN A O 1
ATOM 2478 N N . LEU A 1 321 ? -10.284 0.887 11.965 1.00 97.69 321 LEU A N 1
ATOM 2479 C CA . LEU A 1 321 ? -10.704 2.142 12.561 1.00 97.69 321 LEU A CA 1
ATOM 2480 C C . LEU A 1 321 ? -10.887 3.242 11.509 1.00 97.69 321 LEU A C 1
ATOM 2482 O O . LEU A 1 321 ? -10.531 3.122 10.335 1.00 97.69 321 LEU A O 1
ATOM 2486 N N . THR A 1 322 ? -11.516 4.318 11.951 1.00 95.88 322 THR A N 1
ATOM 2487 C CA . THR A 1 322 ? -11.704 5.579 11.238 1.00 95.88 322 THR A CA 1
ATOM 2488 C C . THR A 1 322 ? -11.809 6.701 12.262 1.00 95.88 322 THR A C 1
ATOM 2490 O O . THR A 1 322 ? -11.961 6.455 13.465 1.00 95.88 322 THR A O 1
ATOM 2493 N N . TRP A 1 323 ? -11.778 7.937 11.787 1.00 90.94 323 TRP A N 1
ATOM 2494 C CA . TRP A 1 323 ? -12.024 9.109 12.601 1.00 90.94 323 TRP A CA 1
ATOM 2495 C C . TRP A 1 323 ? -13.365 9.033 13.335 1.00 90.94 323 TRP A C 1
ATOM 2497 O O . TRP A 1 323 ? -14.433 8.915 12.725 1.00 90.94 323 TRP A O 1
ATOM 2507 N N . GLY A 1 324 ? -13.312 9.195 14.652 1.00 85.94 324 GLY A N 1
ATOM 2508 C CA . GLY A 1 324 ? -14.474 9.416 15.493 1.00 85.94 324 GLY A CA 1
ATOM 2509 C C . GLY A 1 324 ? -14.612 10.889 15.921 1.00 85.94 324 GLY A C 1
ATOM 2510 O O . GLY A 1 324 ? -13.655 11.669 15.900 1.00 85.94 324 GLY A O 1
ATOM 2511 N N . PRO A 1 325 ? -15.818 11.322 16.322 1.00 79.62 325 PRO A N 1
ATOM 2512 C CA . PRO A 1 325 ? -16.049 12.668 16.839 1.00 79.62 325 PRO A CA 1
ATOM 2513 C C . PRO A 1 325 ? -15.148 13.013 18.036 1.00 79.62 325 PRO A C 1
ATOM 2515 O O . PRO A 1 325 ? -14.920 12.191 18.911 1.00 79.62 325 PRO A O 1
ATOM 2518 N N . PHE A 1 326 ? -14.738 14.280 18.151 1.00 80.19 326 PHE A N 1
ATOM 2519 C CA . PHE A 1 326 ? -13.924 14.777 19.279 1.00 80.19 326 PHE A CA 1
ATOM 2520 C C . PHE A 1 326 ? -12.545 14.104 19.408 1.00 80.19 326 PHE A C 1
ATOM 2522 O O . PHE A 1 326 ? -12.075 13.869 20.518 1.00 80.19 326 PHE A O 1
ATOM 2529 N N . ASP A 1 327 ? -11.898 13.834 18.268 1.00 81.31 327 ASP A N 1
ATOM 2530 C CA . ASP A 1 327 ? -10.580 13.186 18.186 1.00 81.31 327 ASP A CA 1
ATOM 2531 C C . ASP A 1 327 ? -10.557 11.772 18.818 1.00 81.31 327 ASP A C 1
ATOM 2533 O O . ASP A 1 327 ? -9.519 11.317 19.301 1.00 81.31 327 ASP A O 1
ATOM 2537 N N . SER A 1 328 ? -11.701 11.073 18.822 1.00 88.00 328 SER A N 1
ATOM 2538 C CA . SER A 1 328 ? -11.778 9.635 19.108 1.00 88.00 328 SER A CA 1
ATOM 2539 C C . SER A 1 328 ? -11.488 8.804 17.852 1.00 88.00 328 SER A C 1
ATOM 2541 O O . SER A 1 328 ? -11.428 9.325 16.739 1.00 88.00 328 SER A O 1
ATOM 2543 N N . LEU A 1 329 ? -11.334 7.491 18.031 1.00 94.19 329 LEU A N 1
ATOM 2544 C CA . LEU A 1 329 ? -11.334 6.517 16.939 1.00 94.19 329 LEU A CA 1
ATOM 2545 C C . LEU A 1 329 ? -12.654 5.750 16.963 1.00 94.19 329 LEU A C 1
ATOM 2547 O O . LEU A 1 329 ? -13.142 5.402 18.038 1.00 94.19 329 LEU A O 1
ATOM 2551 N N . ALA A 1 330 ? -13.217 5.486 15.792 1.00 95.50 330 ALA A N 1
ATOM 2552 C CA . ALA A 1 330 ? -14.438 4.719 15.598 1.00 95.50 330 ALA A CA 1
ATOM 2553 C C . ALA A 1 330 ? -14.149 3.429 14.826 1.00 95.50 330 ALA A C 1
ATOM 2555 O O . ALA A 1 330 ? -13.245 3.383 13.999 1.00 95.50 330 ALA A O 1
ATOM 2556 N N . THR A 1 331 ? -14.922 2.381 15.088 1.00 97.50 331 THR A N 1
ATOM 2557 C CA . THR A 1 331 ? -14.795 1.077 14.425 1.00 97.50 331 THR A CA 1
ATOM 2558 C C . THR A 1 331 ? -15.556 1.049 13.102 1.00 97.50 331 THR A C 1
ATOM 2560 O O . THR A 1 331 ? -16.759 1.310 13.057 1.00 97.50 331 THR A O 1
ATOM 2563 N N . THR A 1 332 ? -14.871 0.684 12.018 1.00 97.44 332 THR A N 1
ATOM 2564 C CA . THR A 1 332 ? -15.493 0.414 10.709 1.00 97.44 332 THR A CA 1
ATOM 2565 C C . THR A 1 332 ? -15.818 -1.064 10.543 1.00 97.44 332 THR A C 1
ATOM 2567 O O . THR A 1 332 ? -16.913 -1.413 10.098 1.00 97.44 332 THR A O 1
ATOM 2570 N N . ASP A 1 333 ? -14.902 -1.930 10.975 1.00 98.25 333 ASP A N 1
ATOM 2571 C CA . ASP A 1 333 ? -15.049 -3.380 10.960 1.00 98.25 333 ASP A CA 1
ATOM 2572 C C . ASP A 1 333 ? -14.576 -3.985 12.279 1.00 98.25 333 ASP A C 1
ATOM 2574 O O . ASP A 1 333 ? -13.601 -3.523 12.876 1.00 98.25 333 ASP A O 1
ATOM 2578 N N . VAL A 1 334 ? -15.248 -5.055 12.696 1.00 98.50 334 VAL A N 1
ATOM 2579 C CA . VAL A 1 334 ? -14.843 -5.921 13.805 1.00 98.50 334 VAL A CA 1
ATOM 2580 C C . VAL A 1 334 ? -14.942 -7.368 13.331 1.00 98.50 334 VAL A C 1
ATOM 2582 O O . VAL A 1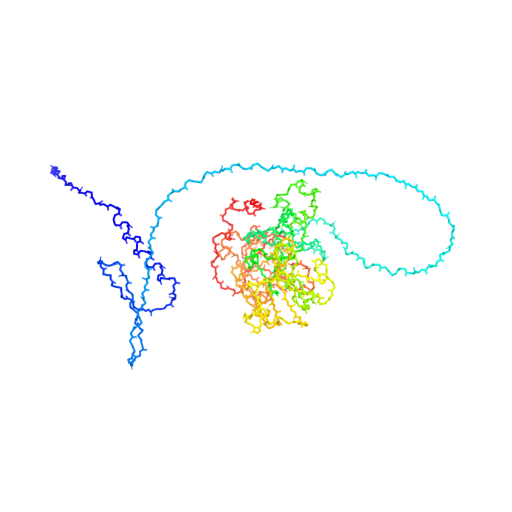 334 ? -16.032 -7.838 13.011 1.00 98.50 334 VAL A O 1
ATOM 2585 N N . TRP A 1 335 ? -13.826 -8.090 13.290 1.00 98.62 335 TRP A N 1
ATOM 2586 C CA . TRP A 1 335 ? -13.796 -9.520 12.977 1.00 98.62 335 TRP A CA 1
ATOM 2587 C C . TRP A 1 335 ? -13.720 -10.334 14.264 1.00 98.62 335 TRP A C 1
ATOM 2589 O O . TRP A 1 335 ? -12.771 -10.185 15.034 1.00 98.62 335 TRP A O 1
ATOM 2599 N N . LEU A 1 336 ? -14.720 -11.194 14.479 1.00 98.38 336 LEU A N 1
ATOM 2600 C CA . LEU A 1 336 ? -14.830 -12.044 15.671 1.00 98.38 336 LEU A CA 1
ATOM 2601 C C . LEU A 1 336 ? -14.088 -13.377 15.533 1.00 98.38 336 LEU A C 1
ATOM 2603 O O . LEU A 1 336 ? -13.922 -14.095 16.515 1.00 98.38 336 LEU A O 1
ATOM 2607 N N . ASP A 1 337 ? -13.680 -13.731 14.316 1.00 97.19 337 ASP A N 1
ATOM 2608 C CA . ASP A 1 337 ? -13.001 -14.982 14.013 1.00 97.19 337 ASP A CA 1
ATOM 2609 C C . ASP A 1 337 ? -12.060 -14.841 12.807 1.00 97.19 337 ASP A C 1
ATOM 2611 O O . ASP A 1 337 ? -12.240 -13.989 11.928 1.00 97.19 337 ASP A O 1
ATOM 2615 N N . GLU A 1 338 ? -11.065 -15.726 12.746 1.00 96.56 338 GLU A N 1
ATOM 2616 C CA . GLU A 1 338 ? -10.060 -15.730 11.680 1.00 96.56 338 GLU A CA 1
ATOM 2617 C C . GLU A 1 338 ? -10.659 -16.086 10.312 1.00 96.56 338 GLU A C 1
ATOM 2619 O O . GLU A 1 338 ? -10.203 -15.573 9.295 1.00 96.56 338 GLU A O 1
ATOM 2624 N N . SER A 1 339 ? -11.704 -16.920 10.240 1.00 97.75 339 SER A N 1
ATOM 2625 C CA . SER A 1 339 ? -12.296 -17.322 8.954 1.00 97.75 339 SER A CA 1
ATOM 2626 C C . SER A 1 339 ? -12.925 -16.134 8.216 1.00 97.75 339 SER A C 1
ATOM 2628 O O . SER A 1 339 ? -12.810 -16.017 6.992 1.00 97.75 339 SER A O 1
ATOM 2630 N N . SER A 1 340 ? -13.527 -15.212 8.968 1.00 98.00 340 SER A N 1
ATOM 2631 C CA . SER A 1 340 ? -14.092 -13.964 8.470 1.00 98.00 340 SER A CA 1
ATOM 2632 C C . SER A 1 340 ? -13.013 -12.997 7.982 1.00 98.00 340 SER A C 1
ATOM 2634 O O . SER A 1 340 ? -13.174 -12.375 6.925 1.00 98.00 340 SER A O 1
ATOM 2636 N N . LEU A 1 341 ? -11.899 -12.887 8.714 1.00 97.44 341 LEU A N 1
ATOM 2637 C CA . LEU A 1 341 ? -10.762 -12.067 8.294 1.00 97.44 341 LEU A CA 1
ATOM 2638 C C . LEU A 1 341 ? -10.099 -12.646 7.038 1.00 97.44 341 LEU A C 1
ATOM 2640 O O . LEU A 1 341 ? -9.857 -11.913 6.083 1.00 97.44 341 LEU A O 1
ATOM 2644 N N . GLN A 1 342 ? -9.895 -13.963 6.979 1.00 98.00 342 GLN A N 1
ATOM 2645 C CA . GLN A 1 342 ? -9.338 -14.649 5.808 1.00 98.00 342 GLN A CA 1
ATOM 2646 C C . GLN A 1 342 ? -10.214 -14.480 4.564 1.00 98.00 342 GLN A C 1
ATOM 2648 O O . GLN A 1 342 ? -9.695 -14.278 3.469 1.00 98.00 342 GLN A O 1
ATOM 2653 N N . ALA A 1 343 ? -11.543 -14.500 4.706 1.00 98.00 343 ALA A N 1
ATOM 2654 C CA . ALA A 1 343 ? -12.440 -14.233 3.583 1.00 98.00 343 ALA A CA 1
ATOM 2655 C C . ALA A 1 343 ? -12.269 -12.805 3.029 1.00 98.00 343 ALA A C 1
ATOM 2657 O O . ALA A 1 343 ? -12.251 -12.613 1.814 1.00 98.00 343 ALA A O 1
ATOM 2658 N N . ASN A 1 344 ? -12.103 -11.812 3.907 1.00 97.62 344 ASN A N 1
ATOM 2659 C CA . ASN A 1 344 ? -11.835 -10.429 3.508 1.00 97.62 344 ASN A CA 1
ATOM 2660 C C . ASN A 1 344 ? -10.443 -10.273 2.876 1.00 97.62 344 ASN A C 1
ATOM 2662 O O . ASN A 1 344 ? -10.311 -9.607 1.845 1.00 97.62 344 ASN A O 1
ATOM 2666 N N . ARG A 1 345 ? -9.434 -10.940 3.447 1.00 98.06 345 ARG A N 1
ATOM 2667 C CA . ARG A 1 345 ? -8.068 -11.009 2.920 1.00 98.06 345 ARG A CA 1
ATOM 2668 C C . ARG A 1 345 ? -8.044 -11.587 1.507 1.00 98.06 345 ARG A C 1
ATOM 2670 O O . ARG A 1 345 ? -7.415 -11.009 0.628 1.00 98.06 345 ARG A O 1
ATOM 2677 N N . GLU A 1 346 ? -8.779 -12.670 1.263 1.00 98.25 346 GLU A N 1
ATOM 2678 C CA . GLU A 1 346 ? -8.869 -13.304 -0.056 1.00 98.25 346 GLU A CA 1
ATOM 2679 C C . GLU A 1 346 ? -9.532 -12.389 -1.095 1.00 98.25 346 GLU A C 1
ATOM 2681 O O . GLU A 1 346 ? -9.034 -12.248 -2.211 1.00 98.25 346 GLU A O 1
ATOM 2686 N N . ILE A 1 347 ? -10.616 -11.692 -0.735 1.00 97.94 347 ILE A N 1
ATOM 2687 C CA . ILE A 1 347 ? -11.254 -10.719 -1.639 1.00 97.94 347 ILE A CA 1
ATOM 2688 C C . ILE A 1 347 ? -10.260 -9.620 -2.034 1.00 97.94 347 ILE A C 1
ATOM 2690 O O . ILE A 1 347 ? -10.169 -9.263 -3.213 1.00 97.94 347 ILE A O 1
ATOM 2694 N N . GLN A 1 348 ? -9.510 -9.091 -1.065 1.00 98.38 348 GLN A N 1
ATOM 2695 C CA . GLN A 1 348 ? -8.517 -8.056 -1.324 1.00 98.38 348 GLN A CA 1
ATOM 2696 C C . GLN A 1 348 ? -7.337 -8.589 -2.155 1.00 98.38 348 GLN A C 1
ATOM 2698 O O . GLN A 1 348 ? -6.963 -7.963 -3.150 1.00 98.38 348 GLN A O 1
ATOM 2703 N N . ARG A 1 349 ? -6.832 -9.791 -1.848 1.00 98.25 349 ARG A N 1
ATOM 2704 C CA . ARG A 1 349 ? -5.820 -10.498 -2.652 1.00 98.25 349 ARG A CA 1
ATOM 2705 C C . ARG A 1 349 ? -6.251 -10.614 -4.116 1.00 98.25 349 ARG A C 1
ATOM 2707 O O . ARG A 1 349 ? -5.491 -10.235 -5.006 1.00 98.25 349 ARG A O 1
ATOM 2714 N N . GLN A 1 350 ? -7.478 -11.062 -4.392 1.00 98.38 350 GLN A N 1
ATOM 2715 C CA . GLN A 1 350 ? -7.983 -11.207 -5.765 1.00 98.38 350 GLN A CA 1
ATOM 2716 C C . GLN A 1 350 ? -8.107 -9.863 -6.503 1.00 98.38 350 GLN A C 1
ATOM 2718 O O . GLN A 1 350 ? -7.805 -9.775 -7.700 1.00 98.38 350 GLN A O 1
ATOM 2723 N N . ARG A 1 351 ? -8.507 -8.787 -5.806 1.00 97.94 351 ARG A N 1
ATOM 2724 C CA . ARG A 1 351 ? -8.524 -7.426 -6.378 1.00 97.94 351 ARG A CA 1
ATOM 2725 C C . ARG A 1 351 ? -7.124 -6.978 -6.781 1.00 97.94 351 ARG A C 1
ATOM 2727 O O . ARG A 1 351 ? -6.947 -6.505 -7.908 1.00 97.94 351 ARG A O 1
ATOM 2734 N N . HIS A 1 352 ? -6.148 -7.190 -5.905 1.00 98.00 352 HIS A N 1
ATOM 2735 C CA . HIS A 1 352 ? -4.758 -6.839 -6.153 1.00 98.00 352 HIS A CA 1
ATOM 2736 C C . HIS A 1 352 ? -4.143 -7.659 -7.298 1.00 98.00 352 HIS A C 1
ATOM 2738 O O . HIS A 1 352 ? -3.571 -7.080 -8.224 1.00 98.00 352 HIS A O 1
ATOM 2744 N N . LEU A 1 353 ? -4.346 -8.984 -7.317 1.00 97.94 353 LEU A N 1
ATOM 2745 C CA . LEU A 1 353 ? -3.920 -9.860 -8.417 1.00 97.94 353 LEU A CA 1
ATOM 2746 C C . LEU A 1 353 ? -4.444 -9.359 -9.764 1.00 97.94 353 LEU A C 1
ATOM 2748 O O . LEU A 1 353 ? -3.675 -9.171 -10.708 1.00 97.94 353 LEU A O 1
ATOM 2752 N N . ARG A 1 354 ? -5.751 -9.082 -9.853 1.00 96.56 354 ARG A N 1
ATOM 2753 C CA . ARG A 1 354 ? -6.366 -8.519 -11.063 1.00 96.56 354 ARG A CA 1
ATOM 2754 C C . ARG A 1 354 ? -5.706 -7.199 -11.467 1.00 96.56 354 ARG A C 1
ATOM 2756 O O . ARG A 1 354 ? -5.450 -6.984 -12.651 1.00 96.56 354 ARG A O 1
ATOM 2763 N N . MET A 1 355 ? -5.432 -6.324 -10.500 1.00 94.88 355 MET A N 1
ATOM 2764 C CA . MET A 1 355 ? -4.842 -5.013 -10.750 1.00 94.88 355 MET A CA 1
ATOM 2765 C C . MET A 1 355 ? -3.415 -5.105 -11.309 1.00 94.88 355 MET A C 1
ATOM 2767 O O . MET A 1 355 ? -3.102 -4.402 -12.275 1.00 94.88 355 MET A O 1
ATOM 2771 N N . ILE A 1 356 ? -2.558 -5.955 -10.731 1.00 96.50 356 ILE A N 1
ATOM 2772 C CA . ILE A 1 356 ? -1.171 -6.114 -11.188 1.00 96.50 356 ILE A CA 1
ATOM 2773 C C . ILE A 1 356 ? -1.113 -6.848 -12.525 1.00 96.50 356 ILE A C 1
ATOM 2775 O O . ILE A 1 356 ? -0.380 -6.420 -13.414 1.00 96.50 356 ILE A O 1
ATOM 2779 N N . ARG A 1 357 ? -1.945 -7.874 -12.738 1.00 96.38 357 ARG A N 1
ATOM 2780 C CA . ARG A 1 357 ? -2.016 -8.589 -14.025 1.00 96.38 357 ARG A CA 1
ATOM 2781 C C . ARG A 1 357 ? -2.315 -7.657 -15.201 1.00 96.38 357 ARG A C 1
ATOM 2783 O O . ARG A 1 357 ? -1.734 -7.826 -16.272 1.00 96.38 357 ARG A O 1
ATOM 2790 N N . SER A 1 358 ? -3.155 -6.636 -15.006 1.00 93.62 358 SER A N 1
ATOM 2791 C CA . SER A 1 358 ? -3.451 -5.657 -16.059 1.00 93.62 358 SER A CA 1
ATOM 2792 C C . SER A 1 358 ? -2.378 -4.569 -16.220 1.00 93.62 358 SER A C 1
ATOM 2794 O O . SER A 1 358 ? -2.234 -4.033 -17.318 1.00 93.62 358 SER A O 1
ATOM 2796 N N . ARG A 1 359 ? -1.614 -4.240 -15.166 1.00 93.69 359 ARG A N 1
ATOM 2797 C CA . ARG A 1 359 ? -0.618 -3.139 -15.135 1.00 93.69 359 ARG A CA 1
ATOM 2798 C C . ARG A 1 359 ? 0.840 -3.584 -15.193 1.00 93.69 359 ARG A C 1
ATOM 2800 O O . ARG A 1 359 ? 1.716 -2.730 -15.265 1.00 93.69 359 ARG A O 1
ATOM 2807 N N . PHE A 1 360 ? 1.071 -4.893 -15.201 1.00 96.06 360 PHE A N 1
ATOM 2808 C CA . PHE A 1 360 ? 2.368 -5.563 -15.160 1.00 96.06 360 PHE A CA 1
ATOM 2809 C C . PHE A 1 360 ? 3.100 -5.405 -13.820 1.00 96.06 360 PHE A C 1
ATOM 2811 O O . PHE A 1 360 ? 2.865 -4.470 -13.048 1.00 96.06 360 PHE A O 1
ATOM 2818 N N . LEU A 1 361 ? 4.007 -6.339 -13.535 1.00 97.50 361 LEU A N 1
ATOM 2819 C CA . LEU A 1 361 ? 4.759 -6.357 -12.286 1.00 97.50 361 LEU A CA 1
ATOM 2820 C C . LEU A 1 361 ? 5.826 -5.255 -12.305 1.00 97.50 361 LEU A C 1
ATOM 2822 O O . LEU A 1 361 ? 6.581 -5.182 -13.279 1.00 97.50 361 LEU A O 1
ATOM 2826 N N . PRO A 1 362 ? 5.891 -4.377 -11.293 1.00 97.81 362 PRO A N 1
ATOM 2827 C CA . PRO A 1 362 ? 6.877 -3.313 -11.266 1.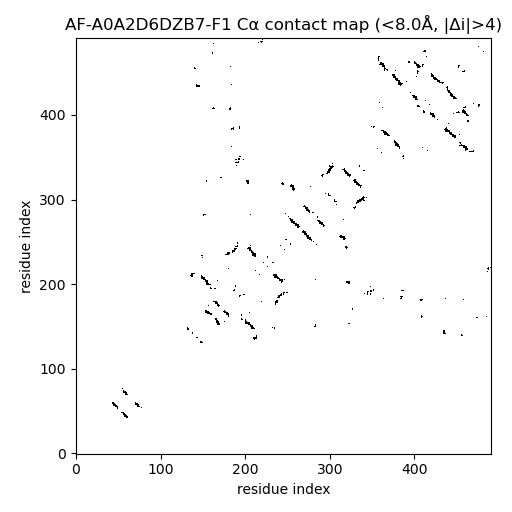00 97.81 362 PRO A CA 1
ATOM 2828 C C . PRO A 1 362 ? 8.222 -3.794 -10.723 1.00 97.81 362 PRO A C 1
ATOM 2830 O O . PRO A 1 362 ? 8.305 -4.654 -9.845 1.00 97.81 362 PRO A O 1
ATOM 2833 N N . GLY A 1 363 ? 9.281 -3.189 -11.234 1.00 97.75 363 GLY A N 1
ATOM 2834 C CA . GLY A 1 363 ? 10.641 -3.353 -10.751 1.00 97.75 363 GLY A CA 1
ATOM 2835 C C . GLY A 1 363 ? 11.493 -2.189 -11.219 1.00 97.75 363 GLY A C 1
ATOM 2836 O O . GLY A 1 363 ? 11.001 -1.271 -11.876 1.00 97.75 363 GLY A O 1
ATOM 2837 N N . TRP A 1 364 ? 12.780 -2.236 -10.926 1.00 97.06 364 TRP A N 1
ATOM 2838 C CA . TRP A 1 364 ? 13.742 -1.323 -11.530 1.00 97.06 364 TRP A CA 1
ATOM 2839 C C . TRP A 1 364 ? 14.841 -2.086 -12.236 1.00 97.06 364 TRP A C 1
ATOM 2841 O O . TRP A 1 364 ? 14.987 -3.296 -12.068 1.00 97.06 364 TRP A O 1
ATOM 2851 N N . ILE A 1 365 ? 15.635 -1.364 -13.008 1.00 97.81 365 ILE A N 1
ATOM 2852 C CA . ILE A 1 365 ? 16.800 -1.919 -13.678 1.00 97.81 365 ILE A CA 1
ATOM 2853 C C . ILE A 1 365 ? 18.034 -1.756 -12.797 1.00 97.81 365 ILE A C 1
ATOM 2855 O O . ILE A 1 365 ? 18.375 -0.645 -12.407 1.00 97.81 365 ILE A O 1
ATOM 2859 N N . ASP A 1 366 ? 18.750 -2.845 -12.553 1.00 96.88 366 ASP A N 1
ATOM 2860 C CA . ASP A 1 366 ? 20.040 -2.822 -11.861 1.00 96.88 366 ASP A CA 1
ATOM 2861 C C . ASP A 1 366 ? 21.200 -2.602 -12.844 1.00 96.88 366 ASP A C 1
ATOM 2863 O O . ASP A 1 366 ? 22.160 -1.896 -12.543 1.00 96.88 366 ASP A O 1
ATOM 2867 N N . ALA A 1 367 ? 21.120 -3.200 -14.038 1.00 97.12 367 ALA A N 1
ATOM 2868 C CA . ALA A 1 367 ? 22.188 -3.167 -15.036 1.00 97.12 367 ALA A CA 1
ATOM 2869 C C . ALA A 1 367 ? 21.646 -3.232 -16.467 1.00 97.12 367 ALA A C 1
ATOM 2871 O O . ALA A 1 367 ? 20.600 -3.831 -16.719 1.00 97.12 367 ALA A O 1
ATOM 2872 N N . VAL A 1 368 ? 22.393 -2.643 -17.406 1.00 96.94 368 VAL A N 1
ATOM 2873 C CA . VAL A 1 368 ? 22.061 -2.603 -18.836 1.00 96.94 368 VAL A CA 1
ATOM 2874 C C . VAL A 1 368 ? 23.305 -2.909 -19.655 1.00 96.94 368 VAL A C 1
ATOM 2876 O O . VAL A 1 368 ? 24.373 -2.356 -19.399 1.00 96.94 368 VAL A O 1
ATOM 2879 N N . LYS A 1 369 ? 23.153 -3.751 -20.674 1.00 96.19 369 LYS A N 1
ATOM 2880 C CA . LYS A 1 369 ? 24.168 -4.021 -21.688 1.00 96.19 369 LYS A CA 1
ATOM 2881 C C . LYS A 1 369 ? 23.532 -3.902 -23.067 1.00 96.19 369 LYS A C 1
ATOM 2883 O O . LYS A 1 369 ? 22.692 -4.717 -23.434 1.00 96.19 369 LYS A O 1
ATOM 2888 N N . ASN A 1 370 ? 23.941 -2.900 -23.833 1.00 92.69 370 ASN A N 1
ATOM 2889 C CA . ASN A 1 370 ? 23.469 -2.724 -25.203 1.00 92.69 370 ASN A CA 1
ATOM 2890 C C . ASN A 1 370 ? 24.220 -3.658 -26.153 1.00 92.69 370 ASN A C 1
ATOM 2892 O O . ASN A 1 370 ? 25.404 -3.928 -25.950 1.00 92.69 370 ASN A O 1
ATOM 2896 N N . ASN A 1 371 ? 23.533 -4.119 -27.194 1.00 90.19 371 ASN A N 1
ATOM 2897 C CA . ASN A 1 371 ? 24.161 -4.832 -28.301 1.00 90.19 371 ASN A CA 1
ATOM 2898 C C . ASN A 1 371 ? 24.380 -3.881 -29.482 1.00 90.19 371 ASN A C 1
ATOM 2900 O O . ASN A 1 371 ? 23.547 -3.014 -29.745 1.00 90.19 371 ASN A O 1
ATOM 2904 N N . ASP A 1 372 ? 25.441 -4.113 -30.254 1.00 81.31 372 ASP A N 1
ATOM 2905 C CA . ASP A 1 372 ? 25.793 -3.273 -31.410 1.00 81.31 372 ASP A CA 1
ATOM 2906 C C . ASP A 1 372 ? 24.754 -3.331 -32.545 1.00 81.31 372 ASP A C 1
ATOM 2908 O O . ASP A 1 372 ? 24.601 -2.384 -33.311 1.00 81.31 372 ASP A O 1
ATOM 2912 N N . SER A 1 373 ? 24.015 -4.440 -32.653 1.00 76.81 373 SER A N 1
ATOM 2913 C CA . SER A 1 373 ? 23.009 -4.689 -33.700 1.00 76.81 373 SER A CA 1
ATOM 2914 C C . SER A 1 373 ? 21.564 -4.416 -33.259 1.00 76.81 373 SER A C 1
ATOM 2916 O O . SER A 1 373 ? 20.623 -4.770 -33.970 1.00 76.81 373 SER A O 1
ATOM 2918 N N . GLY A 1 374 ? 21.376 -3.767 -32.104 1.00 81.00 374 GLY A N 1
ATOM 2919 C CA . GLY A 1 374 ? 20.065 -3.466 -31.530 1.00 81.00 374 GLY A CA 1
ATOM 2920 C C . GLY A 1 374 ? 19.627 -4.447 -30.439 1.00 81.00 374 GLY A C 1
ATOM 2921 O O . GLY A 1 374 ? 20.124 -5.570 -30.314 1.00 81.00 374 GLY A O 1
ATOM 2922 N N . GLY A 1 375 ? 18.691 -3.989 -29.605 1.00 91.31 375 GLY A N 1
ATOM 2923 C CA . GLY A 1 375 ? 18.320 -4.692 -28.379 1.00 91.31 375 GLY A CA 1
ATOM 2924 C C . GLY A 1 375 ? 19.448 -4.693 -27.342 1.00 91.31 375 GLY A C 1
ATOM 2925 O O . GLY A 1 375 ? 20.441 -3.970 -27.453 1.00 91.31 375 GLY A O 1
ATOM 2926 N N . GLY A 1 376 ? 19.288 -5.505 -26.306 1.00 95.56 376 GLY A N 1
ATOM 2927 C CA . GLY A 1 376 ? 20.251 -5.556 -25.213 1.00 95.56 376 GLY A CA 1
ATOM 2928 C C . GLY A 1 376 ? 19.867 -6.548 -24.131 1.00 95.56 376 GLY A C 1
ATOM 2929 O O . GLY A 1 376 ? 18.894 -7.292 -24.254 1.00 95.56 376 GLY A O 1
ATOM 2930 N N . GLU A 1 377 ? 20.647 -6.556 -23.064 1.00 97.25 377 GLU A N 1
ATOM 2931 C CA . GLU A 1 377 ? 20.338 -7.255 -21.829 1.00 97.25 377 GLU A CA 1
ATOM 2932 C C . GLU A 1 377 ? 20.045 -6.242 -20.727 1.00 97.25 377 GLU A C 1
ATOM 2934 O O . GLU A 1 377 ? 20.760 -5.249 -20.577 1.00 97.25 377 GLU A O 1
ATOM 2939 N N . VAL A 1 378 ? 19.009 -6.506 -19.936 1.00 97.81 378 VAL A N 1
ATOM 2940 C CA . VAL A 1 378 ? 18.691 -5.729 -18.735 1.00 97.81 378 VAL A CA 1
ATOM 2941 C C . VAL A 1 378 ? 18.539 -6.665 -17.548 1.00 97.81 378 VAL A C 1
ATOM 2943 O O . VAL A 1 378 ? 17.954 -7.742 -17.670 1.00 97.81 378 VAL A O 1
ATOM 2946 N N . THR A 1 379 ? 19.047 -6.254 -16.396 1.00 98.12 379 THR A N 1
ATOM 2947 C CA . THR A 1 379 ? 18.808 -6.936 -15.122 1.00 98.12 379 THR A CA 1
ATOM 2948 C C . THR A 1 379 ? 17.753 -6.159 -14.360 1.00 98.12 379 THR A C 1
ATOM 2950 O O . THR A 1 379 ? 17.917 -4.958 -14.173 1.00 98.12 379 THR A O 1
ATOM 2953 N N . VAL A 1 380 ? 16.680 -6.828 -13.947 1.00 98.25 380 VAL A N 1
ATOM 2954 C CA . VAL A 1 380 ? 15.539 -6.225 -13.256 1.00 98.25 380 VAL A CA 1
ATOM 2955 C C . VAL A 1 380 ? 15.374 -6.861 -11.886 1.00 98.25 380 VAL A C 1
ATOM 2957 O O . VAL A 1 380 ? 15.250 -8.082 -11.807 1.00 98.25 380 VAL A O 1
ATOM 2960 N N . THR A 1 381 ? 15.294 -6.044 -10.838 1.00 98.25 381 THR A N 1
ATOM 2961 C CA . THR A 1 381 ? 14.833 -6.471 -9.509 1.00 98.25 381 THR A CA 1
ATOM 2962 C C . THR A 1 381 ? 13.391 -6.025 -9.314 1.00 98.25 381 THR A C 1
ATOM 2964 O O . THR A 1 381 ? 13.066 -4.847 -9.485 1.00 98.25 381 THR A O 1
ATOM 2967 N N . PHE A 1 382 ? 12.510 -6.967 -8.975 1.00 98.44 382 PHE A N 1
ATOM 2968 C CA . PHE A 1 382 ? 11.092 -6.685 -8.762 1.00 98.44 382 PHE A CA 1
ATOM 2969 C C . PHE A 1 382 ? 10.831 -6.093 -7.381 1.00 98.44 382 PHE A C 1
ATOM 2971 O O . PHE A 1 382 ? 11.431 -6.508 -6.383 1.00 98.44 382 PHE A O 1
ATOM 2978 N N . PHE A 1 383 ? 9.894 -5.149 -7.322 1.00 98.19 383 PHE A N 1
ATOM 2979 C CA . PHE A 1 383 ? 9.463 -4.553 -6.062 1.00 98.19 383 PHE A CA 1
ATOM 2980 C C . PHE A 1 383 ? 8.634 -5.539 -5.246 1.00 98.19 383 PHE A C 1
ATOM 2982 O O . PHE A 1 383 ? 7.936 -6.375 -5.810 1.00 98.19 383 PHE A O 1
ATOM 2989 N N . GLY A 1 384 ? 8.733 -5.424 -3.925 1.00 96.38 384 GLY A N 1
ATOM 2990 C CA . GLY A 1 384 ? 7.999 -6.215 -2.948 1.00 96.38 384 GLY A CA 1
ATOM 2991 C C . GLY A 1 384 ? 6.555 -5.747 -2.765 1.00 96.38 384 GLY A C 1
ATOM 2992 O O . GLY A 1 384 ? 6.088 -4.799 -3.397 1.00 96.38 384 GLY A O 1
ATOM 2993 N N . GLY A 1 385 ? 5.841 -6.426 -1.867 1.00 94.44 385 GLY A N 1
ATOM 2994 C CA . GLY A 1 385 ? 4.467 -6.067 -1.495 1.00 94.44 385 GLY A CA 1
ATOM 2995 C C . GLY A 1 385 ? 3.403 -6.449 -2.517 1.00 94.44 385 GLY A C 1
ATOM 2996 O O . GLY A 1 385 ? 2.266 -6.015 -2.376 1.00 94.44 385 GLY A O 1
ATOM 2997 N N . MET A 1 386 ? 3.763 -7.245 -3.524 1.00 96.31 386 MET A N 1
ATOM 2998 C CA . MET A 1 386 ? 2.826 -7.929 -4.414 1.00 96.31 386 MET A CA 1
ATOM 2999 C C . MET A 1 386 ? 2.573 -9.359 -3.931 1.00 96.31 386 MET A C 1
ATOM 3001 O O . MET A 1 386 ? 3.353 -9.907 -3.152 1.00 96.31 386 MET A O 1
ATOM 3005 N N . ASP A 1 387 ? 1.493 -9.966 -4.417 1.00 97.25 387 ASP A N 1
ATOM 3006 C CA . ASP A 1 387 ? 1.170 -11.363 -4.124 1.00 97.25 387 ASP A CA 1
ATOM 3007 C C . ASP A 1 387 ? 2.189 -12.352 -4.723 1.00 97.25 387 ASP A C 1
ATOM 3009 O O . ASP A 1 387 ? 2.630 -12.176 -5.861 1.00 97.25 387 ASP A O 1
ATOM 3013 N N . GLU A 1 388 ? 2.510 -13.420 -3.984 1.00 95.88 388 GLU A N 1
ATOM 3014 C CA . GLU A 1 388 ? 3.517 -14.418 -4.380 1.00 95.88 388 GLU A CA 1
ATOM 3015 C C . GLU A 1 388 ? 3.206 -15.101 -5.719 1.00 95.88 388 GLU A C 1
ATOM 3017 O O . GLU A 1 388 ? 4.115 -15.401 -6.495 1.00 95.88 388 GLU A O 1
ATOM 3022 N N . GLU A 1 389 ? 1.921 -15.275 -6.045 1.00 97.56 389 GLU A N 1
ATOM 3023 C CA . GLU A 1 389 ? 1.483 -15.885 -7.304 1.00 97.56 389 GLU A CA 1
ATOM 3024 C C . GLU A 1 389 ? 1.985 -15.097 -8.526 1.00 97.56 389 GLU A C 1
ATOM 3026 O O . GLU A 1 389 ? 2.287 -15.674 -9.569 1.00 97.56 389 GLU A O 1
ATOM 3031 N N . LEU A 1 390 ? 2.146 -13.776 -8.393 1.00 98.06 390 LEU A N 1
ATOM 3032 C CA . LEU A 1 390 ? 2.646 -12.924 -9.471 1.00 98.06 390 LEU A CA 1
ATOM 3033 C C . LEU A 1 390 ? 4.136 -13.154 -9.730 1.00 98.06 390 LEU A C 1
ATOM 3035 O O . LEU A 1 390 ? 4.555 -13.162 -10.889 1.00 98.06 390 LEU A O 1
ATOM 3039 N N . TYR A 1 391 ? 4.935 -13.349 -8.678 1.00 97.81 391 TYR A N 1
ATOM 3040 C CA . TYR A 1 391 ? 6.351 -13.687 -8.825 1.00 97.81 391 TYR A CA 1
ATOM 3041 C C . TYR A 1 391 ? 6.506 -15.103 -9.379 1.00 97.81 391 TYR A C 1
ATOM 3043 O O . TYR A 1 391 ? 7.301 -15.316 -10.293 1.00 97.81 391 TYR A O 1
ATOM 3051 N N . ASP A 1 392 ? 5.694 -16.051 -8.910 1.00 97.50 392 ASP A N 1
ATOM 3052 C CA . ASP A 1 392 ? 5.652 -17.419 -9.426 1.00 97.50 392 ASP A CA 1
ATOM 3053 C C . ASP A 1 392 ? 5.321 -17.484 -10.917 1.00 97.50 392 ASP A C 1
ATOM 3055 O O . ASP A 1 392 ? 5.952 -18.237 -11.664 1.00 97.50 392 ASP A O 1
ATOM 3059 N N . ASP A 1 393 ? 4.364 -16.677 -11.371 1.00 97.38 393 ASP A N 1
ATOM 3060 C CA . ASP A 1 393 ? 4.011 -16.560 -12.783 1.00 97.38 393 ASP A CA 1
ATOM 3061 C C . ASP A 1 393 ? 5.225 -16.105 -13.623 1.00 97.38 393 ASP A C 1
ATOM 3063 O O . ASP A 1 393 ? 5.475 -16.638 -14.711 1.00 97.38 393 ASP A O 1
ATOM 3067 N N . ILE A 1 394 ? 6.044 -15.180 -13.107 1.00 97.50 394 ILE A N 1
ATOM 3068 C CA . ILE A 1 394 ? 7.309 -14.772 -13.741 1.00 97.50 394 ILE A CA 1
ATOM 3069 C C . ILE A 1 394 ? 8.357 -15.891 -13.672 1.00 97.50 394 ILE A C 1
ATOM 3071 O O . ILE A 1 394 ? 9.005 -16.183 -14.682 1.00 97.50 394 ILE A O 1
ATOM 3075 N N . ARG A 1 395 ? 8.506 -16.568 -12.525 1.00 95.50 395 ARG A N 1
ATOM 3076 C CA . ARG A 1 395 ? 9.435 -17.701 -12.357 1.00 95.50 395 ARG A CA 1
ATOM 3077 C C . ARG A 1 395 ? 9.136 -18.835 -13.335 1.00 95.50 395 ARG A C 1
ATOM 3079 O O . ARG A 1 395 ? 10.072 -19.464 -13.823 1.00 95.50 395 ARG A O 1
ATOM 3086 N N . LYS A 1 396 ? 7.868 -19.089 -13.657 1.00 96.44 396 LYS A N 1
ATOM 3087 C CA . LYS A 1 396 ? 7.440 -20.143 -14.598 1.00 96.44 396 LYS A CA 1
ATOM 3088 C C . LYS A 1 396 ? 7.519 -19.715 -16.064 1.00 96.44 396 LYS A C 1
ATOM 3090 O O . LYS A 1 396 ? 7.467 -20.558 -16.955 1.00 96.44 396 LYS A O 1
ATOM 3095 N N . SER A 1 397 ? 7.673 -18.421 -16.327 1.00 95.62 397 SER A N 1
ATOM 3096 C CA . SER A 1 397 ? 7.738 -17.880 -17.681 1.00 95.62 397 SER A CA 1
ATOM 3097 C C . SER A 1 397 ? 9.138 -17.998 -18.294 1.00 95.62 397 SER A C 1
ATOM 3099 O O . SER A 1 397 ? 10.147 -18.096 -17.590 1.00 95.62 397 SER A O 1
ATOM 3101 N N . GLN A 1 398 ? 9.187 -17.956 -19.628 1.00 95.12 398 GLN A N 1
ATOM 3102 C CA . GLN A 1 398 ? 10.423 -17.851 -20.417 1.00 95.12 398 GLN A CA 1
ATOM 3103 C C . GLN A 1 398 ? 10.403 -16.626 -21.339 1.00 95.12 398 GLN A C 1
ATOM 3105 O O . GLN A 1 398 ? 11.412 -15.933 -21.472 1.00 95.12 398 GLN A O 1
ATOM 3110 N N . SER A 1 399 ? 9.247 -16.330 -21.936 1.00 95.12 399 SER A N 1
ATOM 3111 C CA . SER A 1 399 ? 9.006 -15.139 -22.752 1.00 95.12 399 SER A CA 1
ATOM 3112 C C . SER A 1 399 ? 8.133 -14.148 -21.989 1.00 95.12 399 SER A C 1
ATOM 3114 O O . SER A 1 399 ? 7.117 -14.527 -21.412 1.00 95.12 399 SER A O 1
ATOM 3116 N N . LEU A 1 400 ? 8.532 -12.881 -22.002 1.00 96.12 400 LEU A N 1
ATOM 3117 C CA . LEU A 1 400 ? 7.906 -11.777 -21.279 1.00 96.12 400 LEU A CA 1
ATOM 3118 C C . LEU A 1 400 ? 7.776 -10.555 -22.197 1.00 96.12 400 LEU A C 1
ATOM 3120 O O . LEU A 1 400 ? 8.272 -10.538 -23.328 1.00 96.12 400 LEU A O 1
ATOM 3124 N N . LYS A 1 401 ? 7.150 -9.494 -21.687 1.00 95.88 401 LYS A N 1
ATOM 3125 C CA . LYS A 1 401 ? 7.284 -8.143 -22.251 1.00 95.88 401 LYS A CA 1
ATOM 3126 C C . LYS A 1 401 ? 7.713 -7.160 -21.172 1.00 95.88 401 LYS A C 1
ATOM 3128 O O . LYS A 1 401 ? 7.358 -7.346 -20.014 1.00 95.88 401 LYS A O 1
ATOM 3133 N N . ILE A 1 402 ? 8.435 -6.113 -21.546 1.00 96.44 402 ILE A N 1
ATOM 3134 C CA . ILE A 1 402 ? 8.912 -5.074 -20.629 1.00 96.44 402 ILE A CA 1
ATOM 3135 C C . ILE A 1 402 ? 8.679 -3.681 -21.216 1.00 96.44 402 ILE A C 1
ATOM 3137 O O . ILE A 1 402 ? 8.891 -3.460 -22.406 1.00 96.44 402 ILE A O 1
ATOM 3141 N N . CYS A 1 403 ? 8.257 -2.734 -20.384 1.00 95.12 403 CYS A N 1
ATOM 3142 C CA . CYS A 1 403 ? 8.150 -1.319 -20.738 1.00 95.12 403 CYS A CA 1
ATOM 3143 C C . CYS A 1 403 ? 8.688 -0.427 -19.615 1.00 95.12 403 CYS A C 1
ATOM 3145 O O . CYS A 1 403 ? 8.776 -0.849 -18.459 1.00 95.12 403 CYS A O 1
ATOM 3147 N N . ASN A 1 404 ? 9.040 0.810 -19.955 1.00 93.44 404 ASN A N 1
ATOM 3148 C CA . ASN A 1 404 ? 9.406 1.832 -18.980 1.00 93.44 404 ASN A CA 1
ATOM 3149 C C . ASN A 1 404 ? 8.179 2.304 -18.184 1.00 93.44 404 ASN A C 1
ATOM 3151 O O . ASN A 1 404 ? 7.048 2.286 -18.681 1.00 93.44 404 ASN A O 1
ATOM 3155 N N . ALA A 1 405 ? 8.418 2.738 -16.952 1.00 93.88 405 ALA A N 1
ATOM 3156 C CA . ALA A 1 405 ? 7.421 3.379 -16.112 1.00 93.88 405 ALA A CA 1
ATOM 3157 C C . ALA A 1 405 ? 8.055 4.496 -15.278 1.00 93.88 405 ALA A C 1
ATOM 3159 O O . ALA A 1 405 ? 9.259 4.504 -15.039 1.00 93.88 405 ALA A O 1
ATOM 3160 N N . GLU A 1 406 ? 7.225 5.432 -14.835 1.00 93.12 406 GLU A N 1
ATOM 3161 C CA . GLU A 1 406 ? 7.629 6.515 -13.942 1.00 93.12 406 GLU A CA 1
ATOM 3162 C C . GLU A 1 406 ? 7.620 6.076 -12.472 1.00 93.12 406 GLU A C 1
ATOM 3164 O O . GLU A 1 406 ? 7.167 4.981 -12.131 1.00 93.12 406 GLU A O 1
ATOM 3169 N N . ASN A 1 407 ? 8.057 6.958 -11.571 1.00 92.62 407 ASN A N 1
ATOM 3170 C CA . ASN A 1 407 ? 8.049 6.700 -10.125 1.00 92.62 407 ASN A CA 1
ATOM 3171 C C . ASN A 1 407 ? 6.638 6.455 -9.557 1.00 92.62 407 ASN A C 1
ATOM 3173 O O . ASN A 1 407 ? 6.467 5.702 -8.601 1.00 92.62 407 ASN A O 1
ATOM 3177 N N . THR A 1 408 ? 5.610 7.013 -10.202 1.00 93.38 408 THR A N 1
ATOM 3178 C CA . THR A 1 408 ? 4.185 6.744 -9.922 1.00 93.38 408 THR A CA 1
ATOM 3179 C C . THR A 1 408 ? 3.716 5.377 -10.436 1.00 93.38 408 THR A C 1
ATOM 3181 O O . THR A 1 408 ? 2.560 4.994 -10.261 1.00 93.38 408 THR A O 1
ATOM 3184 N N . LEU A 1 409 ? 4.617 4.626 -11.071 1.00 94.62 409 LEU A N 1
ATOM 3185 C CA . LEU A 1 409 ? 4.415 3.346 -11.735 1.00 94.62 409 LEU A CA 1
ATOM 3186 C C . LEU A 1 409 ? 3.493 3.377 -12.963 1.00 94.62 409 LEU A C 1
ATOM 3188 O O . LEU A 1 409 ? 3.035 2.314 -13.406 1.00 94.62 409 LEU A O 1
ATOM 3192 N N . ARG A 1 410 ? 3.221 4.568 -13.506 1.00 93.25 410 ARG A N 1
ATOM 3193 C CA . ARG A 1 410 ? 2.500 4.765 -14.770 1.00 93.25 410 ARG A CA 1
ATOM 3194 C C . ARG A 1 410 ? 3.442 4.550 -15.949 1.00 93.25 410 ARG A C 1
ATOM 3196 O O . ARG A 1 410 ? 4.597 4.960 -15.898 1.00 93.25 410 ARG A O 1
ATOM 3203 N N . SER A 1 411 ? 2.950 3.920 -17.010 1.00 91.50 411 SER A N 1
ATOM 3204 C CA . SER A 1 411 ? 3.695 3.751 -18.259 1.00 91.50 411 SER A CA 1
ATOM 3205 C C . SER A 1 411 ? 3.493 4.934 -19.200 1.00 91.50 411 SER A C 1
ATOM 3207 O O . SER A 1 411 ? 2.459 5.611 -19.159 1.00 91.50 411 SER A O 1
ATOM 3209 N N . TRP A 1 412 ? 4.458 5.134 -20.097 1.00 86.31 412 TRP A N 1
ATOM 3210 C CA . TRP A 1 412 ? 4.261 5.993 -21.259 1.00 86.31 412 TRP A CA 1
ATOM 3211 C C . TRP A 1 412 ? 3.407 5.282 -22.305 1.00 86.31 412 TRP A C 1
ATOM 3213 O O . TRP A 1 412 ? 3.721 4.156 -22.701 1.00 86.31 412 TRP A O 1
ATOM 3223 N N . ASN A 1 413 ? 2.346 5.946 -22.758 1.00 84.19 413 ASN A N 1
ATOM 3224 C CA . ASN A 1 413 ? 1.299 5.368 -23.588 1.00 84.19 413 ASN A CA 1
ATOM 3225 C C . ASN A 1 413 ? 0.787 4.024 -23.028 1.00 84.19 413 ASN A C 1
ATOM 3227 O O . ASN A 1 413 ? 1.047 3.622 -21.885 1.00 84.19 413 ASN A O 1
ATOM 3231 N N . TYR A 1 414 ? -0.004 3.326 -23.831 1.00 80.94 414 TYR A N 1
ATOM 3232 C CA . TYR A 1 414 ? -0.562 2.049 -23.443 1.00 80.94 414 TYR A CA 1
ATOM 3233 C C . TYR A 1 414 ? 0.497 0.931 -23.503 1.00 80.94 414 TYR A C 1
ATOM 3235 O O . TYR A 1 414 ? 0.883 0.435 -24.564 1.00 80.94 414 TYR A O 1
ATOM 3243 N N . HIS A 1 415 ? 0.975 0.520 -22.328 1.00 79.12 415 HIS A N 1
ATOM 3244 C CA . HIS A 1 415 ? 2.095 -0.406 -22.140 1.00 79.12 415 HIS A CA 1
ATOM 3245 C C . HIS A 1 415 ? 1.967 -1.736 -22.881 1.00 79.12 415 HIS A C 1
ATOM 3247 O O . HIS A 1 415 ? 2.984 -2.289 -23.284 1.00 79.12 415 HIS A O 1
ATOM 3253 N N . GLN A 1 416 ? 0.767 -2.284 -23.087 1.00 81.38 416 GLN A N 1
ATOM 3254 C CA . GLN A 1 416 ? 0.655 -3.588 -23.757 1.00 81.38 416 GLN A CA 1
ATOM 3255 C C . GLN A 1 416 ? 1.043 -3.550 -25.242 1.00 81.38 416 GLN A C 1
ATOM 3257 O O . GLN A 1 416 ? 1.493 -4.575 -25.768 1.00 81.38 416 GLN A O 1
ATOM 3262 N N . GLU A 1 417 ? 0.878 -2.398 -25.895 1.00 83.31 417 GLU A N 1
ATOM 3263 C CA . GLU A 1 417 ? 1.233 -2.184 -27.303 1.00 83.31 417 GLU A CA 1
ATOM 3264 C C . GLU A 1 417 ? 2.706 -1.810 -27.467 1.00 83.31 417 GLU A C 1
ATOM 3266 O O . GLU A 1 417 ? 3.363 -2.307 -28.378 1.00 83.31 417 GLU A O 1
ATOM 3271 N N . TYR A 1 418 ? 3.238 -1.001 -26.549 1.00 85.88 418 TYR A N 1
ATOM 3272 C CA . TYR A 1 418 ? 4.600 -0.467 -26.639 1.00 85.88 418 TYR A CA 1
ATOM 3273 C C . TYR A 1 418 ? 5.649 -1.254 -25.837 1.00 85.88 418 TYR A C 1
ATOM 3275 O O . TYR A 1 418 ? 6.836 -0.939 -25.907 1.00 85.88 418 TYR A O 1
ATOM 3283 N N . ALA A 1 419 ? 5.257 -2.280 -25.073 1.00 92.88 419 ALA A N 1
ATOM 3284 C CA . ALA A 1 419 ? 6.217 -3.111 -24.351 1.00 92.88 419 ALA A CA 1
ATOM 3285 C C . ALA A 1 419 ? 7.057 -3.971 -25.305 1.00 92.88 419 ALA A C 1
ATOM 3287 O O . ALA A 1 419 ? 6.529 -4.738 -26.118 1.00 92.88 419 ALA A O 1
ATOM 3288 N N . SER A 1 420 ? 8.377 -3.913 -25.133 1.00 94.44 420 SER A N 1
ATOM 3289 C CA . SER A 1 420 ? 9.320 -4.715 -25.902 1.00 94.44 420 SER A CA 1
ATOM 3290 C C . SER A 1 420 ? 9.248 -6.186 -25.478 1.00 94.44 420 SER A C 1
ATOM 3292 O O . SER A 1 420 ? 9.296 -6.480 -24.278 1.00 94.44 420 SER A O 1
ATOM 3294 N N . PRO A 1 421 ? 9.217 -7.138 -26.427 1.00 95.56 421 PRO A N 1
ATOM 3295 C CA . PRO A 1 421 ? 9.415 -8.550 -26.130 1.00 95.56 421 PRO A CA 1
ATOM 3296 C C . PRO A 1 421 ? 10.768 -8.799 -25.460 1.00 95.56 421 PRO A C 1
ATOM 3298 O O . PRO A 1 421 ? 11.793 -8.222 -25.856 1.00 95.56 421 PRO A O 1
ATOM 3301 N N . ALA A 1 422 ? 10.763 -9.688 -24.472 1.00 96.44 422 ALA A N 1
ATOM 3302 C CA . ALA A 1 422 ? 11.935 -10.084 -23.713 1.00 96.44 422 ALA A CA 1
ATOM 3303 C C . ALA A 1 422 ? 11.962 -11.599 -23.466 1.00 96.44 422 ALA A C 1
ATOM 3305 O O . ALA A 1 422 ? 10.922 -12.248 -23.368 1.00 96.44 422 ALA A O 1
ATOM 3306 N N . THR A 1 423 ? 13.158 -12.169 -23.352 1.00 97.38 423 THR A N 1
ATOM 3307 C CA . THR A 1 423 ? 13.374 -13.574 -22.975 1.00 97.38 423 THR A CA 1
ATOM 3308 C C . THR A 1 423 ? 14.217 -13.632 -21.714 1.00 97.38 423 THR A C 1
ATOM 3310 O O . THR A 1 423 ? 15.229 -12.937 -21.626 1.00 97.38 423 THR A O 1
ATOM 3313 N N . ILE A 1 424 ? 13.821 -14.455 -20.745 1.00 97.75 424 ILE A N 1
ATOM 3314 C CA . ILE A 1 424 ? 14.586 -14.616 -19.508 1.00 97.75 424 ILE A CA 1
ATOM 3315 C C . ILE A 1 424 ? 15.867 -15.401 -19.800 1.00 97.75 424 ILE A C 1
ATOM 3317 O O . ILE A 1 424 ? 15.821 -16.517 -20.314 1.00 97.75 424 ILE A O 1
ATOM 3321 N N . LEU A 1 425 ? 17.009 -14.808 -19.468 1.00 97.06 425 LEU A N 1
ATOM 3322 C CA . LEU A 1 425 ? 18.322 -15.447 -19.521 1.00 97.06 425 LEU A CA 1
ATOM 3323 C C . LEU A 1 425 ? 18.673 -16.103 -18.187 1.00 97.06 425 LEU A C 1
ATOM 3325 O O . LEU A 1 425 ? 19.260 -17.179 -18.163 1.00 97.06 425 LEU A O 1
ATOM 3329 N N . GLU A 1 426 ? 18.326 -15.445 -17.083 1.00 97.31 426 GLU A N 1
ATOM 3330 C CA . GLU A 1 426 ? 18.716 -15.865 -15.741 1.00 97.31 426 GLU A CA 1
ATOM 3331 C C . GLU A 1 426 ? 17.686 -15.401 -14.711 1.00 97.31 426 GLU A C 1
ATOM 3333 O O . GLU A 1 426 ? 17.071 -14.343 -14.866 1.00 97.31 426 GLU A O 1
ATOM 3338 N N . LYS A 1 427 ? 17.515 -16.201 -13.656 1.00 96.44 427 LYS A N 1
ATOM 3339 C CA . LYS A 1 427 ? 16.657 -15.922 -12.502 1.00 96.44 427 LYS A CA 1
ATOM 3340 C C . LYS A 1 427 ? 17.517 -16.058 -11.254 1.00 96.44 427 LYS A C 1
ATOM 3342 O O . LYS A 1 427 ? 18.219 -17.057 -11.105 1.00 96.44 427 LYS A O 1
ATOM 3347 N N . ARG A 1 428 ? 17.455 -15.071 -10.371 1.00 96.56 428 ARG A N 1
ATOM 3348 C CA . ARG A 1 428 ? 18.198 -15.045 -9.116 1.00 96.56 428 ARG A CA 1
ATOM 3349 C C . ARG A 1 428 ? 17.266 -14.654 -7.982 1.00 96.56 428 ARG A C 1
ATOM 3351 O O . ARG A 1 428 ? 16.473 -13.728 -8.122 1.00 96.56 428 ARG A O 1
ATOM 3358 N N . GLU A 1 429 ? 17.417 -15.336 -6.855 1.00 95.25 429 GLU A N 1
ATOM 3359 C CA . GLU A 1 429 ? 16.732 -14.995 -5.612 1.00 95.25 429 GLU A CA 1
ATOM 3360 C C . GLU A 1 429 ? 17.727 -14.425 -4.601 1.00 95.25 429 GLU A C 1
ATOM 3362 O O . GLU A 1 429 ? 18.824 -14.954 -4.395 1.00 95.25 429 GLU A O 1
ATOM 3367 N 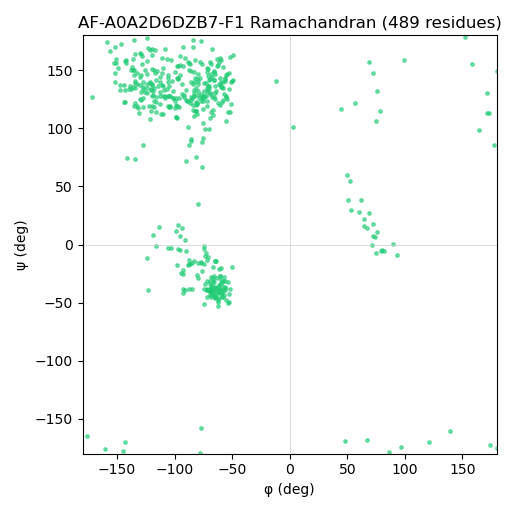N . ILE A 1 430 ? 17.340 -13.314 -3.991 1.00 92.50 430 ILE A N 1
ATOM 3368 C CA . ILE A 1 430 ? 18.062 -12.641 -2.923 1.00 92.50 430 ILE A CA 1
ATOM 3369 C C . ILE A 1 430 ? 17.381 -13.050 -1.621 1.00 92.50 430 ILE A C 1
ATOM 3371 O O . ILE A 1 430 ? 16.200 -12.772 -1.420 1.00 92.50 430 ILE A O 1
ATOM 3375 N N . LYS A 1 431 ? 18.128 -13.736 -0.752 1.00 91.06 431 LYS A N 1
ATOM 3376 C CA . LYS A 1 431 ? 17.658 -14.088 0.591 1.00 91.06 431 LYS A CA 1
ATOM 3377 C C . LYS A 1 431 ? 17.548 -12.829 1.442 1.00 91.06 431 LYS A C 1
ATOM 3379 O O . LYS A 1 431 ? 18.405 -11.957 1.325 1.00 91.06 431 LYS A O 1
ATOM 3384 N N . ASP A 1 432 ? 16.515 -12.783 2.278 1.00 87.94 432 ASP A N 1
ATOM 3385 C CA . ASP A 1 432 ? 16.239 -11.687 3.213 1.00 87.94 432 ASP A CA 1
ATOM 3386 C C . ASP A 1 432 ? 16.291 -10.307 2.528 1.00 87.94 432 ASP A C 1
ATOM 3388 O O . ASP A 1 432 ? 17.134 -9.466 2.852 1.00 87.94 432 ASP A O 1
ATOM 3392 N N . PRO A 1 433 ? 15.440 -10.082 1.506 1.00 93.25 433 PRO A N 1
ATOM 3393 C CA . PRO A 1 433 ? 15.490 -8.859 0.725 1.00 93.25 433 PRO A CA 1
ATOM 3394 C C . PRO A 1 433 ? 15.140 -7.633 1.587 1.00 93.25 433 PRO A C 1
ATOM 3396 O O . PRO A 1 433 ? 14.291 -7.723 2.478 1.00 93.25 433 PRO A O 1
ATOM 3399 N N . PRO A 1 434 ? 15.749 -6.463 1.311 1.00 93.06 434 PRO A N 1
ATOM 3400 C CA . PRO A 1 434 ? 15.427 -5.234 2.027 1.00 93.06 434 PRO A CA 1
ATOM 3401 C C . PRO A 1 434 ? 13.972 -4.814 1.787 1.00 93.06 434 PRO A C 1
ATOM 3403 O O . PRO A 1 434 ? 13.350 -5.187 0.786 1.00 93.06 434 PRO A O 1
ATOM 3406 N N . LEU A 1 435 ? 13.436 -3.982 2.684 1.00 92.25 435 LEU A N 1
ATOM 3407 C CA . LEU A 1 435 ? 12.062 -3.494 2.593 1.00 92.25 435 LEU A CA 1
ATOM 3408 C C . LEU A 1 435 ? 11.800 -2.819 1.233 1.00 92.25 435 LEU A C 1
ATOM 3410 O O . LEU A 1 435 ? 12.525 -1.916 0.819 1.00 92.25 435 LEU A O 1
ATOM 3414 N N . GLY A 1 436 ? 10.741 -3.258 0.550 1.00 94.25 436 GLY A N 1
ATOM 3415 C CA . GLY A 1 436 ? 10.385 -2.794 -0.794 1.00 94.25 436 GLY A CA 1
ATOM 3416 C C . GLY A 1 436 ? 10.947 -3.651 -1.932 1.00 94.25 436 GLY A C 1
ATOM 3417 O O . GLY A 1 436 ? 10.521 -3.482 -3.072 1.00 94.25 436 GLY A O 1
ATOM 3418 N N . SER A 1 437 ? 11.832 -4.610 -1.660 1.00 96.81 437 SER A N 1
ATOM 3419 C CA . SER A 1 437 ? 12.279 -5.604 -2.639 1.00 96.81 437 SER A CA 1
ATOM 3420 C C . SER A 1 437 ? 11.501 -6.910 -2.496 1.00 96.81 437 SER A C 1
ATOM 3422 O O . SER A 1 437 ? 11.179 -7.334 -1.390 1.00 96.81 437 SER A O 1
ATOM 3424 N N . SER A 1 438 ? 11.210 -7.571 -3.617 1.00 96.81 438 SER A N 1
ATOM 3425 C CA . SER A 1 438 ? 10.671 -8.942 -3.619 1.00 96.81 438 SER A CA 1
ATOM 3426 C C . SER A 1 438 ? 11.752 -10.004 -3.403 1.00 96.81 438 SER A C 1
ATOM 3428 O O . SER A 1 438 ? 11.446 -11.165 -3.162 1.00 96.81 438 SER A O 1
ATOM 3430 N N . GLY A 1 439 ? 13.024 -9.630 -3.570 1.00 96.12 439 GLY A N 1
ATOM 3431 C CA . GLY A 1 439 ? 14.137 -10.569 -3.667 1.00 96.12 439 GLY A CA 1
ATOM 3432 C C . GLY A 1 439 ? 14.238 -11.301 -5.010 1.00 96.12 439 GLY A C 1
ATOM 3433 O O . GLY A 1 439 ? 15.247 -11.962 -5.245 1.00 96.12 439 GLY A O 1
ATOM 3434 N N . LEU A 1 440 ? 13.268 -11.161 -5.921 1.00 97.62 440 LEU A N 1
ATOM 3435 C CA . LEU A 1 440 ? 13.342 -11.737 -7.262 1.00 97.62 440 LEU A CA 1
ATOM 3436 C C . LEU A 1 440 ? 14.067 -10.786 -8.222 1.00 97.62 440 LEU A C 1
ATOM 3438 O O . LEU A 1 440 ? 13.613 -9.668 -8.481 1.00 97.62 440 LEU A O 1
ATOM 3442 N N . GLN A 1 441 ? 15.155 -11.278 -8.809 1.00 97.81 441 GLN A N 1
ATOM 3443 C CA . GLN A 1 441 ? 15.903 -10.609 -9.865 1.00 97.81 441 GLN A CA 1
ATOM 3444 C C . GLN A 1 441 ? 15.911 -11.469 -11.134 1.00 97.81 441 GLN A C 1
ATOM 3446 O O . GLN A 1 441 ? 16.114 -12.684 -11.087 1.00 97.81 441 GLN A O 1
ATOM 3451 N N . VAL A 1 442 ? 15.710 -10.842 -12.291 1.00 98.06 442 VAL A N 1
ATOM 3452 C CA . VAL A 1 442 ? 15.743 -11.511 -13.595 1.00 98.06 442 VAL A CA 1
ATOM 3453 C C . VAL A 1 442 ? 16.642 -10.766 -14.565 1.00 98.06 442 VAL A C 1
ATOM 3455 O O . VAL A 1 442 ? 16.584 -9.542 -14.669 1.00 98.06 442 VAL A O 1
ATOM 3458 N N . ARG A 1 443 ? 17.454 -11.506 -15.320 1.00 98.19 443 ARG A N 1
ATOM 3459 C CA . ARG A 1 443 ? 18.196 -10.962 -16.459 1.00 98.19 443 ARG A CA 1
ATOM 3460 C C . ARG A 1 443 ? 17.450 -11.296 -17.735 1.00 98.19 443 ARG A C 1
ATOM 3462 O O . ARG A 1 443 ? 17.125 -12.455 -17.989 1.00 98.19 443 ARG A O 1
ATOM 3469 N N . LEU A 1 444 ? 17.160 -10.278 -18.528 1.00 97.62 444 LEU A N 1
ATOM 3470 C CA . LEU A 1 444 ? 16.304 -10.351 -19.700 1.00 97.62 444 LEU A CA 1
ATOM 3471 C C . LEU A 1 444 ? 17.097 -9.964 -20.940 1.00 97.62 444 LEU A C 1
ATOM 3473 O O . LEU A 1 444 ? 17.725 -8.911 -20.958 1.00 97.62 444 LEU A O 1
ATOM 3477 N N . LYS A 1 445 ? 16.999 -10.761 -22.003 1.00 97.12 445 LYS A N 1
ATOM 3478 C CA . LYS A 1 445 ? 17.352 -10.328 -23.356 1.00 97.12 445 LYS A CA 1
ATOM 3479 C C . LYS A 1 445 ? 16.155 -9.611 -23.958 1.00 97.12 445 LYS A C 1
ATOM 3481 O O . LYS A 1 445 ? 15.098 -10.219 -24.110 1.00 97.12 445 LYS A O 1
ATOM 3486 N N . VAL A 1 446 ? 16.324 -8.348 -24.317 1.00 96.38 446 VAL A N 1
ATOM 3487 C CA . VAL A 1 446 ? 15.271 -7.469 -24.820 1.00 96.38 446 VAL A CA 1
ATOM 3488 C C . VAL A 1 446 ? 15.498 -7.181 -26.298 1.00 96.38 446 VAL A C 1
ATOM 3490 O O . VAL A 1 446 ? 16.621 -6.923 -26.731 1.00 96.38 446 VAL A O 1
ATOM 3493 N N . THR A 1 447 ? 14.421 -7.238 -27.077 1.00 93.25 447 THR A N 1
ATOM 3494 C CA . THR A 1 447 ? 14.481 -7.061 -28.537 1.00 93.25 447 THR A CA 1
ATOM 3495 C C . THR A 1 447 ? 14.687 -5.598 -28.931 1.00 93.25 447 THR A C 1
ATOM 3497 O O . THR A 1 447 ? 15.431 -5.312 -29.863 1.00 93.25 447 THR A O 1
ATOM 3500 N N . GLN A 1 448 ? 14.050 -4.667 -28.216 1.00 92.00 448 GLN A N 1
ATOM 3501 C CA . GLN A 1 448 ? 14.130 -3.229 -28.463 1.00 92.00 448 GLN A CA 1
ATOM 3502 C C . GLN A 1 448 ? 14.464 -2.499 -27.162 1.00 92.00 448 GLN A C 1
ATOM 3504 O O . GLN A 1 448 ? 13.764 -2.647 -26.161 1.00 92.00 448 GLN A O 1
ATOM 3509 N N . MET A 1 449 ? 15.537 -1.708 -27.177 1.00 91.50 449 MET A N 1
ATOM 3510 C CA . MET A 1 449 ? 15.904 -0.874 -26.034 1.00 91.50 449 MET A CA 1
ATOM 3511 C C . MET A 1 449 ? 15.079 0.411 -26.051 1.00 91.50 449 MET A C 1
ATOM 3513 O O . MET A 1 449 ? 15.108 1.151 -27.031 1.00 91.50 449 MET A O 1
ATOM 3517 N N . LEU A 1 450 ? 14.348 0.663 -24.966 1.00 89.69 450 LEU A N 1
ATOM 3518 C CA . LEU A 1 450 ? 13.632 1.917 -24.745 1.00 89.69 450 LEU A CA 1
ATOM 3519 C C . LEU A 1 450 ? 14.519 2.888 -23.959 1.00 89.69 450 LEU A C 1
ATOM 3521 O O . LEU A 1 450 ? 15.360 2.457 -23.173 1.00 89.69 450 LEU A O 1
ATOM 3525 N N . ASP A 1 451 ? 14.292 4.193 -24.117 1.00 85.25 451 ASP A N 1
ATOM 3526 C CA . ASP A 1 451 ? 15.094 5.228 -23.446 1.00 85.25 451 ASP A CA 1
ATOM 3527 C C . ASP A 1 451 ? 15.076 5.107 -21.911 1.00 85.25 451 ASP A C 1
ATOM 3529 O O . ASP A 1 451 ? 16.074 5.374 -21.244 1.00 85.25 451 ASP A O 1
ATOM 3533 N N . GLY A 1 452 ? 13.964 4.624 -21.348 1.00 85.62 452 GLY A N 1
ATOM 3534 C CA . GLY A 1 452 ? 13.818 4.374 -19.913 1.00 85.62 452 GLY A CA 1
ATOM 3535 C C . GLY A 1 452 ? 14.556 3.133 -19.399 1.00 85.62 452 GLY A C 1
ATOM 3536 O O . GLY A 1 452 ? 14.544 2.887 -18.195 1.00 85.62 452 GLY A O 1
ATOM 3537 N N . PHE A 1 453 ? 15.199 2.336 -20.263 1.00 94.12 453 PHE A N 1
ATOM 3538 C CA . PHE A 1 453 ? 15.971 1.175 -19.823 1.00 94.12 453 PHE A CA 1
ATOM 3539 C C . PHE A 1 453 ? 17.362 1.581 -19.339 1.00 94.12 453 PHE A C 1
ATOM 3541 O O . PHE A 1 453 ? 18.360 1.402 -20.034 1.00 94.12 453 PHE A O 1
ATOM 3548 N N . ARG A 1 454 ? 17.411 2.160 -18.135 1.00 94.38 454 ARG A N 1
ATOM 3549 C CA . ARG A 1 454 ? 18.614 2.715 -17.502 1.00 94.38 454 ARG A CA 1
ATOM 3550 C C . ARG A 1 454 ? 18.732 2.233 -16.052 1.00 94.38 454 ARG A C 1
ATOM 3552 O O . ARG A 1 454 ? 17.703 2.077 -15.398 1.00 94.38 454 ARG A O 1
ATOM 3559 N N . PRO A 1 455 ? 19.950 2.040 -15.514 1.00 95.81 455 PRO A N 1
ATOM 3560 C CA . PRO A 1 455 ? 20.126 1.674 -14.111 1.00 95.81 455 PRO A CA 1
ATOM 3561 C C . PRO A 1 455 ? 19.401 2.636 -13.159 1.00 95.81 455 PRO A C 1
ATOM 3563 O O . PRO A 1 455 ? 19.464 3.854 -13.327 1.00 95.81 455 PRO A O 1
ATOM 3566 N N . GLY A 1 456 ? 18.686 2.081 -12.183 1.00 94.06 456 GLY A N 1
ATOM 3567 C CA . GLY A 1 456 ? 17.862 2.789 -11.205 1.00 94.06 456 GLY A CA 1
ATOM 3568 C C . GLY A 1 456 ? 16.489 3.251 -11.707 1.00 94.06 456 GLY A C 1
ATOM 3569 O O . GLY A 1 456 ? 15.709 3.757 -10.903 1.00 94.06 456 GLY A O 1
ATOM 3570 N N . TRP A 1 457 ? 16.171 3.094 -12.997 1.00 95.25 457 TRP A N 1
ATOM 3571 C CA . TRP A 1 457 ? 14.873 3.490 -13.552 1.00 95.25 457 TRP A CA 1
ATOM 3572 C C . TRP A 1 457 ? 13.835 2.382 -13.429 1.00 95.25 457 TRP A C 1
ATOM 3574 O O . TRP A 1 457 ? 14.157 1.191 -13.453 1.00 95.25 457 TRP A O 1
ATOM 3584 N N . VAL A 1 458 ? 12.578 2.800 -13.305 1.00 96.12 458 VAL A N 1
ATOM 3585 C CA . VAL A 1 458 ? 11.442 1.916 -13.071 1.00 96.12 458 VAL A CA 1
ATOM 3586 C C . VAL A 1 458 ? 10.946 1.318 -14.386 1.00 96.12 458 VAL A C 1
ATOM 3588 O O . VAL A 1 458 ? 10.858 1.966 -15.430 1.00 96.12 458 VAL A O 1
ATOM 3591 N N . VAL A 1 459 ? 10.598 0.041 -14.322 1.00 96.94 459 VAL A N 1
ATOM 3592 C CA . VAL A 1 459 ? 10.035 -0.733 -15.419 1.00 96.94 459 VAL A CA 1
ATOM 3593 C C . VAL A 1 459 ? 8.842 -1.545 -14.946 1.00 96.94 459 VAL A C 1
ATOM 3595 O O . VAL A 1 459 ? 8.608 -1.760 -13.756 1.00 96.94 459 VAL A O 1
ATOM 3598 N N . ARG A 1 460 ? 8.075 -2.014 -15.920 1.00 96.75 460 ARG A N 1
ATOM 3599 C CA . ARG A 1 460 ? 6.911 -2.871 -15.746 1.00 96.75 460 ARG A CA 1
ATOM 3600 C C . ARG A 1 460 ? 7.083 -4.095 -16.641 1.00 96.75 460 ARG A C 1
ATOM 3602 O O . ARG A 1 460 ? 7.317 -3.951 -17.841 1.00 96.75 460 ARG A O 1
ATOM 3609 N N . VAL A 1 461 ? 6.981 -5.293 -16.069 1.00 97.12 461 VAL A N 1
ATOM 3610 C CA . VAL A 1 461 ? 7.200 -6.567 -16.772 1.00 97.12 461 VAL A CA 1
ATOM 3611 C C . VAL A 1 461 ? 5.922 -7.395 -16.806 1.00 97.12 461 VAL A C 1
ATOM 3613 O O . VAL A 1 461 ? 5.325 -7.721 -15.776 1.00 97.12 461 VAL A O 1
ATOM 3616 N N . LYS A 1 462 ? 5.484 -7.729 -18.016 1.00 96.25 462 LYS A N 1
ATOM 3617 C CA . LYS A 1 462 ? 4.324 -8.575 -18.269 1.00 96.25 462 LYS A CA 1
ATOM 3618 C C . LYS A 1 462 ? 4.705 -10.042 -18.113 1.00 96.25 462 LYS A C 1
ATOM 3620 O O . LYS A 1 462 ? 5.539 -10.526 -18.878 1.00 96.25 462 LYS A O 1
ATOM 3625 N N . GLY A 1 463 ? 4.036 -10.732 -17.194 1.00 93.81 463 GLY A N 1
ATOM 3626 C CA . GLY A 1 463 ? 4.037 -12.190 -17.101 1.00 93.81 463 GLY A CA 1
ATOM 3627 C C . GLY A 1 463 ? 3.137 -12.872 -18.146 1.00 93.81 463 GLY A C 1
ATOM 3628 O O . GLY A 1 463 ? 2.785 -12.275 -19.165 1.00 93.81 463 GLY A O 1
ATOM 3629 N N . PRO A 1 464 ? 2.696 -14.113 -17.901 1.00 94.62 464 PRO A N 1
ATOM 3630 C CA . PRO A 1 464 ? 1.866 -14.898 -18.815 1.00 94.62 464 PRO A CA 1
ATOM 3631 C C . PRO A 1 464 ? 0.377 -14.497 -18.744 1.00 94.62 464 PRO A C 1
ATOM 3633 O O . PRO A 1 464 ? -0.516 -15.334 -18.840 1.00 94.62 464 PRO A O 1
ATOM 3636 N N . TRP A 1 465 ? 0.085 -13.213 -18.529 1.00 95.00 465 TRP A N 1
ATOM 3637 C CA . TRP A 1 465 ? -1.266 -12.729 -18.241 1.00 95.00 465 TRP A CA 1
ATOM 3638 C C . TRP A 1 465 ? -1.997 -12.231 -19.485 1.00 95.00 465 TRP A C 1
ATOM 3640 O O . TRP A 1 465 ? -1.396 -11.770 -20.465 1.00 95.00 465 TRP A O 1
ATOM 3650 N N . ALA A 1 466 ? -3.327 -12.282 -19.413 1.00 90.75 466 ALA A N 1
ATOM 3651 C CA . ALA A 1 466 ? -4.208 -11.840 -20.480 1.00 90.75 466 ALA A CA 1
ATOM 3652 C C . ALA A 1 466 ? -3.982 -10.366 -20.860 1.00 90.75 466 ALA A C 1
ATOM 3654 O O . ALA A 1 466 ? -3.538 -9.529 -20.069 1.00 90.75 466 ALA A O 1
ATOM 3655 N N . TYR A 1 467 ? -4.285 -10.050 -22.115 1.00 88.00 467 TYR A N 1
ATOM 3656 C CA . TYR A 1 467 ? -4.315 -8.671 -22.584 1.00 88.00 467 TYR A CA 1
ATOM 3657 C C . TYR A 1 467 ? -5.534 -7.945 -22.000 1.00 88.00 467 TYR A C 1
ATOM 3659 O O . TYR A 1 467 ? -6.645 -8.467 -22.043 1.00 88.00 467 TYR A O 1
ATOM 3667 N N . VAL A 1 468 ? -5.317 -6.752 -21.444 1.00 88.38 468 VAL A N 1
ATOM 3668 C CA . VAL A 1 468 ? -6.343 -5.926 -20.793 1.00 88.38 468 VAL A CA 1
ATOM 3669 C C . VAL A 1 468 ? -6.054 -4.461 -21.092 1.00 88.38 468 VAL A C 1
ATOM 3671 O O . VAL A 1 468 ? -4.967 -3.968 -20.771 1.00 88.38 468 VAL A O 1
ATOM 3674 N N . LEU A 1 469 ? -7.024 -3.766 -21.686 1.00 86.50 469 LEU A N 1
ATOM 3675 C CA . LEU A 1 469 ? -6.992 -2.315 -21.878 1.00 86.50 469 LEU A CA 1
ATOM 3676 C C . LEU A 1 469 ? -7.119 -1.611 -20.522 1.00 86.50 469 LEU A C 1
ATOM 3678 O O . LEU A 1 469 ? -8.000 -1.942 -19.729 1.00 86.50 469 LEU A O 1
ATOM 3682 N N . LEU A 1 470 ? -6.223 -0.661 -20.248 1.00 87.62 470 LEU A N 1
ATOM 3683 C CA . LEU A 1 470 ? -6.322 0.184 -19.058 1.00 87.62 470 LEU A CA 1
ATOM 3684 C C . LEU A 1 470 ? -7.201 1.403 -19.348 1.00 87.62 470 LEU A C 1
ATOM 3686 O O . LEU A 1 470 ? -7.275 1.829 -20.503 1.00 87.62 470 LEU A O 1
ATOM 3690 N N . PRO A 1 471 ? -7.822 2.002 -18.315 1.00 88.19 471 PRO A N 1
ATOM 3691 C CA . PRO A 1 471 ? -8.457 3.305 -18.454 1.00 88.19 471 PRO A CA 1
ATOM 3692 C C . PRO A 1 471 ? -7.479 4.347 -19.010 1.00 88.19 471 PRO A C 1
ATOM 3694 O O . PRO A 1 471 ? -6.276 4.303 -18.728 1.00 88.19 471 PRO A O 1
ATOM 3697 N N . TRP A 1 472 ? -8.008 5.292 -19.788 1.00 83.94 472 TRP A N 1
ATOM 3698 C CA . TRP A 1 472 ? -7.204 6.291 -20.495 1.00 83.94 472 TRP A CA 1
ATOM 3699 C C . TRP A 1 472 ? -6.340 7.135 -19.548 1.00 83.94 472 TRP A C 1
ATOM 3701 O O . TRP A 1 472 ? -5.166 7.367 -19.817 1.00 83.94 472 TRP A O 1
ATOM 3711 N N . ASP A 1 473 ? -6.882 7.503 -18.386 1.00 85.56 473 ASP A N 1
ATOM 3712 C CA . ASP A 1 473 ? -6.215 8.371 -17.409 1.00 85.56 473 ASP A CA 1
ATOM 3713 C C . ASP A 1 473 ? -5.034 7.712 -16.675 1.00 85.56 473 ASP A C 1
ATOM 3715 O O . ASP A 1 473 ? -4.269 8.385 -15.983 1.00 85.56 473 ASP A O 1
ATOM 3719 N N . GLU A 1 474 ? -4.850 6.395 -16.805 1.00 87.81 474 GLU A N 1
ATOM 3720 C CA . GLU A 1 474 ? -3.818 5.675 -16.054 1.00 87.81 474 GLU A CA 1
ATOM 3721 C C . GLU A 1 474 ? -2.445 5.651 -16.727 1.00 87.81 474 GLU A C 1
ATOM 3723 O O . GLU A 1 474 ? -1.440 5.420 -16.051 1.00 87.81 474 GLU A O 1
ATOM 3728 N N . HIS A 1 475 ? -2.362 5.946 -18.021 1.00 87.25 475 HIS A N 1
ATOM 3729 C CA . HIS A 1 475 ? -1.088 6.068 -18.726 1.00 87.25 475 HIS A CA 1
ATOM 3730 C C . HIS A 1 475 ? -0.762 7.530 -19.029 1.00 87.25 475 HIS A C 1
ATOM 3732 O O . HIS A 1 475 ? -1.627 8.403 -18.981 1.00 87.25 475 HIS A O 1
ATOM 3738 N N . ILE A 1 476 ? 0.513 7.818 -19.268 1.00 89.81 476 ILE A N 1
ATOM 3739 C CA . ILE A 1 476 ? 0.987 9.163 -19.597 1.00 89.81 476 ILE A CA 1
ATOM 3740 C C . ILE A 1 476 ? 1.085 9.257 -21.118 1.00 89.81 476 ILE A C 1
ATOM 3742 O O . ILE A 1 476 ? 1.826 8.493 -21.727 1.00 89.81 476 ILE A O 1
ATOM 3746 N N . ASN A 1 477 ? 0.325 10.163 -21.733 1.00 88.88 477 ASN A N 1
ATOM 3747 C CA . ASN A 1 477 ? 0.202 10.280 -23.193 1.00 88.88 477 ASN A CA 1
ATOM 3748 C C . ASN A 1 477 ? 0.737 11.607 -23.762 1.00 88.88 477 ASN A C 1
ATOM 3750 O O . ASN A 1 477 ? 0.696 11.826 -24.971 1.00 88.88 477 ASN A O 1
ATOM 3754 N N . SER A 1 478 ? 1.221 12.512 -22.912 1.00 90.19 478 SER A N 1
ATOM 3755 C CA . SER A 1 478 ? 1.773 13.798 -23.333 1.00 90.19 478 SER A CA 1
ATOM 3756 C C . SER A 1 478 ? 2.813 14.307 -22.340 1.00 90.19 478 SER A C 1
ATOM 3758 O O . SER A 1 478 ? 2.803 13.950 -21.160 1.00 90.19 478 SER A O 1
ATOM 3760 N N . ALA A 1 479 ? 3.713 15.171 -22.815 1.00 89.62 479 ALA A N 1
ATOM 3761 C CA . ALA A 1 479 ? 4.702 15.823 -21.957 1.00 89.62 479 ALA A CA 1
ATOM 3762 C C . ALA A 1 479 ? 4.028 16.694 -20.881 1.00 89.62 479 ALA A C 1
ATOM 3764 O O . ALA A 1 479 ? 4.483 16.745 -19.745 1.00 89.62 479 ALA A O 1
ATOM 3765 N N . GLU A 1 480 ? 2.896 17.325 -21.202 1.00 90.50 480 GLU A N 1
ATOM 3766 C CA . GLU A 1 480 ? 2.115 18.087 -20.226 1.00 90.50 480 GLU A CA 1
ATOM 3767 C C . GLU A 1 480 ? 1.547 17.183 -19.122 1.00 90.50 480 GLU A C 1
ATOM 3769 O O . GLU A 1 480 ? 1.647 17.511 -17.939 1.00 90.50 480 GLU A O 1
ATOM 3774 N N . ALA A 1 481 ? 0.979 16.027 -19.486 1.00 87.69 481 ALA A N 1
ATOM 3775 C CA . ALA A 1 481 ? 0.483 15.053 -18.517 1.00 87.69 481 ALA A CA 1
ATOM 3776 C C . ALA A 1 481 ? 1.617 14.514 -17.633 1.00 87.69 481 ALA A C 1
ATOM 3778 O O . ALA A 1 481 ? 1.417 14.316 -16.434 1.00 87.69 481 ALA A O 1
ATOM 3779 N N . TYR A 1 482 ? 2.808 14.327 -18.207 1.00 89.88 482 TYR A N 1
ATOM 3780 C CA . TYR A 1 482 ? 4.005 13.948 -17.466 1.00 89.88 482 TYR A CA 1
ATOM 3781 C C . TYR A 1 482 ? 4.398 15.008 -16.434 1.00 89.88 482 TYR A C 1
ATOM 3783 O O . TYR A 1 482 ? 4.494 14.686 -15.251 1.00 89.88 482 TYR A O 1
ATOM 3791 N N . GLU A 1 483 ? 4.538 16.274 -16.832 1.00 89.75 483 GLU A N 1
ATOM 3792 C CA . GLU A 1 483 ? 4.899 17.352 -15.902 1.00 89.75 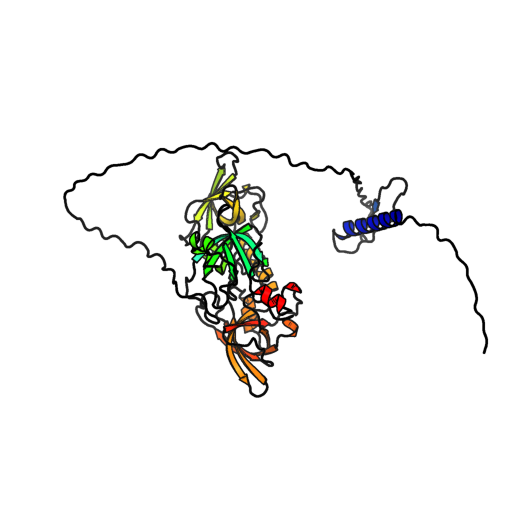483 GLU A CA 1
ATOM 3793 C C . GLU A 1 483 ? 3.849 17.542 -14.801 1.00 89.75 483 GLU A C 1
ATOM 3795 O O . GLU A 1 483 ? 4.199 17.680 -13.628 1.00 89.75 483 GLU A O 1
ATOM 3800 N N . LYS A 1 484 ? 2.554 17.453 -15.137 1.00 86.38 484 LYS A N 1
ATOM 3801 C CA . LYS A 1 484 ? 1.475 17.459 -14.134 1.00 86.38 484 LYS A CA 1
ATOM 3802 C C . LYS A 1 484 ? 1.595 16.288 -13.164 1.00 86.38 484 LYS A C 1
ATOM 3804 O O . LYS A 1 484 ? 1.383 16.460 -11.968 1.00 86.38 484 LYS A O 1
ATOM 3809 N N . SER A 1 485 ? 1.967 15.106 -13.656 1.00 86.50 485 SER A N 1
ATOM 3810 C CA . SER A 1 485 ? 2.107 13.919 -12.814 1.00 86.50 485 SER A CA 1
ATOM 3811 C C . SER A 1 485 ? 3.246 14.025 -11.804 1.00 86.50 485 SER A C 1
ATOM 3813 O O . SER A 1 485 ? 3.190 13.322 -10.805 1.00 86.50 485 SER A O 1
ATOM 3815 N N . LYS A 1 486 ? 4.233 14.916 -11.979 1.00 88.38 486 LYS A N 1
ATOM 3816 C CA . LYS A 1 486 ? 5.368 15.072 -11.048 1.00 88.38 486 LYS A CA 1
ATOM 3817 C C . LYS A 1 486 ? 5.029 15.802 -9.755 1.00 88.38 486 LYS A C 1
ATOM 3819 O O . LYS A 1 486 ? 5.715 15.603 -8.766 1.00 88.38 486 LYS A O 1
ATOM 3824 N N . LYS A 1 487 ? 3.971 16.615 -9.728 1.00 89.50 487 LYS A N 1
ATOM 3825 C CA . LYS A 1 487 ? 3.624 17.419 -8.547 1.00 89.50 487 LYS A CA 1
ATOM 3826 C C . LYS A 1 487 ? 2.245 17.071 -8.023 1.00 89.50 487 LYS A C 1
ATOM 3828 O O . LYS A 1 487 ? 1.302 16.898 -8.791 1.00 89.50 487 LYS A O 1
ATOM 3833 N N . LEU A 1 488 ? 2.119 16.982 -6.705 1.00 89.31 488 LEU A N 1
ATOM 3834 C CA . LEU A 1 488 ? 0.826 16.899 -6.052 1.00 89.31 488 LEU A CA 1
ATOM 3835 C C . LEU A 1 488 ? 0.139 18.262 -6.146 1.00 89.31 488 LEU A C 1
ATOM 3837 O O . LEU A 1 488 ? 0.634 19.260 -5.621 1.00 89.31 488 LEU A O 1
ATOM 3841 N N . ILE A 1 489 ? -1.023 18.288 -6.791 1.00 83.75 489 ILE A N 1
ATOM 3842 C CA . ILE A 1 489 ? -1.895 19.458 -6.783 1.00 83.75 489 ILE A CA 1
ATOM 3843 C C . ILE A 1 489 ? -2.664 19.426 -5.462 1.00 83.75 489 ILE A C 1
ATOM 3845 O O . ILE A 1 489 ? -3.454 18.512 -5.222 1.00 83.75 489 ILE A O 1
ATOM 3849 N N . LEU A 1 490 ? -2.384 20.389 -4.583 1.00 81.88 490 LEU A N 1
ATOM 3850 C CA . LEU A 1 490 ? -3.098 20.502 -3.314 1.00 81.88 490 LEU A CA 1
ATOM 3851 C C . LEU A 1 490 ? -4.541 20.971 -3.574 1.00 81.88 490 LEU A C 1
ATOM 3853 O O . LEU A 1 490 ? -4.726 21.876 -4.391 1.00 81.88 490 LEU A O 1
ATOM 3857 N N . PRO A 1 491 ? -5.541 20.368 -2.908 1.00 71.88 491 PRO A N 1
ATOM 3858 C CA . PRO A 1 491 ? -6.941 20.761 -3.041 1.00 71.88 491 PRO A CA 1
ATOM 3859 C C . PRO A 1 491 ? -7.286 22.062 -2.315 1.00 71.88 491 PRO A C 1
ATOM 3861 O O . PRO A 1 491 ? -6.590 22.408 -1.326 1.00 71.88 491 PRO A O 1
#

Mean predicted aligned error: 15.35 Å

pLDDT: mean 76.59, std 28.39, range [22.23, 98.62]